Protein AF-A0A077ZEB8-F1 (afdb_monomer)

Structure (mmCIF, N/CA/C/O backbone):
data_AF-A0A077ZEB8-F1
#
_entry.id   AF-A0A077ZEB8-F1
#
loop_
_atom_site.group_PDB
_atom_site.id
_atom_site.type_symbol
_atom_site.label_atom_id
_atom_site.label_alt_id
_atom_site.label_comp_id
_atom_site.label_asym_id
_atom_site.label_entity_id
_atom_site.label_seq_id
_atom_site.pdbx_PDB_ins_code
_atom_site.Cartn_x
_atom_site.Cartn_y
_atom_site.Cartn_z
_atom_site.occupancy
_atom_site.B_iso_or_equiv
_atom_site.auth_seq_id
_atom_site.auth_comp_id
_atom_site.auth_asym_id
_atom_site.auth_atom_id
_atom_site.pdbx_PDB_model_num
ATOM 1 N N . MET A 1 1 ? -19.808 31.227 11.508 1.00 45.22 1 MET A N 1
ATOM 2 C CA . MET A 1 1 ? -18.910 30.079 11.286 1.00 45.22 1 MET A CA 1
ATOM 3 C C . MET A 1 1 ? -17.963 30.039 12.476 1.00 45.22 1 MET A C 1
ATOM 5 O O . MET A 1 1 ? -17.134 30.932 12.596 1.00 45.22 1 MET A O 1
ATOM 9 N N . GLN A 1 2 ? -18.191 29.145 13.443 1.00 38.94 2 GLN A N 1
ATOM 10 C CA . GLN A 1 2 ? -17.231 28.948 14.531 1.00 38.94 2 GLN A CA 1
ATOM 11 C C . GLN A 1 2 ? -15.998 28.304 13.904 1.00 38.94 2 GLN A C 1
ATOM 13 O O . GLN A 1 2 ? -16.091 27.190 13.400 1.00 38.94 2 GLN A O 1
ATOM 18 N N . ILE A 1 3 ? -14.870 29.014 13.891 1.00 44.19 3 ILE A N 1
ATOM 19 C CA . ILE A 1 3 ? -13.575 28.367 13.694 1.00 44.19 3 ILE A CA 1
ATOM 20 C C . ILE A 1 3 ? -13.384 27.510 14.949 1.00 44.19 3 ILE A C 1
ATOM 22 O O . ILE A 1 3 ? -13.075 28.029 16.021 1.00 44.19 3 ILE A O 1
ATOM 26 N N . THR A 1 4 ? -13.710 26.224 14.843 1.00 55.41 4 THR A N 1
ATOM 27 C CA . THR A 1 4 ? -13.421 25.213 15.862 1.00 55.41 4 THR A CA 1
ATOM 28 C C . THR A 1 4 ? -11.910 25.134 16.071 1.00 55.41 4 THR A C 1
ATOM 30 O O . THR A 1 4 ? -11.146 25.332 15.124 1.00 55.41 4 THR A O 1
ATOM 33 N N . ASN A 1 5 ? -11.488 24.905 17.319 1.00 61.53 5 ASN A N 1
ATOM 34 C CA . ASN A 1 5 ? -10.084 24.836 17.730 1.00 61.53 5 ASN A CA 1
ATOM 35 C C . ASN A 1 5 ? -9.243 23.988 16.760 1.00 61.53 5 ASN A C 1
ATOM 37 O O . ASN A 1 5 ? -9.699 22.973 16.246 1.00 61.53 5 ASN A O 1
ATOM 41 N N . MET A 1 6 ? -8.002 24.406 16.511 1.00 70.19 6 MET A N 1
ATOM 42 C CA . MET A 1 6 ? -7.055 23.610 15.734 1.00 70.19 6 MET A CA 1
ATOM 43 C C . MET A 1 6 ? -6.647 22.386 16.564 1.00 70.19 6 MET A C 1
ATOM 45 O O . MET A 1 6 ? -6.096 22.542 17.656 1.00 70.19 6 MET A O 1
ATOM 49 N N . HIS A 1 7 ? -6.945 21.188 16.064 1.00 83.75 7 HIS A N 1
ATOM 50 C CA . HIS A 1 7 ? -6.637 19.920 16.727 1.00 83.75 7 HIS A CA 1
ATOM 51 C C . HIS A 1 7 ? -5.428 19.226 16.076 1.00 83.75 7 HIS A C 1
ATOM 53 O O . HIS A 1 7 ? -4.901 19.700 15.068 1.00 83.75 7 HIS A O 1
ATOM 59 N N . CYS A 1 8 ? -4.984 18.084 16.618 1.00 89.81 8 CYS A N 1
ATOM 60 C CA . CYS A 1 8 ? -3.897 17.290 16.028 1.00 89.81 8 CYS A CA 1
ATOM 61 C C . CYS A 1 8 ? -4.186 16.866 14.580 1.00 89.81 8 CYS A C 1
ATOM 63 O O . CYS A 1 8 ? -3.259 16.761 13.779 1.00 89.81 8 CYS A O 1
ATOM 65 N N . SER A 1 9 ? -5.460 16.673 14.236 1.00 93.12 9 SER A N 1
ATOM 66 C CA . SER A 1 9 ? -5.904 16.358 12.876 1.00 93.12 9 SER A CA 1
ATOM 67 C C . SER A 1 9 ? -6.320 17.587 12.046 1.00 93.12 9 SER A C 1
ATOM 69 O O . SER A 1 9 ? -6.871 17.433 10.959 1.00 93.12 9 SER A O 1
ATOM 71 N N . GLY A 1 10 ? -6.023 18.808 12.503 1.00 94.12 10 GLY A N 1
ATOM 72 C CA . GLY A 1 10 ? -6.351 20.051 11.799 1.00 94.12 10 GLY A CA 1
ATOM 73 C C . GLY A 1 10 ? -7.761 20.561 12.105 1.00 94.12 10 GLY A C 1
ATOM 74 O O . GLY A 1 10 ? -8.233 20.459 13.240 1.00 94.12 10 GLY A O 1
ATOM 75 N N . GLN A 1 11 ? -8.421 21.156 11.111 1.00 94.50 11 GLN A N 1
ATOM 76 C CA . GLN A 1 11 ? -9.827 21.552 11.211 1.00 94.50 11 GLN A CA 1
ATOM 77 C C . GLN A 1 11 ? -10.728 20.330 11.030 1.00 94.50 11 GLN A C 1
ATOM 79 O O . GLN A 1 11 ? -10.390 19.398 10.302 1.00 94.50 11 GLN A O 1
ATOM 84 N N . THR A 1 12 ? -11.885 20.348 11.688 1.00 95.31 12 THR A N 1
ATOM 85 C CA . THR A 1 12 ? -12.885 19.277 11.621 1.00 95.31 12 THR A CA 1
ATOM 86 C C . THR A 1 12 ? -14.142 19.786 10.928 1.00 95.31 12 THR A C 1
ATOM 88 O O . THR A 1 12 ? -14.621 20.879 11.224 1.00 95.31 12 THR A O 1
ATOM 91 N N . VAL A 1 13 ? -14.676 18.982 10.017 1.00 95.75 13 VAL A N 1
ATOM 92 C CA . VAL A 1 13 ? -15.890 19.247 9.250 1.00 95.75 13 VAL A CA 1
ATOM 93 C C . VAL A 1 13 ? -16.868 18.105 9.476 1.00 95.75 13 VAL A C 1
ATOM 95 O O . VAL A 1 13 ? -16.509 16.944 9.304 1.00 95.75 13 VAL A O 1
ATOM 98 N N . SER A 1 14 ? -18.112 18.432 9.812 1.00 97.38 14 SER A N 1
ATOM 99 C CA . SER A 1 14 ? -19.197 17.456 9.925 1.00 97.38 14 SER A CA 1
ATOM 100 C C . SER A 1 14 ? -20.147 17.587 8.740 1.00 97.38 14 SER A C 1
ATOM 102 O O . SER A 1 14 ? -20.630 18.682 8.452 1.00 97.38 14 SER A O 1
ATOM 104 N N . LEU A 1 15 ? -20.434 16.466 8.084 1.00 98.50 15 LEU A N 1
ATOM 105 C CA . LEU A 1 15 ? -21.427 16.333 7.022 1.00 98.50 15 LEU A CA 1
ATOM 106 C C . LEU A 1 15 ? -22.599 15.482 7.521 1.00 98.50 15 LEU A C 1
ATOM 108 O O . LEU A 1 15 ? -22.397 14.536 8.286 1.00 98.50 15 LEU A O 1
ATOM 112 N N . ALA A 1 16 ? -23.816 15.793 7.077 1.00 98.44 16 ALA A N 1
ATOM 113 C CA . ALA A 1 16 ? -25.014 15.031 7.429 1.00 98.44 16 ALA A CA 1
ATOM 114 C C . ALA A 1 16 ? -25.977 14.925 6.243 1.00 98.44 16 ALA A C 1
ATOM 116 O O . ALA A 1 16 ? -26.315 15.936 5.628 1.00 98.44 16 ALA A O 1
ATOM 117 N N . ALA A 1 17 ? -26.449 13.714 5.944 1.00 98.44 17 ALA A N 1
ATOM 118 C CA . ALA A 1 17 ? -27.442 13.464 4.902 1.00 98.44 17 ALA A CA 1
ATOM 119 C C . ALA A 1 17 ? -28.313 12.254 5.278 1.00 98.44 17 ALA A C 1
ATOM 121 O O . ALA A 1 17 ? -27.837 11.121 5.286 1.00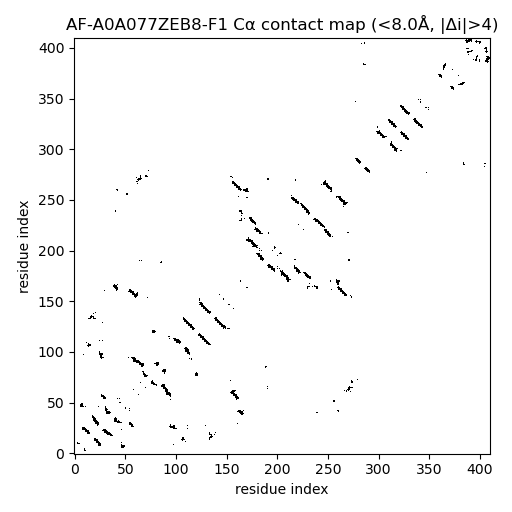 98.44 17 ALA A O 1
ATOM 122 N N . GLY A 1 18 ? -29.598 12.481 5.570 1.00 97.81 18 GLY A N 1
ATOM 123 C CA . GLY A 1 18 ? -30.481 11.418 6.063 1.00 97.81 18 GLY A CA 1
ATOM 124 C C . GLY A 1 18 ? -29.968 10.837 7.384 1.00 97.81 18 GLY A C 1
ATOM 125 O O . GLY A 1 18 ? -29.677 11.592 8.306 1.00 97.81 18 GLY A O 1
ATOM 126 N N . ASP A 1 19 ? -29.825 9.513 7.441 1.00 97.88 19 ASP A N 1
ATOM 127 C CA . ASP A 1 19 ? -29.298 8.790 8.608 1.00 97.88 19 ASP A CA 1
ATOM 128 C C . ASP A 1 19 ? -27.760 8.696 8.632 1.00 97.88 19 ASP A C 1
ATOM 130 O O . ASP A 1 19 ? -27.193 8.116 9.565 1.00 97.88 19 ASP A O 1
ATOM 134 N N . TYR A 1 20 ? -27.079 9.232 7.611 1.00 98.69 20 TYR A N 1
ATOM 135 C CA . TYR A 1 20 ? -25.622 9.241 7.537 1.00 98.69 20 TYR A CA 1
ATOM 136 C C . TYR A 1 20 ? -25.019 10.493 8.177 1.00 98.69 20 TYR A C 1
ATOM 138 O O . TYR A 1 20 ? -25.449 11.619 7.908 1.00 98.69 20 TYR A O 1
ATOM 146 N N . HIS A 1 21 ? -23.931 10.290 8.921 1.00 98.62 21 HIS A N 1
ATOM 147 C CA . HIS A 1 21 ? -23.038 11.348 9.391 1.00 98.62 21 HIS A CA 1
ATOM 148 C C . HIS A 1 21 ? -21.588 11.005 9.065 1.00 98.62 21 HIS A C 1
ATOM 150 O O . HIS A 1 21 ? -21.157 9.876 9.301 1.00 98.62 21 HIS A O 1
ATOM 156 N N . ALA A 1 22 ? -20.830 11.983 8.570 1.00 98.56 22 ALA A N 1
ATOM 157 C CA . ALA A 1 22 ? -19.398 11.841 8.332 1.00 98.56 22 ALA A CA 1
ATOM 158 C C . ALA A 1 22 ? -18.620 12.991 8.977 1.00 98.56 22 ALA A C 1
ATOM 160 O O . ALA A 1 22 ? -19.032 14.149 8.893 1.00 98.56 22 ALA A O 1
ATOM 161 N N . THR A 1 23 ? -17.475 12.674 9.572 1.00 97.62 23 THR A N 1
ATOM 162 C CA . THR A 1 23 ? -16.532 13.653 10.116 1.00 97.62 23 THR A CA 1
ATOM 163 C C . THR A 1 23 ? -15.253 13.603 9.292 1.00 97.62 23 THR A C 1
ATOM 165 O O . THR A 1 23 ? -14.602 12.562 9.218 1.00 97.62 23 THR A O 1
ATOM 168 N N . ILE A 1 24 ? -14.891 14.726 8.674 1.00 97.69 24 ILE A N 1
ATOM 169 C CA . ILE A 1 24 ? -13.689 14.895 7.851 1.00 97.69 24 ILE A CA 1
ATOM 170 C C . ILE A 1 24 ? -12.714 15.820 8.577 1.00 97.69 24 ILE A C 1
ATOM 172 O O . ILE A 1 24 ? -13.119 16.830 9.152 1.00 97.69 24 ILE A O 1
ATOM 176 N N . VAL A 1 25 ? -11.426 15.493 8.541 1.00 97.00 25 VAL A N 1
ATOM 177 C CA . VAL A 1 25 ? -10.352 16.291 9.142 1.00 97.00 25 VAL A CA 1
ATOM 178 C C . VAL A 1 25 ? -9.362 16.759 8.079 1.00 97.00 25 VAL A C 1
ATOM 180 O O . VAL A 1 25 ? -9.055 16.027 7.138 1.00 97.00 25 VAL A O 1
ATOM 183 N N . THR A 1 26 ? -8.850 17.982 8.194 1.00 97.25 26 THR A N 1
ATOM 184 C CA . THR A 1 26 ? -8.014 18.568 7.133 1.00 97.25 26 THR A CA 1
ATOM 185 C C . THR A 1 26 ? -6.627 17.941 7.029 1.00 97.25 26 THR A C 1
ATOM 187 O O . THR A 1 26 ? -6.077 17.861 5.928 1.00 97.25 26 THR A O 1
ATOM 190 N N . VAL A 1 27 ? -6.057 17.424 8.122 1.00 97.25 27 VAL A N 1
ATOM 191 C CA . VAL A 1 27 ? -4.767 16.722 8.060 1.00 97.25 27 VAL A CA 1
ATOM 192 C C . VAL A 1 27 ? -4.924 15.391 7.328 1.00 97.25 27 VAL A C 1
ATOM 194 O O . VAL A 1 27 ? -5.592 14.468 7.801 1.00 97.25 27 VAL A O 1
ATOM 197 N N . GLY A 1 28 ? -4.261 15.292 6.177 1.00 97.56 28 GLY A N 1
ATOM 198 C CA . GLY A 1 28 ? -4.315 14.163 5.254 1.00 97.56 28 GLY A CA 1
ATOM 199 C C . GLY A 1 28 ? -5.652 13.985 4.547 1.00 97.56 28 GLY A C 1
ATOM 200 O O . GLY A 1 28 ? -5.915 12.872 4.094 1.00 97.56 28 GLY A O 1
ATOM 201 N N . ALA A 1 29 ? -6.483 15.040 4.510 1.00 98.00 29 ALA A N 1
ATOM 202 C CA . ALA A 1 29 ? -7.862 15.002 4.020 1.00 98.00 29 ALA A CA 1
ATOM 203 C C . ALA A 1 29 ? -8.608 13.770 4.555 1.00 98.00 29 ALA A C 1
ATOM 205 O O . ALA A 1 29 ? -9.150 12.980 3.790 1.00 98.00 29 ALA A O 1
ATOM 206 N N . GLY A 1 30 ? -8.523 13.552 5.868 1.00 97.50 30 GLY A N 1
ATOM 207 C CA . GLY A 1 30 ? -8.831 12.273 6.488 1.00 97.50 30 GLY A CA 1
ATOM 208 C C . GLY A 1 30 ? -10.318 12.062 6.763 1.00 97.50 30 GLY A C 1
ATOM 209 O O . GLY A 1 30 ? -10.982 12.957 7.282 1.00 97.50 30 GLY A O 1
ATOM 210 N N . LEU A 1 31 ? -10.815 10.852 6.513 1.00 97.88 31 LEU A N 1
ATOM 211 C CA . LEU A 1 31 ? -12.108 10.392 7.022 1.00 97.88 31 LEU A CA 1
ATOM 212 C C . LEU A 1 31 ? -11.957 9.977 8.493 1.00 97.88 31 LEU A C 1
ATOM 214 O O . LEU A 1 31 ? -11.379 8.932 8.793 1.00 97.88 31 LEU A O 1
ATOM 218 N N . ALA A 1 32 ? -12.440 10.808 9.415 1.00 97.00 32 ALA A N 1
ATOM 219 C CA . ALA A 1 32 ? -12.309 10.570 10.850 1.00 97.00 32 ALA A CA 1
ATOM 220 C C . ALA A 1 32 ? -13.434 9.730 11.444 1.00 97.00 32 ALA A C 1
ATOM 222 O O . ALA A 1 32 ? -13.193 8.987 12.390 1.00 97.00 32 ALA A O 1
ATOM 223 N N . GLU A 1 33 ? -14.638 9.826 10.889 1.00 97.88 33 GLU A N 1
ATOM 224 C CA . GLU A 1 33 ? -15.789 9.036 11.310 1.00 97.88 33 GLU A CA 1
ATOM 225 C C . GLU A 1 33 ? -16.797 8.936 10.165 1.00 97.88 33 GLU A C 1
ATOM 227 O O . GLU A 1 33 ? -16.974 9.881 9.397 1.00 97.88 33 GLU A O 1
ATOM 232 N N . LEU A 1 34 ? -17.478 7.799 10.075 1.00 98.56 34 LEU A N 1
ATOM 233 C CA . LEU A 1 34 ? -18.640 7.593 9.221 1.00 98.56 34 LEU A CA 1
ATOM 234 C C . LEU A 1 34 ? -19.622 6.702 9.976 1.00 98.56 34 LEU A C 1
ATOM 236 O O . LEU A 1 34 ? -19.252 5.608 10.414 1.00 98.56 34 LEU A O 1
ATOM 240 N N . THR A 1 35 ? -20.861 7.160 10.124 1.00 98.62 35 THR A N 1
ATOM 241 C CA . THR A 1 35 ? -21.933 6.410 10.783 1.00 98.62 35 THR A CA 1
ATOM 242 C C . THR A 1 35 ? -23.196 6.373 9.934 1.00 98.62 35 THR A C 1
ATOM 244 O O . THR A 1 35 ? -23.441 7.272 9.128 1.00 98.62 35 THR A O 1
ATOM 247 N N . PHE A 1 36 ? -24.002 5.335 10.142 1.00 98.00 36 PHE A N 1
ATOM 248 C CA . PHE A 1 36 ? -25.364 5.211 9.627 1.00 98.00 36 PHE A CA 1
ATOM 249 C C . PHE A 1 36 ? -26.273 4.745 10.761 1.00 98.00 36 PHE A C 1
ATOM 251 O O . PHE A 1 36 ? -25.971 3.742 11.410 1.00 98.00 36 PHE A O 1
ATOM 258 N N . GLN A 1 37 ? -27.339 5.496 11.054 1.00 97.06 37 GLN A N 1
ATOM 259 C CA . GLN A 1 37 ? -28.228 5.233 12.200 1.00 97.06 37 GLN A CA 1
ATOM 260 C C . GLN A 1 37 ? -27.458 5.070 13.531 1.00 97.06 37 GLN A C 1
ATOM 262 O O . GLN A 1 37 ? -27.802 4.256 14.385 1.00 97.06 37 GLN A O 1
ATOM 267 N N . GLY A 1 38 ? -26.368 5.833 13.690 1.00 96.50 38 GLY A N 1
ATOM 268 C CA . GLY A 1 38 ? -25.495 5.806 14.870 1.00 96.50 38 GLY A CA 1
ATOM 269 C C . GLY A 1 38 ? -24.520 4.624 14.953 1.00 96.50 38 GLY A C 1
ATOM 270 O O . GLY A 1 38 ? -23.737 4.562 15.896 1.00 96.50 38 GLY A O 1
ATOM 271 N N . CYS A 1 39 ? -24.533 3.701 13.989 1.00 97.88 39 CYS A N 1
ATOM 272 C CA . CYS A 1 39 ? -23.576 2.596 13.912 1.00 97.88 39 CYS A CA 1
ATOM 273 C C . CYS A 1 39 ? -22.330 3.015 13.121 1.00 97.88 39 CYS A C 1
ATOM 275 O O . CYS A 1 39 ? -22.456 3.561 12.024 1.00 97.88 39 CYS A O 1
ATOM 277 N N . HIS A 1 40 ? -21.131 2.737 13.644 1.00 98.31 40 HIS A N 1
ATOM 278 C CA . HIS A 1 40 ? -19.877 3.038 12.946 1.00 98.31 40 HIS A CA 1
ATOM 279 C C . HIS A 1 40 ? -19.687 2.130 11.728 1.00 98.31 40 HIS A C 1
ATOM 281 O O . HIS A 1 40 ? -19.780 0.908 11.846 1.00 98.31 40 HIS A O 1
ATOM 287 N N . LEU A 1 41 ? -19.387 2.742 10.579 1.00 98.38 41 LEU A N 1
ATOM 288 C CA . LEU A 1 41 ? -19.044 2.060 9.324 1.00 98.38 41 LEU A CA 1
ATOM 289 C C . LEU A 1 41 ? -17.534 2.070 9.055 1.00 98.38 41 LEU A C 1
ATOM 291 O O . LEU A 1 41 ? -17.025 1.231 8.314 1.00 98.38 41 LEU A O 1
ATOM 295 N N . VAL A 1 42 ? -16.813 2.998 9.690 1.00 98.44 42 VAL A N 1
ATOM 296 C CA . VAL A 1 42 ? -15.348 3.009 9.781 1.00 98.44 42 VAL A CA 1
ATOM 297 C C . VAL A 1 42 ? -14.912 3.120 11.239 1.00 98.44 42 VAL A C 1
ATOM 299 O O . VAL A 1 42 ? -15.663 3.645 12.062 1.00 98.44 42 VAL A O 1
ATOM 302 N N . ILE A 1 43 ? -13.705 2.656 11.573 1.00 98.06 43 ILE A N 1
ATOM 303 C CA . ILE A 1 43 ? -13.127 2.898 12.904 1.00 98.06 43 ILE A CA 1
ATOM 304 C C . ILE A 1 43 ? -12.993 4.419 13.107 1.00 98.06 43 ILE A C 1
ATOM 306 O O . ILE A 1 43 ? -12.314 5.061 12.303 1.00 98.06 43 ILE A O 1
ATOM 310 N N . PRO A 1 44 ? -13.602 5.017 14.148 1.00 97.38 44 PRO A N 1
ATOM 311 C CA . PRO A 1 44 ? -13.485 6.444 14.391 1.00 97.38 44 PRO A CA 1
ATOM 312 C C . PRO A 1 44 ? -12.122 6.800 14.998 1.00 97.38 44 PRO A C 1
ATOM 314 O O . PRO A 1 44 ? -11.519 6.005 15.723 1.00 97.38 44 PRO A O 1
ATOM 317 N N . HIS A 1 45 ? -11.665 8.032 14.785 1.00 94.62 45 HIS A N 1
ATOM 318 C CA . HIS A 1 45 ? -10.621 8.636 15.615 1.00 94.62 45 HIS A CA 1
ATOM 319 C C . HIS A 1 45 ? -11.021 10.036 16.068 1.00 94.62 45 HIS A C 1
ATOM 321 O O . HIS A 1 45 ? -11.725 10.763 15.370 1.00 94.62 45 HIS A O 1
ATOM 327 N N . LYS A 1 46 ? -10.547 10.426 17.252 1.00 92.75 46 LYS A N 1
ATOM 328 C CA . LYS A 1 46 ? -10.780 11.769 17.781 1.00 92.75 46 LYS A CA 1
ATOM 329 C C . LYS A 1 46 ? -9.877 12.778 17.065 1.00 92.75 46 LYS A C 1
ATOM 331 O O . LYS A 1 46 ? -8.671 12.528 16.999 1.00 92.75 46 LYS A O 1
ATOM 336 N N . PRO A 1 47 ? -10.392 13.925 16.588 1.00 90.94 47 PRO A N 1
ATOM 337 C CA . PRO A 1 47 ? -9.567 14.956 15.954 1.00 90.94 47 PRO A CA 1
ATOM 338 C C . PRO A 1 47 ? -8.415 15.469 16.835 1.00 90.94 47 PRO A C 1
ATOM 340 O O . PRO A 1 47 ? -7.373 15.876 16.313 1.00 90.94 47 PRO A O 1
ATOM 343 N N . GLU A 1 48 ? -8.587 15.436 18.161 1.00 91.12 48 GLU A N 1
ATOM 344 C CA . GLU A 1 48 ? -7.600 15.818 19.180 1.00 91.12 48 GLU A CA 1
ATOM 345 C C . GLU A 1 48 ? -6.403 14.868 19.274 1.00 91.12 48 GLU A C 1
ATOM 347 O O . GLU A 1 48 ? -5.375 15.250 19.827 1.00 91.12 48 GLU A O 1
ATOM 352 N N . GLU A 1 49 ? -6.525 13.641 18.774 1.00 91.75 49 GLU A N 1
ATOM 353 C CA . GLU A 1 49 ? -5.507 12.601 18.882 1.00 91.75 49 GLU A CA 1
ATOM 354 C C . GLU A 1 49 ? -4.875 12.347 17.503 1.00 91.75 49 GLU A C 1
ATOM 356 O O . GLU A 1 49 ? -5.507 12.513 16.458 1.00 91.75 49 GLU A O 1
ATOM 361 N N . MET A 1 50 ? -3.598 11.952 17.477 1.00 90.69 50 MET A N 1
ATOM 362 C CA . MET A 1 50 ? -2.973 11.496 16.234 1.00 90.69 50 MET A CA 1
ATOM 363 C C . MET A 1 50 ? -3.477 10.077 15.926 1.00 90.69 50 MET A C 1
ATOM 365 O O . MET A 1 50 ? -3.221 9.176 16.730 1.00 90.69 50 MET A O 1
ATOM 369 N N . PRO A 1 51 ? -4.151 9.836 14.785 1.00 92.12 51 PRO A N 1
ATOM 370 C CA . PRO A 1 51 ? -4.612 8.498 14.448 1.00 92.12 51 PRO A CA 1
ATOM 371 C C . PRO A 1 51 ? -3.431 7.551 14.214 1.00 92.12 51 PRO A C 1
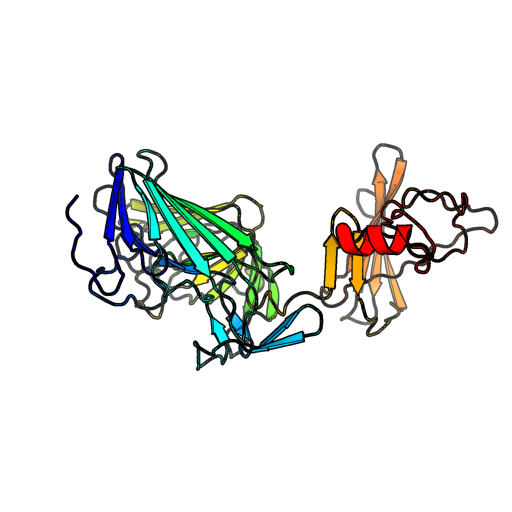ATOM 373 O O . PRO A 1 51 ? -2.429 7.911 13.592 1.00 92.12 51 PRO A O 1
ATOM 376 N N . LEU A 1 52 ? -3.569 6.310 14.678 1.00 92.69 52 LEU A N 1
ATOM 377 C CA . LEU A 1 52 ? -2.635 5.236 14.352 1.00 92.69 52 LEU A CA 1
ATOM 378 C C . LEU A 1 52 ? -2.900 4.696 12.939 1.00 92.69 52 LEU A C 1
ATOM 380 O O . LEU A 1 52 ? -3.982 4.864 12.383 1.00 92.69 52 LEU A O 1
ATOM 384 N N . ALA A 1 53 ? -1.898 4.020 12.373 1.00 93.75 53 ALA A N 1
ATOM 385 C CA . ALA A 1 53 ? -2.032 3.198 11.167 1.00 93.75 53 ALA A CA 1
ATOM 386 C C . ALA A 1 53 ? -2.674 3.898 9.945 1.00 93.75 53 ALA A C 1
ATOM 388 O O . ALA A 1 53 ? -3.373 3.250 9.176 1.00 93.75 53 ALA A O 1
ATOM 389 N N . HIS A 1 54 ? -2.425 5.205 9.772 1.00 95.62 54 HIS A N 1
ATOM 390 C CA . HIS A 1 54 ? -2.950 6.030 8.670 1.00 95.62 54 HIS A CA 1
ATOM 391 C C . HIS A 1 54 ? -4.483 6.040 8.555 1.00 95.62 54 HIS A C 1
ATOM 393 O O . HIS A 1 54 ? -5.012 6.246 7.465 1.00 95.62 54 HIS A O 1
ATOM 399 N N . LEU A 1 55 ? -5.199 5.868 9.674 1.00 95.25 55 LEU A N 1
ATOM 400 C CA . LEU A 1 55 ? -6.660 5.792 9.694 1.00 95.25 55 LEU A CA 1
ATOM 401 C C . LEU A 1 55 ? -7.304 6.940 8.898 1.00 95.25 55 LEU A C 1
ATOM 403 O O . LEU A 1 55 ? -7.165 8.118 9.244 1.00 95.25 55 LEU A O 1
ATOM 407 N N . GLY A 1 56 ? -7.994 6.563 7.819 1.00 96.62 56 GLY A N 1
ATOM 408 C CA . GLY A 1 56 ? -8.789 7.446 6.973 1.00 96.62 56 GLY A CA 1
ATOM 409 C C . GLY A 1 56 ? -7.995 8.380 6.061 1.00 96.62 56 GLY A C 1
ATOM 410 O O . GLY A 1 56 ? -8.609 9.245 5.448 1.00 96.62 56 GLY A O 1
ATOM 411 N N . LYS A 1 57 ? -6.662 8.269 5.979 1.00 97.94 57 LYS A N 1
ATOM 412 C CA . LYS A 1 57 ? -5.821 9.224 5.235 1.00 97.94 57 LYS A CA 1
ATOM 413 C C . LYS A 1 57 ? -5.855 8.990 3.723 1.00 97.94 57 LYS A C 1
ATOM 415 O O . LYS A 1 57 ? -5.951 7.854 3.260 1.00 97.94 57 LYS A O 1
ATOM 420 N N . VAL A 1 58 ? -5.701 10.077 2.969 1.00 98.44 58 VAL A N 1
ATOM 421 C CA . VAL A 1 58 ? -5.455 10.055 1.520 1.00 98.44 58 VAL A CA 1
ATOM 422 C C . VAL A 1 58 ? -3.956 9.909 1.240 1.00 98.44 58 VAL A C 1
ATOM 424 O O . VAL A 1 58 ? -3.121 10.574 1.860 1.00 98.44 58 VAL A O 1
ATOM 427 N N . LEU A 1 59 ? -3.611 9.030 0.299 1.00 98.50 59 LEU A N 1
ATOM 428 C CA . LEU A 1 59 ? -2.255 8.551 0.036 1.00 98.50 59 LEU A CA 1
ATOM 429 C C . LEU A 1 59 ? -1.787 9.060 -1.336 1.00 98.50 59 LEU A C 1
ATOM 431 O O . LEU A 1 59 ? -2.105 8.477 -2.367 1.00 98.50 59 LEU A O 1
ATOM 435 N N . ILE A 1 60 ? -1.056 10.176 -1.350 1.00 98.31 60 ILE A N 1
ATOM 436 C CA . ILE A 1 60 ? -0.553 10.847 -2.565 1.00 98.31 60 ILE A CA 1
ATOM 437 C C . ILE A 1 60 ? 0.910 11.239 -2.332 1.00 98.31 60 ILE A C 1
ATOM 439 O O . ILE A 1 60 ? 1.194 11.798 -1.265 1.00 98.31 60 ILE A O 1
ATOM 443 N N . PRO A 1 61 ? 1.846 11.038 -3.283 1.00 97.56 61 PRO A N 1
ATOM 444 C CA . PRO A 1 61 ? 1.646 10.608 -4.674 1.00 97.56 61 PRO A CA 1
ATOM 445 C C . PRO A 1 61 ? 1.943 9.130 -4.943 1.00 97.56 61 PRO A C 1
ATOM 447 O O . PRO A 1 61 ? 2.221 8.758 -6.078 1.00 97.56 61 PRO A O 1
ATOM 450 N N . TRP A 1 62 ? 1.915 8.289 -3.916 1.00 96.56 62 TRP A N 1
ATOM 451 C CA . TRP A 1 62 ? 1.839 6.843 -4.077 1.00 96.56 62 TRP A CA 1
ATOM 452 C C . TRP A 1 62 ? 1.113 6.253 -2.865 1.00 96.56 62 TRP A C 1
ATOM 454 O O . TRP A 1 62 ? 1.341 6.700 -1.731 1.00 96.56 62 TRP A O 1
ATOM 464 N N . PRO A 1 63 ? 0.247 5.251 -3.060 1.00 96.38 63 PRO A N 1
ATOM 465 C CA . PRO A 1 63 ? -0.191 4.400 -1.978 1.00 96.38 63 PRO A CA 1
ATOM 466 C C . PRO A 1 63 ? 0.873 3.333 -1.697 1.00 96.38 63 PRO A C 1
ATOM 468 O O . PRO A 1 63 ? 1.748 3.054 -2.521 1.00 96.38 63 PRO A O 1
ATOM 471 N N . ASN A 1 64 ? 0.777 2.713 -0.523 1.00 95.44 64 ASN A N 1
ATOM 472 C CA . ASN A 1 64 ? 1.646 1.611 -0.121 1.00 95.44 64 ASN A CA 1
ATOM 473 C C . ASN A 1 64 ? 3.154 1.964 -0.213 1.00 95.44 64 ASN A C 1
ATOM 475 O O . ASN A 1 64 ? 3.537 3.122 -0.034 1.00 95.44 64 ASN A O 1
ATOM 479 N N . ARG A 1 65 ? 4.027 0.968 -0.373 1.00 93.38 65 ARG A N 1
ATOM 480 C CA . ARG A 1 65 ? 5.485 1.082 -0.228 1.00 93.38 65 ARG A CA 1
ATOM 481 C C . ARG A 1 65 ? 6.184 1.480 -1.525 1.00 93.38 65 ARG A C 1
ATOM 483 O O . ARG A 1 65 ? 5.838 0.989 -2.590 1.00 93.38 65 ARG A O 1
ATOM 490 N N . ILE A 1 66 ? 7.254 2.261 -1.409 1.00 91.81 66 ILE A N 1
ATOM 491 C CA . ILE A 1 66 ? 8.374 2.302 -2.356 1.00 91.81 66 ILE A CA 1
ATOM 492 C C . ILE A 1 66 ? 9.568 1.656 -1.656 1.00 91.81 66 ILE A C 1
ATOM 494 O O . ILE A 1 66 ? 10.031 2.143 -0.615 1.00 91.81 66 ILE A O 1
ATOM 498 N N . ALA A 1 67 ? 10.039 0.541 -2.211 1.00 87.69 67 ALA A N 1
ATOM 499 C CA . ALA A 1 67 ? 11.095 -0.270 -1.620 1.00 87.69 67 ALA A CA 1
ATOM 500 C C . ALA A 1 67 ? 12.392 0.542 -1.477 1.00 87.69 67 ALA A C 1
ATOM 502 O O . ALA A 1 67 ? 12.808 1.246 -2.398 1.00 87.69 67 ALA A O 1
ATOM 503 N N . ASN A 1 68 ? 13.031 0.472 -0.304 1.00 88.69 68 ASN A N 1
ATOM 504 C CA . ASN A 1 68 ? 14.229 1.255 0.041 1.00 88.69 68 ASN A CA 1
ATOM 505 C C . ASN A 1 68 ? 14.052 2.783 -0.076 1.00 88.69 68 ASN A C 1
ATOM 507 O O . ASN A 1 68 ? 15.038 3.522 -0.076 1.00 88.69 68 ASN A O 1
ATOM 511 N N . GLY A 1 69 ? 12.811 3.270 -0.220 1.00 91.12 69 GLY A N 1
ATOM 512 C CA . GLY A 1 69 ? 12.506 4.661 -0.555 1.00 91.12 69 GLY A CA 1
ATOM 513 C C . GLY A 1 69 ? 13.187 5.148 -1.834 1.00 91.12 69 GLY A C 1
ATOM 514 O O . GLY A 1 69 ? 13.292 6.351 -2.030 1.00 91.12 69 GLY A O 1
ATOM 515 N N . CYS A 1 70 ? 13.687 4.252 -2.678 1.00 90.06 70 CYS A N 1
ATOM 516 C CA . CYS A 1 70 ? 14.464 4.601 -3.855 1.00 90.06 70 CYS A CA 1
ATOM 517 C C . CYS A 1 70 ? 13.651 4.277 -5.101 1.00 90.06 70 CYS A C 1
ATOM 519 O O . CYS A 1 70 ? 12.990 3.240 -5.156 1.00 90.06 70 CYS A O 1
ATOM 521 N N . TYR A 1 71 ? 13.690 5.160 -6.092 1.00 87.94 71 TYR A N 1
ATOM 522 C CA . TYR A 1 71 ? 13.117 4.896 -7.404 1.00 87.94 71 TYR A CA 1
ATOM 523 C C . TYR A 1 71 ? 13.934 5.561 -8.503 1.00 87.94 71 TYR A C 1
ATOM 525 O O . TYR A 1 71 ? 14.671 6.521 -8.260 1.00 87.94 71 TYR A O 1
ATOM 533 N N . ARG A 1 72 ? 13.812 5.042 -9.727 1.00 85.00 72 ARG A N 1
ATOM 534 C CA . ARG A 1 72 ? 14.391 5.668 -10.918 1.00 85.00 72 ARG A CA 1
ATOM 535 C C . ARG A 1 72 ? 13.282 6.173 -11.816 1.00 85.00 72 ARG A C 1
ATOM 537 O O . ARG A 1 72 ? 12.347 5.442 -12.108 1.00 85.00 72 ARG A O 1
ATOM 544 N N . TYR A 1 73 ? 13.419 7.401 -12.288 1.00 83.06 73 TYR A N 1
ATOM 545 C CA . TYR A 1 73 ? 12.478 7.989 -13.226 1.00 83.06 73 TYR A CA 1
ATOM 546 C C . TYR A 1 73 ? 13.227 8.888 -14.207 1.00 83.06 73 TYR A C 1
ATOM 548 O O . TYR A 1 73 ? 14.087 9.673 -13.802 1.00 83.06 73 TYR A O 1
ATOM 556 N N . GLN A 1 74 ? 12.964 8.719 -15.506 1.00 79.88 74 GLN A N 1
ATOM 557 C CA . GLN A 1 74 ? 13.662 9.431 -16.588 1.00 79.88 74 GLN A CA 1
ATOM 558 C C . GLN A 1 74 ? 15.202 9.364 -16.474 1.00 79.88 74 GLN A C 1
ATOM 560 O O . GLN A 1 74 ? 15.926 10.329 -16.723 1.00 79.88 74 GLN A O 1
ATOM 565 N N . GLY A 1 75 ? 15.721 8.197 -16.077 1.00 79.19 75 GLY A N 1
ATOM 566 C CA . GLY A 1 75 ? 17.157 7.941 -15.923 1.00 79.19 75 GLY A CA 1
ATOM 567 C C . GLY A 1 75 ? 17.817 8.569 -14.688 1.00 79.19 75 GLY A C 1
ATOM 568 O O . GLY A 1 75 ? 19.001 8.314 -14.457 1.00 79.19 75 GLY A O 1
ATOM 569 N N . GLN A 1 76 ? 17.085 9.337 -13.878 1.00 84.62 76 GLN A N 1
ATOM 570 C CA . GLN A 1 76 ? 17.559 9.862 -12.598 1.00 84.62 76 GLN A CA 1
ATOM 571 C C . GLN A 1 76 ? 17.107 8.961 -11.450 1.00 84.62 76 GLN A C 1
ATOM 573 O O . GLN A 1 76 ? 16.031 8.376 -11.496 1.00 84.62 76 GLN A O 1
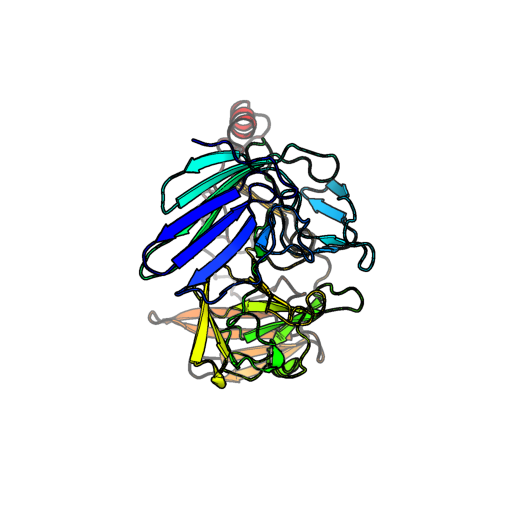ATOM 578 N N . GLU A 1 77 ? 17.955 8.823 -10.435 1.00 88.62 77 GLU A N 1
ATOM 579 C CA . GLU A 1 77 ? 17.636 8.109 -9.200 1.00 88.62 77 GLU A CA 1
ATOM 580 C C . GLU A 1 77 ? 17.222 9.122 -8.133 1.00 88.62 77 GLU A C 1
ATOM 582 O O . GLU A 1 77 ? 17.869 10.159 -7.975 1.00 88.62 77 GLU A O 1
ATOM 587 N N . TYR A 1 78 ? 16.156 8.814 -7.403 1.00 93.44 78 TYR A N 1
ATOM 588 C CA . TYR A 1 78 ? 15.610 9.664 -6.357 1.00 93.44 78 TYR A CA 1
ATOM 589 C C . TYR A 1 78 ? 15.460 8.879 -5.057 1.00 93.44 78 TYR A C 1
ATOM 591 O O . TYR A 1 78 ? 15.096 7.703 -5.064 1.00 93.44 78 TYR A O 1
ATOM 599 N N . GLN A 1 79 ? 15.703 9.558 -3.934 1.00 95.31 79 GLN A N 1
ATOM 600 C CA . GLN A 1 79 ? 15.614 8.983 -2.594 1.00 95.31 79 GLN A CA 1
ATOM 601 C C . GLN A 1 79 ? 14.561 9.716 -1.758 1.00 95.31 79 GLN A C 1
ATOM 603 O O . GLN A 1 79 ? 14.718 10.883 -1.399 1.00 95.31 79 GLN A O 1
ATOM 608 N N . LEU A 1 80 ? 13.503 8.999 -1.407 1.00 96.69 80 LEU A N 1
ATOM 609 C CA . LEU A 1 80 ? 12.431 9.416 -0.515 1.00 96.69 80 LEU A CA 1
ATOM 610 C C . LEU A 1 80 ? 12.816 9.187 0.955 1.00 96.69 80 LEU A C 1
ATOM 612 O O . LEU A 1 80 ? 13.616 8.290 1.254 1.00 96.69 80 LEU A O 1
ATOM 616 N N . PRO A 1 81 ? 12.226 9.952 1.892 1.00 95.25 81 PRO A N 1
ATOM 617 C CA . PRO A 1 81 ? 12.355 9.677 3.317 1.00 95.25 81 PRO A CA 1
ATOM 618 C C . PRO A 1 81 ? 11.809 8.289 3.676 1.00 95.25 81 PRO A C 1
ATOM 620 O O . PRO A 1 81 ? 10.679 7.952 3.327 1.00 95.25 81 PRO A O 1
ATOM 623 N N . ILE A 1 82 ? 12.588 7.513 4.428 1.00 94.81 82 ILE A N 1
ATOM 624 C CA . ILE A 1 82 ? 12.118 6.257 5.021 1.00 94.81 82 ILE A CA 1
ATOM 625 C C . ILE A 1 82 ? 11.264 6.585 6.240 1.00 94.81 82 ILE A C 1
ATOM 627 O O . ILE A 1 82 ? 11.776 7.100 7.233 1.00 94.81 82 ILE A O 1
ATOM 631 N N . ASN A 1 83 ? 9.973 6.277 6.162 1.00 94.62 83 ASN A N 1
ATOM 632 C CA . ASN A 1 83 ? 9.011 6.432 7.254 1.00 94.62 83 ASN A CA 1
ATOM 633 C C . ASN A 1 83 ? 8.478 5.082 7.772 1.00 94.62 83 ASN A C 1
ATOM 635 O O . ASN A 1 83 ? 7.870 5.047 8.840 1.00 94.62 83 ASN A O 1
ATOM 639 N N . GLU A 1 84 ? 8.760 3.965 7.090 1.00 93.12 84 GLU A N 1
ATOM 640 C CA . GLU A 1 84 ? 8.563 2.612 7.618 1.00 93.12 84 GLU A CA 1
ATOM 641 C C . GLU A 1 84 ? 9.920 1.917 7.807 1.00 93.12 84 GLU A C 1
ATOM 643 O O . GLU A 1 84 ? 10.440 1.223 6.936 1.00 93.12 84 GLU A O 1
ATOM 648 N N . HIS A 1 85 ? 10.531 2.121 8.975 1.00 91.44 85 HIS A N 1
ATOM 649 C CA . HIS A 1 85 ? 11.899 1.662 9.240 1.00 91.44 85 HIS A CA 1
ATOM 650 C C . HIS A 1 85 ? 12.071 0.134 9.218 1.00 91.44 85 HIS A C 1
ATOM 652 O O . HIS A 1 85 ? 13.149 -0.339 8.867 1.00 91.44 85 HIS A O 1
ATO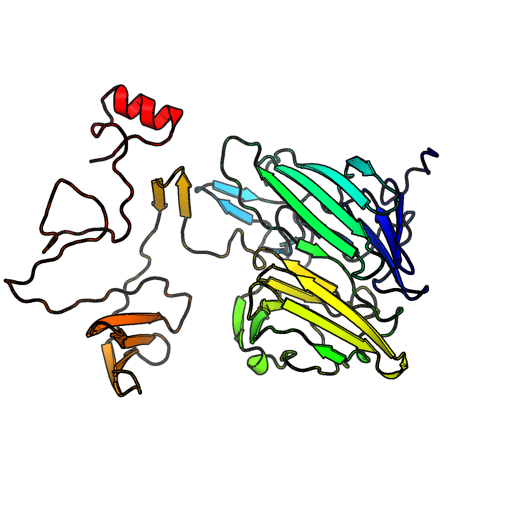M 658 N N . SER A 1 86 ? 11.039 -0.639 9.574 1.00 88.69 86 SER A N 1
ATOM 659 C CA . SER A 1 86 ? 11.108 -2.107 9.633 1.00 88.69 86 SER A CA 1
ATOM 660 C C . SER A 1 86 ? 11.260 -2.760 8.257 1.00 88.69 86 SER A C 1
ATOM 662 O O . SER A 1 86 ? 12.016 -3.716 8.124 1.00 88.69 86 SER A O 1
ATOM 664 N N . SER A 1 87 ? 10.578 -2.229 7.240 1.00 86.69 87 SER A N 1
ATOM 665 C CA . SER A 1 87 ? 10.660 -2.671 5.837 1.00 86.69 87 SER A CA 1
ATOM 666 C C . SER A 1 87 ? 11.667 -1.855 5.018 1.00 86.69 87 SER A C 1
ATOM 668 O O . SER A 1 87 ? 11.925 -2.167 3.858 1.00 86.69 87 SER A O 1
ATOM 670 N N . LYS A 1 88 ? 12.226 -0.787 5.609 1.00 89.06 88 LYS A N 1
ATOM 671 C CA . LYS A 1 88 ? 13.038 0.236 4.932 1.00 89.06 88 LYS A CA 1
ATOM 672 C C . LYS A 1 88 ? 12.299 0.900 3.764 1.00 89.06 88 LYS A C 1
ATOM 674 O O . LYS A 1 88 ? 12.936 1.319 2.803 1.00 89.06 88 LYS A O 1
ATOM 679 N N . ALA A 1 89 ? 10.976 1.009 3.822 1.00 91.75 89 ALA A N 1
ATOM 680 C CA . ALA A 1 89 ? 10.181 1.598 2.751 1.00 91.75 89 ALA A CA 1
ATOM 681 C C . ALA A 1 89 ? 9.821 3.069 3.013 1.00 91.75 89 ALA A C 1
ATOM 683 O O . ALA A 1 89 ? 9.713 3.522 4.158 1.00 91.75 89 ALA A O 1
ATOM 684 N N . ALA A 1 90 ? 9.581 3.801 1.924 1.00 95.69 90 ALA A N 1
ATOM 685 C CA . ALA A 1 90 ? 8.780 5.018 1.956 1.00 95.69 90 ALA A CA 1
ATOM 686 C C . ALA A 1 90 ? 7.318 4.628 1.699 1.00 95.69 90 ALA A C 1
ATOM 688 O O . ALA A 1 90 ? 6.975 4.198 0.599 1.00 95.69 90 ALA A O 1
ATOM 689 N N . ILE A 1 91 ? 6.463 4.731 2.711 1.00 96.06 91 ILE A N 1
ATOM 690 C CA . ILE A 1 91 ? 5.076 4.269 2.674 1.00 96.06 91 ILE A CA 1
ATOM 691 C C . ILE A 1 91 ? 4.092 5.448 2.628 1.00 96.06 91 ILE A C 1
ATOM 693 O O . ILE A 1 91 ? 4.287 6.442 3.328 1.00 96.06 91 ILE A O 1
ATOM 697 N N . HIS A 1 92 ? 3.024 5.316 1.837 1.00 96.88 92 HIS A N 1
ATOM 698 C CA . HIS A 1 92 ? 1.831 6.178 1.872 1.00 96.88 92 HIS A CA 1
ATOM 699 C C . HIS A 1 92 ? 2.036 7.660 1.499 1.00 96.88 92 HIS A C 1
ATOM 701 O O . HIS A 1 92 ? 1.331 8.548 1.989 1.00 96.88 92 HIS A O 1
ATOM 707 N N . GLY A 1 93 ? 2.962 7.937 0.582 1.00 97.06 93 GLY A N 1
ATOM 708 C CA . GLY A 1 93 ? 3.081 9.255 -0.034 1.00 97.06 93 GLY A CA 1
ATOM 709 C C . GLY A 1 93 ? 3.582 10.364 0.898 1.00 97.06 93 GLY A C 1
ATOM 710 O O . GLY A 1 93 ? 4.240 10.139 1.911 1.00 97.06 93 GLY A O 1
ATOM 711 N N . LEU A 1 94 ? 3.292 11.607 0.512 1.00 97.56 94 LEU A N 1
ATOM 712 C CA . LEU A 1 94 ? 3.788 12.838 1.136 1.00 97.56 94 LEU A CA 1
ATOM 713 C C . LEU A 1 94 ? 2.671 13.752 1.667 1.00 97.56 94 LEU A C 1
ATOM 715 O O . LEU A 1 94 ? 2.971 14.710 2.385 1.00 97.56 94 LEU A O 1
ATOM 719 N N . LEU A 1 95 ? 1.403 13.480 1.324 1.00 97.81 95 LEU A N 1
ATOM 720 C CA . LEU A 1 95 ? 0.251 14.305 1.718 1.00 97.81 95 LEU A CA 1
ATOM 721 C C . LEU A 1 95 ? -0.579 13.751 2.889 1.00 97.81 95 LEU A C 1
ATOM 723 O O . LEU A 1 95 ? -1.384 14.503 3.438 1.00 97.81 95 LEU A O 1
ATOM 727 N N . ALA A 1 96 ? -0.349 12.509 3.333 1.00 97.00 96 ALA A N 1
ATOM 728 C CA . ALA A 1 96 ? -1.126 11.858 4.401 1.00 97.00 96 ALA A CA 1
ATOM 729 C C . ALA A 1 96 ? -1.062 12.580 5.766 1.00 97.00 96 ALA A C 1
ATOM 731 O O . ALA A 1 96 ? -1.951 12.429 6.602 1.00 97.00 96 ALA A O 1
ATOM 732 N N . TRP A 1 97 ? -0.022 13.391 5.983 1.00 95.50 97 TRP A N 1
ATOM 733 C CA . TRP A 1 97 ? 0.215 14.151 7.218 1.00 95.50 97 TRP A CA 1
ATOM 734 C C . TRP A 1 97 ? 0.328 15.663 6.974 1.00 95.50 97 TRP A C 1
ATOM 736 O O . TRP A 1 97 ? 0.888 16.394 7.791 1.00 95.50 97 TRP A O 1
ATOM 746 N N . ARG A 1 98 ? -0.161 16.149 5.826 1.00 96.56 98 ARG A N 1
ATOM 747 C CA . ARG A 1 98 ? -0.213 17.582 5.498 1.00 96.56 98 ARG A CA 1
ATOM 748 C C . ARG A 1 98 ? -1.576 18.151 5.831 1.00 96.56 98 ARG A C 1
ATOM 750 O O . ARG A 1 98 ? -2.563 17.443 5.712 1.00 96.56 98 ARG A O 1
ATOM 757 N N . ASP A 1 99 ? -1.626 19.417 6.221 1.00 96.38 99 ASP A N 1
ATOM 758 C CA . ASP A 1 99 ? -2.888 20.122 6.434 1.00 96.38 99 ASP A CA 1
ATOM 759 C C . ASP A 1 99 ? -3.448 20.621 5.096 1.00 96.38 99 ASP A C 1
ATOM 761 O O . ASP A 1 99 ? -2.846 21.471 4.433 1.00 96.38 99 ASP A O 1
ATOM 765 N N . TRP A 1 100 ? -4.575 20.051 4.676 1.00 98.00 100 TRP A N 1
ATOM 766 C CA . TRP A 1 100 ? -5.269 20.435 3.451 1.00 98.00 100 TRP A CA 1
ATOM 767 C C . TRP A 1 100 ? -6.162 21.650 3.697 1.00 98.00 100 TRP A C 1
ATOM 769 O O . TRP A 1 100 ? -6.671 21.862 4.791 1.00 98.00 100 TRP A O 1
ATOM 779 N N . GLN A 1 101 ? -6.389 22.453 2.666 1.00 98.06 101 GLN A N 1
ATOM 780 C CA . GLN A 1 101 ? -7.212 23.653 2.769 1.00 98.06 101 GLN A CA 1
ATOM 781 C C . GLN A 1 101 ? -8.627 23.375 2.274 1.00 98.06 101 GLN A C 1
ATOM 783 O O . GLN A 1 101 ? -8.813 22.857 1.172 1.00 98.06 101 GLN A O 1
ATOM 788 N N . ILE A 1 102 ? -9.628 23.747 3.069 1.00 98.12 102 ILE A N 1
ATOM 789 C CA . ILE A 1 102 ? -11.030 23.691 2.650 1.00 98.12 102 ILE A CA 1
ATOM 790 C C . ILE A 1 102 ? -11.257 24.786 1.606 1.00 98.12 102 ILE A C 1
ATOM 792 O O . ILE A 1 102 ? -11.084 25.970 1.889 1.00 98.12 102 ILE A O 1
ATOM 796 N N . SER A 1 103 ? -11.644 24.379 0.402 1.00 97.81 103 SER A N 1
ATOM 797 C CA . SER A 1 103 ? -11.964 25.280 -0.714 1.00 97.81 103 SER A CA 1
ATOM 798 C C . SER A 1 103 ? -13.470 25.465 -0.898 1.00 97.81 103 SER A C 1
ATOM 800 O O . SER A 1 103 ? -13.912 26.559 -1.238 1.00 97.81 103 SER A O 1
ATOM 802 N N . GLU A 1 104 ? -14.263 24.434 -0.594 1.00 98.06 104 GLU A N 1
ATOM 803 C CA . GLU A 1 104 ? -15.725 24.471 -0.642 1.00 98.06 104 GLU A CA 1
ATOM 804 C C . GLU A 1 104 ? -16.304 23.629 0.496 1.00 98.06 104 GLU A C 1
ATOM 806 O O . GLU A 1 104 ? -15.732 22.608 0.882 1.00 98.06 104 GLU A O 1
ATOM 811 N N . LEU A 1 105 ? -17.437 24.067 1.048 1.00 98.31 105 LEU A N 1
ATOM 812 C CA . LEU A 1 105 ? -18.127 23.383 2.136 1.00 98.31 105 LEU A CA 1
ATOM 813 C C . LEU A 1 105 ? -19.636 23.624 2.054 1.00 98.31 105 LEU A C 1
ATOM 815 O O . LEU A 1 105 ? -20.096 24.763 1.975 1.00 98.31 105 LEU A O 1
ATOM 819 N N . THR A 1 106 ? -20.403 22.544 2.146 1.00 97.94 106 THR A N 1
ATOM 820 C CA . THR A 1 106 ? -21.863 22.538 2.285 1.00 97.94 106 THR A CA 1
ATOM 821 C C . THR A 1 106 ? -22.265 21.640 3.460 1.00 97.94 106 THR A C 1
ATOM 823 O O . THR A 1 106 ? -21.412 21.072 4.137 1.00 97.94 106 THR A O 1
ATOM 826 N N . ALA A 1 107 ? -23.567 21.478 3.715 1.00 97.12 107 ALA A N 1
ATOM 827 C CA . ALA A 1 107 ? -24.044 20.545 4.743 1.00 97.12 107 ALA A CA 1
ATOM 828 C C . ALA A 1 107 ? -23.749 19.065 4.412 1.00 97.12 107 ALA A C 1
ATOM 830 O O . ALA A 1 107 ? -23.722 18.227 5.311 1.00 97.12 107 ALA A O 1
ATOM 831 N N . THR A 1 108 ? -23.538 18.744 3.132 1.00 98.44 108 THR A N 1
ATOM 832 C CA . THR A 1 108 ? -23.428 17.369 2.622 1.00 98.44 108 THR A CA 1
ATOM 833 C C . THR A 1 108 ? -22.138 17.115 1.848 1.00 98.44 108 THR A C 1
ATOM 835 O O . THR A 1 108 ? -21.957 16.019 1.338 1.00 98.44 108 THR A O 1
ATOM 838 N N . SER A 1 109 ? -21.247 18.095 1.697 1.00 98.69 109 SER A N 1
ATOM 839 C CA . SER A 1 109 ? -20.020 17.937 0.911 1.00 98.69 109 SER A CA 1
ATOM 840 C C . SER A 1 109 ? -18.915 18.886 1.368 1.00 98.69 109 SER A C 1
ATOM 842 O O . SER A 1 109 ? -19.209 19.999 1.811 1.00 98.69 109 SER A O 1
ATOM 844 N N . VAL A 1 110 ? -17.658 18.460 1.239 1.00 98.69 110 VAL A N 1
ATOM 845 C CA . VAL A 1 110 ? -16.462 19.284 1.456 1.00 98.69 110 VAL A CA 1
ATOM 846 C C . VAL A 1 110 ? -15.402 18.994 0.392 1.00 98.69 110 VAL A C 1
ATOM 848 O O . VAL A 1 110 ? -15.101 17.835 0.105 1.00 98.69 110 VAL A O 1
ATOM 851 N N . THR A 1 111 ? -14.803 20.058 -0.143 1.00 98.75 111 THR A N 1
ATOM 852 C CA . THR A 1 111 ? -13.696 20.009 -1.108 1.00 98.75 111 THR A CA 1
ATOM 853 C C . THR A 1 111 ? -12.420 20.490 -0.427 1.00 98.75 111 THR A C 1
ATOM 855 O O . THR A 1 111 ? -12.298 21.669 -0.073 1.00 98.75 111 THR A O 1
ATOM 858 N N . LEU A 1 112 ? -11.441 19.600 -0.275 1.00 98.75 112 LEU A N 1
ATOM 859 C CA . LEU A 1 112 ? -10.123 19.900 0.278 1.00 98.75 112 LEU A CA 1
ATOM 860 C C . LEU A 1 112 ? -9.080 19.984 -0.835 1.00 98.75 112 LEU A C 1
ATOM 862 O O . LEU A 1 112 ? -9.089 19.175 -1.754 1.00 98.75 112 LEU A O 1
ATOM 866 N N . THR A 1 113 ? -8.147 20.927 -0.734 1.00 98.75 113 THR A N 1
ATOM 867 C CA . THR A 1 113 ? -7.060 21.115 -1.705 1.00 98.75 113 THR A CA 1
ATOM 868 C C . THR A 1 113 ? -5.700 21.156 -1.021 1.00 98.75 113 THR A C 1
ATOM 870 O O . THR A 1 113 ? -5.560 21.663 0.092 1.00 98.75 113 THR A O 1
ATOM 873 N N . ALA A 1 114 ? -4.680 20.620 -1.683 1.00 98.62 114 ALA A N 1
ATOM 874 C CA . ALA A 1 114 ? -3.302 20.683 -1.221 1.00 98.62 114 ALA A CA 1
ATOM 875 C C . ALA A 1 114 ? -2.336 20.869 -2.387 1.00 98.62 114 ALA A C 1
ATOM 877 O O . ALA A 1 114 ? -2.466 20.254 -3.446 1.00 98.62 114 ALA A O 1
ATOM 878 N N . PHE A 1 115 ? -1.320 21.693 -2.153 1.00 98.12 115 PHE A N 1
ATOM 879 C CA . PHE A 1 115 ? -0.155 21.788 -3.016 1.00 98.12 115 PHE A CA 1
ATOM 880 C C . PHE A 1 115 ? 0.961 20.908 -2.447 1.00 98.12 115 PHE A C 1
ATOM 882 O O . PHE A 1 115 ? 1.379 21.095 -1.303 1.00 98.12 115 PHE A O 1
ATOM 889 N N . LEU A 1 116 ? 1.452 19.962 -3.248 1.00 97.75 116 LEU A N 1
ATOM 890 C CA . LEU A 1 116 ? 2.681 19.226 -2.977 1.00 97.75 116 LEU A CA 1
ATOM 891 C C . LEU A 1 116 ? 3.849 19.959 -3.658 1.00 97.75 116 LEU A C 1
ATOM 893 O O . LEU A 1 116 ? 3.981 19.856 -4.882 1.00 97.75 116 LEU A O 1
ATOM 897 N N . PRO A 1 117 ? 4.688 20.699 -2.907 1.00 96.50 117 PRO A N 1
ATOM 898 C CA . PRO A 1 117 ? 5.885 21.319 -3.460 1.00 96.50 117 PRO A CA 1
ATOM 899 C C . PRO A 1 117 ? 6.951 20.267 -3.801 1.00 96.50 117 PRO A C 1
ATOM 901 O O . PRO A 1 117 ? 6.951 19.178 -3.214 1.00 96.50 117 PRO A O 1
ATOM 904 N N . PRO A 1 118 ? 7.910 20.605 -4.679 1.00 96.06 118 PRO A N 1
ATOM 905 C CA . PRO A 1 118 ? 8.997 19.698 -4.999 1.00 96.06 118 PRO A CA 1
ATOM 906 C C . PRO A 1 118 ? 9.921 19.526 -3.786 1.00 96.06 118 PRO A C 1
ATOM 908 O O . PRO A 1 118 ? 10.130 20.444 -2.989 1.00 96.06 118 PRO A O 1
ATOM 911 N N . SER A 1 119 ? 10.511 18.342 -3.661 1.00 95.25 119 SER A N 1
ATOM 912 C CA . SER A 1 119 ? 11.517 18.005 -2.649 1.00 95.25 119 SER A CA 1
ATOM 913 C C . SER A 1 119 ? 12.670 17.224 -3.283 1.00 95.25 119 SER A C 1
ATOM 915 O O . SER A 1 119 ? 12.536 16.734 -4.401 1.00 95.25 119 SER A O 1
ATOM 917 N N . TYR A 1 120 ? 13.793 17.057 -2.576 1.00 94.12 120 TYR A N 1
ATOM 918 C CA . TYR A 1 120 ? 14.948 16.312 -3.104 1.00 94.12 120 TYR A CA 1
ATOM 919 C C . TYR A 1 120 ? 14.606 14.877 -3.546 1.00 94.12 120 TYR A C 1
ATOM 921 O O . TYR A 1 120 ? 15.173 14.394 -4.520 1.00 94.12 120 TYR A O 1
ATOM 929 N N . GLY A 1 121 ? 13.678 14.209 -2.849 1.00 95.25 121 GLY A N 1
ATOM 930 C CA . GLY A 1 121 ? 13.247 12.845 -3.175 1.00 95.25 121 GLY A CA 1
ATOM 931 C C . GLY A 1 121 ? 12.085 12.760 -4.160 1.00 95.25 121 GLY A C 1
ATOM 932 O O . GLY A 1 121 ? 11.816 11.696 -4.701 1.00 95.25 121 GLY A O 1
ATOM 933 N N . TYR A 1 122 ? 11.375 13.861 -4.387 1.00 96.94 122 TYR A N 1
ATOM 934 C CA . TYR A 1 122 ? 10.238 13.931 -5.301 1.00 96.94 122 TYR A CA 1
ATOM 935 C C . TYR A 1 122 ? 10.193 15.345 -5.894 1.00 96.94 122 TYR A C 1
ATOM 937 O O . TYR A 1 122 ? 9.500 16.214 -5.354 1.00 96.94 122 TYR A O 1
ATOM 945 N N . PRO A 1 123 ? 10.988 15.631 -6.942 1.00 96.25 123 PRO A N 1
ATOM 946 C CA . PRO A 1 123 ? 11.154 16.979 -7.492 1.00 96.25 123 PRO A CA 1
ATOM 947 C C . PRO A 1 123 ? 10.016 17.377 -8.450 1.00 96.25 123 PRO A C 1
ATOM 949 O O . PRO A 1 123 ? 10.237 18.097 -9.420 1.00 96.25 123 PRO A O 1
ATOM 952 N N . PHE A 1 124 ? 8.794 16.919 -8.176 1.00 96.25 124 PHE A N 1
ATOM 953 C CA . PHE A 1 124 ? 7.600 17.206 -8.969 1.00 96.25 124 PHE A CA 1
ATOM 954 C C . PHE A 1 124 ? 6.593 18.012 -8.153 1.00 96.25 124 PHE A C 1
ATOM 956 O O . PHE A 1 124 ? 6.640 18.032 -6.924 1.00 96.25 124 PHE A O 1
ATOM 963 N N . MET A 1 125 ? 5.677 18.682 -8.849 1.00 96.56 125 MET A N 1
ATOM 964 C CA . MET A 1 125 ? 4.715 19.599 -8.245 1.00 96.56 125 MET A CA 1
ATOM 965 C C . MET A 1 125 ? 3.298 19.142 -8.544 1.00 96.56 125 MET A C 1
ATOM 967 O O . MET A 1 125 ? 2.916 19.076 -9.711 1.00 96.56 125 MET A O 1
ATOM 971 N N . LEU A 1 126 ? 2.510 18.868 -7.504 1.00 97.94 126 LEU A N 1
ATOM 972 C CA . LEU A 1 126 ? 1.121 18.441 -7.671 1.00 97.94 126 LEU A CA 1
ATOM 973 C C . LEU A 1 126 ? 0.161 19.428 -7.010 1.00 97.94 126 LEU A C 1
ATOM 975 O O . LEU A 1 126 ? 0.322 19.760 -5.836 1.00 97.94 126 LEU A O 1
ATOM 979 N N . ALA A 1 127 ? -0.873 19.838 -7.737 1.00 98.31 127 ALA A N 1
ATOM 980 C CA . ALA A 1 127 ? -2.086 20.395 -7.153 1.00 98.31 127 ALA A CA 1
ATOM 981 C C . ALA A 1 127 ? -3.085 19.249 -6.980 1.00 98.31 127 ALA A C 1
ATOM 983 O O . ALA A 1 127 ? -3.451 18.610 -7.961 1.00 98.31 127 ALA A O 1
ATOM 984 N N . SER A 1 128 ? -3.477 18.945 -5.745 1.00 98.50 128 SER A N 1
ATOM 985 C CA . SER A 1 128 ? -4.384 17.836 -5.435 1.00 98.50 128 SER A CA 1
ATOM 986 C C . SER A 1 128 ? -5.673 18.333 -4.801 1.00 98.50 128 SER A C 1
ATOM 988 O O . SER A 1 128 ? -5.665 19.313 -4.055 1.00 98.50 128 SER A O 1
ATOM 990 N N . GLN A 1 129 ? -6.764 17.631 -5.077 1.00 98.62 129 GLN A N 1
ATOM 991 C CA . GLN A 1 129 ? -8.100 17.881 -4.567 1.00 98.62 129 GLN A CA 1
ATOM 992 C C . GLN A 1 129 ? -8.724 16.565 -4.091 1.00 98.62 129 GLN A C 1
ATOM 994 O O . GLN A 1 129 ? -8.542 15.525 -4.722 1.00 98.62 129 GLN A O 1
ATOM 999 N N . VAL A 1 130 ? -9.452 16.627 -2.979 1.00 98.75 130 VAL A N 1
ATOM 1000 C CA . VAL A 1 130 ? -10.283 15.535 -2.466 1.00 98.75 130 VAL A CA 1
ATOM 1001 C C . VAL A 1 130 ? -11.678 16.087 -2.208 1.00 98.75 130 VAL A C 1
ATOM 1003 O O . VAL A 1 130 ? -11.821 17.065 -1.471 1.00 98.75 130 VAL A O 1
ATOM 1006 N N . VAL A 1 131 ? -12.696 15.465 -2.795 1.00 98.75 131 VAL A N 1
ATOM 1007 C CA . VAL A 1 131 ? -14.103 15.818 -2.588 1.00 98.75 131 VAL A CA 1
ATOM 1008 C C . VAL A 1 131 ? -14.785 14.689 -1.835 1.00 98.75 131 VAL A C 1
ATOM 1010 O O . VAL A 1 131 ? -14.887 13.572 -2.335 1.00 98.75 131 VAL A O 1
ATOM 1013 N N . TYR A 1 132 ? -15.282 14.993 -0.641 1.00 98.81 132 TYR A N 1
ATOM 1014 C CA . TYR A 1 132 ? -16.173 14.111 0.104 1.00 98.81 132 TYR A CA 1
ATOM 1015 C C . TYR A 1 132 ? -17.607 14.572 -0.115 1.00 98.81 132 TYR A C 1
ATOM 1017 O O . TYR A 1 132 ? -17.920 15.725 0.172 1.00 98.81 132 TYR A O 1
ATOM 1025 N N . SER A 1 133 ? -18.485 13.683 -0.577 1.00 98.75 133 SER A N 1
ATOM 1026 C CA . SER A 1 133 ? -19.911 13.980 -0.759 1.00 98.75 133 SER A CA 1
ATOM 1027 C C . SER A 1 133 ? -20.766 12.911 -0.093 1.00 98.75 133 SER A C 1
ATOM 1029 O O . SER A 1 133 ? -20.598 11.722 -0.339 1.00 98.75 133 SER A O 1
ATOM 1031 N N . LEU A 1 134 ? -21.677 13.335 0.776 1.00 98.75 134 LEU A N 1
ATOM 1032 C CA . LEU A 1 134 ? -22.545 12.474 1.563 1.00 98.75 134 LEU A CA 1
ATOM 1033 C C . LEU A 1 134 ? -23.973 12.526 1.016 1.00 98.75 134 LEU A C 1
ATOM 1035 O O . LEU A 1 134 ? -24.579 13.592 0.907 1.00 98.75 134 LEU A O 1
ATOM 1039 N N . ASN A 1 135 ? -24.521 11.362 0.688 1.00 98.50 135 ASN A N 1
ATOM 1040 C CA . ASN A 1 135 ? -25.857 11.194 0.135 1.00 98.50 135 ASN A CA 1
ATOM 1041 C C . ASN A 1 135 ? -26.731 10.363 1.083 1.00 98.50 135 ASN A C 1
ATOM 1043 O O . ASN A 1 135 ? -26.289 9.350 1.618 1.00 98.50 135 ASN A O 1
ATOM 1047 N N . ALA A 1 136 ? -27.998 10.754 1.238 1.00 98.19 136 ALA A N 1
ATOM 1048 C CA . ALA A 1 136 ? -28.935 10.087 2.143 1.00 98.19 136 ALA A CA 1
ATOM 1049 C C . ALA A 1 136 ? -29.261 8.626 1.768 1.00 98.19 136 ALA A C 1
ATOM 1051 O O . ALA A 1 136 ? -29.703 7.873 2.629 1.00 98.19 136 ALA A O 1
ATOM 1052 N N . HIS A 1 137 ? -29.064 8.231 0.506 1.00 97.19 137 HIS A N 1
ATOM 1053 C CA . HIS A 1 137 ? -29.405 6.904 -0.016 1.00 97.19 137 HIS A CA 1
ATOM 1054 C C . HIS A 1 137 ? -28.174 6.053 -0.336 1.00 97.19 137 HIS A C 1
ATOM 1056 O O . HIS A 1 137 ? -28.227 4.839 -0.178 1.00 97.19 137 HIS A O 1
ATOM 1062 N N . THR A 1 138 ? -27.087 6.670 -0.813 1.00 96.12 138 THR A N 1
ATOM 1063 C CA . THR A 1 138 ? -25.893 5.948 -1.296 1.00 96.12 138 THR A CA 1
ATOM 1064 C C . THR A 1 138 ? -24.681 6.059 -0.368 1.00 96.12 138 THR A C 1
ATOM 1066 O O . THR A 1 138 ? -23.646 5.475 -0.665 1.00 96.12 138 THR A O 1
ATOM 1069 N N . GLY A 1 139 ? -24.774 6.801 0.740 1.00 98.00 139 GLY A N 1
ATOM 1070 C CA . GLY A 1 139 ? -23.670 6.969 1.687 1.00 98.00 139 GLY A CA 1
ATOM 1071 C C . GLY A 1 139 ? -22.612 7.974 1.222 1.00 98.00 139 GLY A C 1
ATOM 1072 O O . GLY A 1 139 ? -22.938 9.005 0.631 1.00 98.00 139 GLY A O 1
ATOM 1073 N N . LEU A 1 140 ? -21.346 7.715 1.557 1.00 98.62 140 LEU A N 1
ATOM 1074 C CA . LEU A 1 140 ? -20.215 8.609 1.288 1.00 98.62 140 LEU A CA 1
ATOM 1075 C C . LEU A 1 140 ? -19.533 8.249 -0.039 1.00 98.62 140 LEU A C 1
ATOM 1077 O O . LEU A 1 140 ? -19.082 7.120 -0.207 1.00 98.62 140 LEU A O 1
ATOM 1081 N N . SER A 1 141 ? -19.380 9.221 -0.935 1.00 98.44 141 SER A N 1
ATOM 1082 C CA . SER A 1 141 ? -18.503 9.130 -2.105 1.00 98.44 141 SER A CA 1
ATOM 1083 C C . SER A 1 141 ? -17.246 9.972 -1.904 1.00 98.44 141 SER A C 1
ATOM 1085 O O . SER A 1 141 ? -17.308 11.059 -1.319 1.00 98.44 141 SER A O 1
ATOM 1087 N N . VAL A 1 142 ? -16.122 9.492 -2.434 1.00 98.38 142 VAL A N 1
ATOM 1088 C CA . VAL A 1 142 ? -14.835 10.192 -2.399 1.00 98.38 142 VAL A CA 1
ATOM 1089 C C . VAL A 1 142 ? -14.286 10.291 -3.814 1.00 98.38 142 VAL A C 1
ATOM 1091 O O . VAL A 1 142 ? -14.123 9.273 -4.478 1.00 98.38 142 VAL A O 1
ATOM 1094 N N . GLU A 1 143 ? -13.985 11.506 -4.256 1.00 98.31 143 GLU A N 1
ATOM 1095 C CA . GLU A 1 143 ? -13.278 11.767 -5.509 1.00 98.31 143 GLU A CA 1
ATOM 1096 C C . GLU A 1 143 ? -11.904 12.350 -5.186 1.00 98.31 143 GLU A C 1
ATOM 1098 O O . GLU A 1 143 ? -11.790 13.253 -4.353 1.00 98.31 143 GLU A O 1
ATOM 1103 N N . ILE A 1 144 ? -10.855 11.829 -5.824 1.00 97.88 144 ILE A N 1
ATOM 1104 C CA . ILE A 1 144 ? -9.485 12.301 -5.636 1.00 97.88 144 ILE A CA 1
ATOM 1105 C C . ILE A 1 144 ? -8.908 12.654 -7.000 1.00 97.88 144 ILE A C 1
ATOM 1107 O O . ILE A 1 144 ? -8.838 11.810 -7.889 1.00 97.88 144 ILE A O 1
ATOM 1111 N N . ALA A 1 145 ? -8.453 13.894 -7.145 1.00 96.88 145 ALA A N 1
ATOM 1112 C CA . ALA A 1 145 ? -7.836 14.389 -8.363 1.00 96.88 145 ALA A CA 1
ATOM 1113 C C . ALA A 1 145 ? -6.477 15.017 -8.049 1.00 96.88 145 ALA A C 1
ATOM 1115 O O . ALA A 1 145 ? -6.333 15.777 -7.092 1.00 96.88 145 ALA A O 1
ATOM 1116 N N . SER A 1 146 ? -5.476 14.748 -8.884 1.00 96.88 146 SER A N 1
ATOM 1117 C CA . SER A 1 146 ? -4.191 15.445 -8.835 1.00 96.88 146 SER A CA 1
ATOM 1118 C C . SER A 1 146 ? -3.776 15.883 -10.228 1.00 96.88 146 SER A C 1
ATOM 1120 O O . SER A 1 146 ? -3.769 15.098 -11.171 1.00 96.88 146 SER A O 1
ATOM 1122 N N . GLN A 1 147 ? -3.364 17.138 -10.342 1.00 97.06 147 GLN A N 1
ATOM 1123 C CA . GLN A 1 147 ? -2.758 17.691 -11.538 1.00 97.06 147 GLN A CA 1
ATOM 1124 C C . GLN A 1 147 ? -1.265 17.891 -11.296 1.00 97.06 147 GLN A C 1
ATOM 1126 O O . GLN A 1 147 ? -0.866 18.578 -10.352 1.00 97.06 147 GLN A O 1
ATOM 1131 N N . ASN A 1 148 ? -0.434 17.340 -12.178 1.00 96.06 148 ASN A N 1
ATOM 1132 C CA . ASN A 1 148 ? 0.959 17.755 -12.262 1.00 96.06 148 ASN A CA 1
ATOM 1133 C C . ASN A 1 148 ? 1.026 19.164 -12.864 1.00 96.06 148 ASN A C 1
ATOM 1135 O O . ASN A 1 148 ? 0.687 19.364 -14.028 1.00 96.06 148 ASN A O 1
ATOM 1139 N N . ILE A 1 149 ? 1.445 20.132 -12.052 1.00 95.88 149 ILE A N 1
ATOM 1140 C CA . ILE A 1 149 ? 1.579 21.546 -12.434 1.00 95.88 149 ILE A CA 1
ATOM 1141 C C . ILE A 1 149 ? 3.041 21.937 -12.699 1.00 95.88 149 ILE A C 1
ATOM 1143 O O . ILE A 1 149 ? 3.366 23.117 -12.829 1.00 95.88 149 ILE A O 1
ATOM 1147 N N . GLY A 1 150 ? 3.940 20.950 -12.738 1.00 90.44 150 GLY A N 1
ATOM 1148 C CA . GLY A 1 150 ? 5.321 21.115 -13.171 1.00 90.44 150 GLY A CA 1
ATOM 1149 C C . GLY A 1 150 ? 5.478 21.099 -14.691 1.00 90.44 150 GLY A C 1
ATOM 1150 O O . GLY A 1 150 ? 4.536 20.873 -15.444 1.00 90.44 150 GLY A O 1
ATOM 1151 N N . THR A 1 151 ? 6.711 21.320 -15.149 1.00 88.31 151 THR A N 1
ATOM 1152 C CA . THR A 1 151 ? 7.071 21.275 -16.578 1.00 88.31 151 THR A CA 1
ATOM 1153 C C . THR A 1 151 ? 7.579 19.906 -17.037 1.00 88.31 151 THR A C 1
ATOM 1155 O O . THR A 1 151 ? 7.955 19.757 -18.194 1.00 88.31 151 THR A O 1
ATOM 1158 N N . VAL A 1 152 ? 7.638 18.920 -16.138 1.00 85.31 152 VAL A N 1
ATOM 1159 C CA . VAL A 1 152 ? 8.111 17.553 -16.400 1.00 85.31 152 VAL A CA 1
ATOM 1160 C C . VAL A 1 152 ? 7.060 16.581 -15.878 1.00 85.31 152 VAL A C 1
ATOM 1162 O O . VAL A 1 152 ? 6.513 16.816 -14.800 1.00 85.31 152 VAL A O 1
ATOM 1165 N N . ALA A 1 153 ? 6.772 15.509 -16.623 1.00 88.31 153 ALA A N 1
ATOM 1166 C CA . ALA A 1 153 ? 5.882 14.433 -16.184 1.00 88.31 153 ALA A CA 1
ATOM 1167 C C . ALA A 1 153 ? 6.336 13.854 -14.830 1.00 88.31 153 ALA A C 1
ATOM 1169 O O . ALA A 1 153 ? 7.533 13.791 -14.570 1.00 88.31 153 ALA A O 1
ATOM 1170 N N . ALA A 1 154 ? 5.399 13.429 -13.982 1.00 91.00 154 ALA A N 1
ATOM 1171 C CA . ALA A 1 154 ? 5.681 12.958 -12.627 1.00 91.00 154 ALA A CA 1
ATOM 1172 C C . ALA A 1 154 ? 5.186 11.515 -12.448 1.00 91.00 154 ALA A C 1
ATOM 1174 O O . ALA A 1 154 ? 4.053 11.237 -12.853 1.00 91.00 154 ALA A O 1
ATOM 1175 N N . PRO A 1 155 ? 5.967 10.614 -11.822 1.00 92.12 155 PRO A N 1
ATOM 1176 C CA . PRO A 1 155 ? 5.449 9.317 -11.409 1.00 92.12 155 PRO A CA 1
ATOM 1177 C C . PRO A 1 155 ? 4.375 9.531 -10.336 1.00 92.12 155 PRO A C 1
ATOM 1179 O O . PRO A 1 155 ? 4.577 10.302 -9.400 1.00 92.12 155 PRO A O 1
ATOM 1182 N N . TYR A 1 156 ? 3.223 8.879 -10.481 1.00 94.62 156 TYR A N 1
ATOM 1183 C CA . TYR A 1 156 ? 2.060 9.130 -9.635 1.00 94.62 156 TYR A CA 1
ATOM 1184 C C . TYR A 1 156 ? 1.240 7.861 -9.410 1.00 94.62 156 TYR A C 1
ATOM 1186 O O . TYR A 1 156 ? 1.019 7.069 -10.323 1.00 94.62 156 TYR A O 1
ATOM 1194 N N . GLY A 1 157 ? 0.747 7.724 -8.188 1.00 95.06 157 GLY A N 1
ATOM 1195 C CA . GLY A 1 157 ? -0.322 6.830 -7.793 1.00 95.06 157 GLY A CA 1
ATOM 1196 C C . GLY A 1 157 ? -1.133 7.455 -6.661 1.00 95.06 157 GLY A C 1
ATOM 1197 O O . GLY A 1 157 ? -0.684 8.380 -5.980 1.00 95.06 157 GLY A O 1
ATOM 1198 N N . VAL A 1 158 ? -2.331 6.935 -6.435 1.00 97.50 158 VAL A N 1
ATOM 1199 C CA . VAL A 1 158 ? -3.222 7.407 -5.378 1.00 97.50 158 VAL A CA 1
ATOM 1200 C C . VAL A 1 158 ? -3.928 6.250 -4.693 1.00 97.50 158 VAL A C 1
ATOM 1202 O O . VAL A 1 158 ? -4.192 5.221 -5.311 1.00 97.50 158 VAL A O 1
ATOM 1205 N N . GLY A 1 159 ? -4.231 6.423 -3.412 1.00 97.62 159 GLY A N 1
ATOM 1206 C CA . GLY A 1 159 ? -5.154 5.566 -2.680 1.00 97.62 159 GLY A CA 1
ATOM 1207 C C . GLY A 1 159 ? -5.751 6.279 -1.473 1.00 97.62 159 GLY A C 1
ATOM 1208 O O . GLY A 1 159 ? -5.413 7.428 -1.173 1.00 97.62 159 GLY A O 1
ATOM 1209 N N . ILE A 1 160 ? -6.633 5.588 -0.764 1.00 97.94 160 ILE A N 1
ATOM 1210 C CA . ILE A 1 160 ? -7.251 6.055 0.480 1.00 97.94 160 ILE A CA 1
ATOM 1211 C C . ILE A 1 160 ? -7.288 4.909 1.486 1.00 97.94 160 ILE A C 1
ATOM 1213 O O . ILE A 1 160 ? -7.431 3.757 1.092 1.00 97.94 160 ILE A O 1
ATOM 1217 N N . HIS A 1 161 ? -7.161 5.223 2.776 1.00 98.00 161 HIS A N 1
ATOM 1218 C CA . HIS A 1 161 ? -6.932 4.225 3.822 1.00 98.00 161 HIS A CA 1
ATOM 1219 C C . HIS A 1 161 ? -8.095 4.089 4.835 1.00 98.00 161 HIS A C 1
ATOM 1221 O O . HIS A 1 161 ? -7.887 4.272 6.044 1.00 98.00 161 HIS A O 1
ATOM 1227 N N . PRO A 1 162 ? -9.342 3.795 4.411 1.00 97.75 162 PRO A N 1
ATOM 1228 C CA . PRO A 1 162 ? -10.442 3.589 5.346 1.00 97.75 162 PRO A CA 1
ATOM 1229 C C . PRO A 1 162 ? -10.290 2.240 6.062 1.00 97.75 162 PRO A C 1
ATOM 1231 O O . PRO A 1 162 ? -9.915 1.244 5.451 1.00 97.75 162 PRO A O 1
ATOM 1234 N N . TYR A 1 163 ? -10.627 2.195 7.352 1.00 98.38 163 TYR A N 1
ATOM 1235 C CA . TYR A 1 163 ? -10.785 0.944 8.102 1.00 98.38 163 TYR A CA 1
ATOM 1236 C C . TYR A 1 163 ? -12.269 0.669 8.288 1.00 98.38 163 TYR A C 1
ATOM 1238 O O . TYR A 1 163 ? -12.882 1.255 9.177 1.00 98.38 163 TYR A O 1
ATOM 1246 N N . LEU A 1 164 ? -12.838 -0.199 7.455 1.00 98.50 164 LEU A N 1
ATOM 1247 C CA . LEU A 1 164 ? -14.255 -0.550 7.488 1.00 98.50 164 LEU A CA 1
ATOM 1248 C C . LEU A 1 164 ? -14.572 -1.409 8.714 1.00 98.50 164 LEU A C 1
ATOM 1250 O O . LEU A 1 164 ? -13.785 -2.270 9.112 1.00 98.50 164 LEU A O 1
ATOM 1254 N N . THR A 1 165 ? -15.735 -1.202 9.318 1.00 98.50 165 THR A N 1
ATOM 1255 C CA . THR A 1 165 ? -16.162 -1.950 10.504 1.00 98.50 165 THR A CA 1
ATOM 1256 C C . THR A 1 165 ? -17.676 -2.116 10.524 1.00 98.50 165 THR A C 1
ATOM 1258 O O . THR A 1 165 ? -18.405 -1.222 10.113 1.00 98.50 165 THR A O 1
ATOM 1261 N N . CYS A 1 166 ? -18.163 -3.245 11.032 1.00 98.25 166 CYS A N 1
ATOM 1262 C CA . CYS A 1 166 ? -19.560 -3.392 11.419 1.00 98.25 166 CYS A CA 1
ATOM 1263 C C . CYS A 1 166 ? -19.667 -3.006 12.896 1.00 98.25 166 CYS A C 1
ATOM 1265 O O . CYS A 1 166 ? -19.573 -3.856 13.782 1.00 98.25 166 CYS A O 1
ATOM 1267 N N . ASN A 1 167 ? -19.784 -1.704 13.159 1.00 97.81 167 ASN A N 1
ATOM 1268 C CA . ASN A 1 167 ? -19.959 -1.141 14.496 1.00 97.81 167 ASN A CA 1
ATOM 1269 C C . ASN A 1 167 ? -18.924 -1.628 15.536 1.00 97.81 167 ASN A C 1
ATOM 1271 O O . ASN A 1 167 ? -19.279 -2.031 16.645 1.00 97.81 167 ASN A O 1
ATOM 1275 N N . LEU A 1 168 ? -17.637 -1.593 15.164 1.00 97.12 168 LEU A N 1
ATOM 1276 C CA . LEU A 1 168 ? -16.480 -1.883 16.028 1.00 97.12 168 LEU A CA 1
ATOM 1277 C C . LEU A 1 168 ? -16.416 -3.322 16.557 1.00 97.12 168 LEU A C 1
ATOM 1279 O O . LEU A 1 168 ? -15.809 -3.587 17.597 1.00 97.12 168 LEU A O 1
ATOM 1283 N N . THR A 1 169 ? -17.024 -4.263 15.835 1.00 96.94 169 THR A N 1
ATOM 1284 C CA . THR A 1 169 ? -16.860 -5.696 16.103 1.00 96.94 169 THR A CA 1
ATOM 1285 C C . THR A 1 169 ? -15.541 -6.229 15.537 1.00 96.94 169 THR A C 1
ATOM 1287 O O . THR A 1 169 ? -14.877 -5.586 14.722 1.00 96.94 169 THR A O 1
ATOM 1290 N N . SER A 1 170 ? -15.120 -7.402 16.020 1.00 97.44 170 SER A N 1
ATOM 1291 C CA . SER A 1 170 ? -13.885 -8.035 15.546 1.00 97.44 170 SER A CA 1
ATOM 1292 C C . SER A 1 170 ? -14.027 -8.464 14.087 1.00 97.44 170 SER A C 1
ATOM 1294 O O . SER A 1 170 ? -15.005 -9.119 13.721 1.00 97.44 170 SER A O 1
ATOM 1296 N N . VAL A 1 171 ? -12.999 -8.178 13.287 1.00 98.06 171 VAL A N 1
ATOM 1297 C CA . VAL A 1 171 ? -12.837 -8.649 11.903 1.00 98.06 171 VAL A CA 1
ATOM 1298 C C . VAL A 1 171 ? -12.960 -10.169 11.802 1.00 98.06 171 VAL A C 1
ATOM 1300 O O . VAL A 1 171 ? -13.412 -10.679 10.780 1.00 98.06 171 VAL A O 1
ATOM 1303 N N . ASP A 1 172 ? -12.633 -10.900 12.870 1.00 98.06 172 ASP A N 1
ATOM 1304 C CA . ASP A 1 172 ? -12.735 -12.359 12.909 1.00 98.06 172 ASP A CA 1
ATOM 1305 C C . ASP A 1 172 ? -14.161 -12.858 12.625 1.00 98.06 172 ASP A C 1
ATOM 1307 O O . ASP A 1 172 ? -14.332 -13.944 12.070 1.00 98.06 172 ASP A O 1
ATOM 1311 N N . GLU A 1 173 ? -15.181 -12.064 12.968 1.00 97.69 173 GLU A N 1
ATOM 1312 C CA . GLU A 1 173 ? -16.599 -12.399 12.799 1.00 97.69 173 GLU A CA 1
ATOM 1313 C C . GLU A 1 173 ? -17.184 -11.966 11.446 1.00 97.69 173 GLU A C 1
ATOM 1315 O O . GLU A 1 173 ? -18.328 -12.307 11.138 1.00 97.69 173 GLU A O 1
ATOM 1320 N N . TYR A 1 174 ? -16.413 -11.270 10.607 1.00 98.25 174 TYR A N 1
ATOM 1321 C CA . TYR A 1 174 ? -16.895 -10.803 9.311 1.00 98.25 174 TYR A CA 1
ATOM 1322 C C . TYR A 1 174 ? -16.943 -11.917 8.276 1.00 98.25 174 TYR A C 1
ATOM 1324 O O . TYR A 1 174 ? -15.964 -12.635 8.064 1.00 98.25 174 TYR A O 1
ATOM 1332 N N . LEU A 1 175 ? -18.074 -11.998 7.574 1.00 98.44 175 LEU A N 1
ATOM 1333 C CA . LEU A 1 175 ? -18.124 -12.553 6.228 1.00 98.44 175 LEU A CA 1
ATOM 1334 C C . LEU A 1 175 ? -17.624 -11.474 5.270 1.00 98.44 175 LEU A C 1
ATOM 1336 O O . LEU A 1 175 ? -18.212 -10.396 5.208 1.00 98.44 175 LEU A O 1
ATOM 1340 N N . PHE A 1 176 ? -16.536 -11.757 4.563 1.00 98.56 176 PHE A N 1
ATOM 1341 C CA . PHE A 1 176 ? -15.899 -10.843 3.624 1.00 98.56 176 PHE A CA 1
ATOM 1342 C C . PHE A 1 176 ? -16.014 -11.374 2.201 1.00 98.56 176 PHE A C 1
ATOM 1344 O O . PHE A 1 176 ? -15.771 -12.559 1.955 1.00 98.56 176 PHE A O 1
ATOM 1351 N N . GLN A 1 177 ? -16.387 -10.489 1.280 1.00 98.31 177 GLN A N 1
ATOM 1352 C CA . GLN A 1 177 ? -16.430 -10.752 -0.149 1.00 98.31 177 GLN A CA 1
ATOM 1353 C C . GLN A 1 177 ? -15.721 -9.630 -0.911 1.00 98.31 177 GLN A C 1
ATOM 1355 O O . GLN A 1 177 ? -15.997 -8.452 -0.684 1.00 98.31 177 GLN A O 1
ATOM 1360 N N . LEU A 1 178 ? -14.841 -10.013 -1.832 1.00 97.88 178 LEU A N 1
ATOM 1361 C CA . LEU A 1 178 ? -14.089 -9.142 -2.727 1.00 97.88 178 LEU A CA 1
ATOM 1362 C C . LEU A 1 178 ? -13.962 -9.823 -4.104 1.00 97.88 178 LEU A C 1
ATOM 1364 O O . LEU A 1 178 ? -13.386 -10.911 -4.180 1.00 97.88 178 LEU A O 1
ATOM 1368 N N . PRO A 1 179 ? -14.437 -9.211 -5.206 1.00 96.38 179 PRO A N 1
ATOM 1369 C CA . PRO A 1 179 ? -14.338 -9.770 -6.558 1.00 96.38 179 PRO A CA 1
ATOM 1370 C C . PRO A 1 179 ? -12.929 -9.590 -7.159 1.00 96.38 179 PRO A C 1
ATOM 1372 O O . PRO A 1 179 ? -12.737 -8.967 -8.205 1.00 96.38 179 PRO A O 1
ATOM 1375 N N . ALA A 1 180 ? -11.927 -10.150 -6.484 1.00 95.25 180 ALA A N 1
ATOM 1376 C CA . ALA A 1 180 ? -10.543 -10.212 -6.932 1.00 95.25 180 ALA A CA 1
ATOM 1377 C C . ALA A 1 180 ? -10.098 -11.670 -7.069 1.00 95.25 180 ALA A C 1
ATOM 1379 O O . ALA A 1 180 ? -10.272 -12.467 -6.148 1.00 95.25 180 ALA A O 1
ATOM 1380 N N . ASN A 1 181 ? -9.522 -12.015 -8.220 1.00 92.81 181 ASN A N 1
ATOM 1381 C CA . ASN A 1 181 ? -9.040 -13.365 -8.527 1.00 92.81 181 ASN A CA 1
ATOM 1382 C C . ASN A 1 181 ? -7.511 -13.480 -8.467 1.00 92.81 181 ASN A C 1
ATOM 1384 O O . ASN A 1 181 ? -6.977 -14.585 -8.545 1.00 92.81 181 ASN A O 1
ATOM 1388 N N . GLN A 1 182 ? -6.810 -12.359 -8.295 1.00 93.06 182 GLN A N 1
ATOM 1389 C CA . GLN A 1 182 ? -5.359 -12.308 -8.217 1.00 93.06 182 GLN A CA 1
ATOM 1390 C C . GLN A 1 182 ? -4.886 -11.557 -6.970 1.00 93.06 182 GLN A C 1
ATOM 1392 O O . GLN A 1 182 ? -5.511 -10.587 -6.538 1.00 93.06 182 GLN A O 1
ATOM 1397 N N . VAL A 1 183 ? -3.766 -11.998 -6.403 1.00 95.56 183 VAL A N 1
ATOM 1398 C CA . VAL A 1 183 ? -3.170 -11.450 -5.180 1.00 95.56 183 VAL A CA 1
ATOM 1399 C C . VAL A 1 183 ? -1.648 -11.506 -5.257 1.00 95.56 183 VAL A C 1
ATOM 1401 O O . VAL A 1 183 ? -1.075 -12.468 -5.767 1.00 95.56 183 VAL A O 1
ATOM 1404 N N . TYR A 1 184 ? -0.975 -10.465 -4.776 1.00 91.69 184 TYR A N 1
ATOM 1405 C CA . TYR A 1 184 ? 0.477 -10.484 -4.652 1.00 91.69 184 TYR A CA 1
ATOM 1406 C C . TYR A 1 184 ? 0.909 -11.320 -3.449 1.00 91.69 184 TYR A C 1
ATOM 1408 O O . TYR A 1 184 ? 0.467 -11.071 -2.328 1.00 91.69 184 TYR A O 1
ATOM 1416 N N . ALA A 1 185 ? 1.841 -12.247 -3.667 1.00 89.50 185 ALA A N 1
ATOM 1417 C CA . ALA A 1 185 ? 2.637 -12.798 -2.577 1.00 89.50 185 ALA A CA 1
ATOM 1418 C C . ALA A 1 185 ? 3.579 -11.717 -2.030 1.00 89.50 185 ALA A C 1
ATOM 1420 O O . ALA A 1 185 ? 4.097 -10.893 -2.791 1.00 89.50 185 ALA A O 1
ATOM 1421 N N . VAL A 1 186 ? 3.833 -11.737 -0.724 1.00 84.38 186 VAL A N 1
ATOM 1422 C CA . VAL A 1 186 ? 4.714 -10.775 -0.051 1.00 84.38 186 VAL A CA 1
ATOM 1423 C C . VAL A 1 186 ? 6.014 -11.434 0.409 1.00 84.38 186 VAL A C 1
ATOM 1425 O O . VAL A 1 186 ? 6.016 -12.595 0.816 1.00 84.38 186 VAL A O 1
ATOM 1428 N N . ASP A 1 187 ? 7.124 -10.700 0.331 1.00 80.00 187 ASP A N 1
ATOM 1429 C CA . ASP A 1 187 ? 8.408 -11.126 0.897 1.00 80.00 187 ASP A CA 1
ATOM 1430 C C . ASP A 1 187 ? 8.481 -10.893 2.423 1.00 80.00 187 ASP A C 1
ATOM 1432 O O . ASP A 1 187 ? 7.543 -10.407 3.061 1.00 80.00 187 ASP A O 1
ATOM 1436 N N . GLU A 1 188 ? 9.628 -11.211 3.030 1.00 78.31 188 GLU A N 1
ATOM 1437 C CA . GLU A 1 188 ? 9.894 -10.991 4.462 1.00 78.31 188 GLU A CA 1
ATOM 1438 C C . GLU A 1 188 ? 9.875 -9.509 4.895 1.00 78.31 188 GLU A C 1
ATOM 1440 O O . GLU A 1 188 ? 9.846 -9.203 6.089 1.00 78.31 188 GLU A O 1
ATOM 1445 N N . HIS A 1 189 ? 9.867 -8.583 3.936 1.00 74.31 189 HIS A N 1
ATOM 1446 C CA . HIS A 1 189 ? 9.786 -7.138 4.132 1.00 74.31 189 HIS A CA 1
ATOM 1447 C C . HIS A 1 189 ? 8.411 -6.560 3.759 1.00 74.31 189 HIS A C 1
ATOM 1449 O O . HIS A 1 189 ? 8.251 -5.337 3.760 1.00 74.31 189 HIS A O 1
ATOM 1455 N N . ALA A 1 190 ? 7.420 -7.418 3.492 1.00 78.06 190 ALA A N 1
ATOM 1456 C CA . ALA A 1 190 ? 6.079 -7.048 3.049 1.00 78.06 190 ALA A CA 1
ATOM 1457 C C . ALA A 1 190 ? 6.043 -6.281 1.708 1.00 78.06 190 ALA A C 1
ATOM 1459 O O . ALA A 1 190 ? 5.126 -5.488 1.465 1.00 78.06 190 ALA A O 1
ATOM 1460 N N . ASN A 1 191 ? 7.029 -6.501 0.831 1.00 74.81 191 ASN A N 1
ATOM 1461 C CA . ASN A 1 191 ? 6.974 -6.036 -0.553 1.00 74.81 191 ASN A CA 1
ATOM 1462 C C . ASN A 1 191 ? 6.253 -7.073 -1.422 1.00 74.81 191 ASN A C 1
ATOM 1464 O O . ASN A 1 191 ? 6.513 -8.271 -1.270 1.00 74.81 191 ASN A O 1
ATOM 1468 N N . PRO A 1 192 ? 5.388 -6.650 -2.359 1.00 75.00 192 PRO A N 1
ATOM 1469 C CA . PRO A 1 192 ? 4.799 -7.571 -3.320 1.00 75.00 192 PRO A CA 1
ATOM 1470 C C . PRO A 1 192 ? 5.877 -8.148 -4.243 1.00 75.00 192 PRO A C 1
ATOM 1472 O O . PRO A 1 192 ? 6.788 -7.443 -4.679 1.00 75.00 192 PRO A O 1
ATOM 1475 N N . THR A 1 193 ? 5.746 -9.432 -4.558 1.00 77.00 193 THR A N 1
ATOM 1476 C CA . THR A 1 193 ? 6.692 -10.175 -5.396 1.00 77.00 193 THR A CA 1
ATOM 1477 C C . THR A 1 193 ? 6.034 -10.605 -6.704 1.00 77.00 193 THR A C 1
ATOM 1479 O O . THR A 1 193 ? 6.149 -9.919 -7.716 1.00 77.00 193 THR A O 1
ATOM 1482 N N . THR A 1 194 ? 5.300 -11.714 -6.676 1.00 80.81 194 THR A N 1
ATOM 1483 C CA . THR A 1 194 ? 4.638 -12.317 -7.835 1.00 80.81 194 THR A CA 1
ATOM 1484 C C . THR A 1 194 ? 3.131 -12.299 -7.632 1.00 80.81 194 THR A C 1
ATOM 1486 O O . THR A 1 194 ? 2.644 -12.423 -6.507 1.00 80.81 194 THR A O 1
ATOM 1489 N N . LEU A 1 195 ? 2.396 -12.105 -8.724 1.00 86.81 195 LEU A N 1
ATOM 1490 C CA . LEU A 1 195 ? 0.941 -12.153 -8.733 1.00 86.81 195 LEU A CA 1
ATOM 1491 C C . LEU A 1 195 ? 0.487 -13.610 -8.903 1.00 86.81 195 LEU A C 1
ATOM 1493 O O . LEU A 1 195 ? 0.847 -14.246 -9.890 1.00 86.81 195 LEU A O 1
ATOM 1497 N N . HIS A 1 196 ? -0.300 -14.111 -7.958 1.00 90.50 196 HIS A N 1
ATOM 1498 C CA . HIS A 1 196 ? -0.854 -15.467 -7.938 1.00 90.50 196 HIS A CA 1
ATOM 1499 C C . HIS A 1 196 ? -2.373 -15.434 -8.067 1.00 90.50 196 HIS A C 1
ATOM 1501 O O . HIS A 1 196 ? -3.000 -14.414 -7.773 1.00 90.50 196 HIS A O 1
ATOM 1507 N N . HIS A 1 197 ? -2.979 -16.553 -8.456 1.00 94.31 197 HIS A N 1
ATOM 1508 C CA . HIS A 1 197 ? -4.404 -16.760 -8.248 1.00 94.31 197 HIS A CA 1
ATOM 1509 C C . HIS A 1 197 ? -4.713 -16.811 -6.744 1.00 94.31 197 HIS A C 1
ATOM 1511 O O . HIS A 1 197 ? -3.945 -17.355 -5.952 1.00 94.31 197 HIS A O 1
ATOM 1517 N N . VAL A 1 198 ? -5.854 -16.265 -6.324 1.00 95.38 198 VAL A N 1
ATOM 1518 C CA . VAL A 1 198 ? -6.222 -16.156 -4.895 1.00 95.38 198 VAL A CA 1
ATOM 1519 C C . VAL A 1 198 ? -6.322 -17.492 -4.155 1.00 95.38 198 VAL A C 1
ATOM 1521 O O . VAL A 1 198 ? -6.079 -17.541 -2.947 1.00 95.38 198 VAL A O 1
ATOM 1524 N N . ASP A 1 199 ? -6.636 -18.575 -4.867 1.00 95.06 199 ASP A N 1
ATOM 1525 C CA . ASP A 1 199 ? -6.657 -19.929 -4.299 1.00 95.06 199 ASP A CA 1
ATOM 1526 C C . ASP A 1 199 ? -5.266 -20.414 -3.881 1.00 95.06 199 ASP A C 1
ATOM 1528 O O . ASP A 1 199 ? -5.147 -21.164 -2.915 1.00 95.06 199 ASP A O 1
ATOM 1532 N N . GLU A 1 200 ? -4.207 -19.963 -4.562 1.00 94.25 200 GLU A N 1
ATOM 1533 C CA . GLU A 1 200 ? -2.832 -20.392 -4.277 1.00 94.25 200 GLU A CA 1
ATOM 1534 C C . GLU A 1 200 ? -2.348 -19.915 -2.898 1.00 94.25 200 GLU A C 1
ATOM 1536 O O . GLU A 1 200 ? -1.461 -20.537 -2.317 1.00 94.25 200 GLU A O 1
ATOM 1541 N N . LEU A 1 201 ? -2.943 -18.842 -2.357 1.00 92.50 201 LEU A N 1
ATOM 1542 C CA . LEU A 1 201 ? -2.600 -18.272 -1.048 1.00 92.50 201 LEU A CA 1
ATOM 1543 C C . LEU A 1 201 ? -3.692 -18.468 0.025 1.00 92.50 201 LEU A C 1
ATOM 1545 O O . LEU A 1 201 ? -3.579 -17.890 1.101 1.00 92.50 201 LEU A O 1
ATOM 1549 N N . ASP A 1 202 ? -4.751 -19.248 -0.243 1.00 94.12 202 ASP A N 1
ATOM 1550 C CA . ASP A 1 202 ? -5.954 -19.371 0.619 1.00 94.12 202 ASP A CA 1
ATOM 1551 C C . ASP A 1 202 ? -6.632 -18.014 0.941 1.00 94.12 202 ASP A C 1
ATOM 1553 O O . ASP A 1 202 ? -7.308 -17.819 1.958 1.00 94.12 202 ASP A O 1
ATOM 1557 N N . LEU A 1 203 ? -6.490 -17.057 0.021 1.00 96.50 203 LEU A N 1
ATOM 1558 C CA . LEU A 1 203 ? -7.048 -15.705 0.109 1.00 96.50 203 LEU A CA 1
ATOM 1559 C C . LEU A 1 203 ? -8.207 -15.502 -0.877 1.00 96.50 203 LEU A C 1
ATOM 1561 O O . LEU A 1 203 ? -8.489 -14.381 -1.297 1.00 96.50 203 LEU A O 1
ATOM 1565 N N . ASN A 1 204 ? -8.897 -16.581 -1.257 1.00 97.12 204 ASN A N 1
ATOM 1566 C CA . ASN A 1 204 ? -10.069 -16.488 -2.118 1.00 97.12 204 ASN A CA 1
ATOM 1567 C C . ASN A 1 204 ? -11.290 -15.971 -1.340 1.00 97.12 204 ASN A C 1
ATOM 1569 O O . ASN A 1 204 ? -11.919 -16.705 -0.574 1.00 97.12 204 ASN A O 1
ATOM 1573 N N . PHE A 1 205 ? -11.618 -14.701 -1.583 1.00 97.62 205 PHE A N 1
ATOM 1574 C CA . PHE A 1 205 ? -12.811 -14.012 -1.084 1.00 97.62 205 PHE A CA 1
ATOM 1575 C C . PHE A 1 205 ? -13.789 -13.648 -2.214 1.00 97.62 205 PHE A C 1
ATOM 1577 O O . PHE A 1 205 ? -14.659 -12.805 -2.025 1.00 97.62 205 PHE A O 1
ATOM 1584 N N . THR A 1 206 ? -13.688 -14.277 -3.393 1.00 96.38 206 THR A N 1
ATOM 1585 C CA . THR A 1 206 ? -14.640 -14.035 -4.502 1.00 96.38 206 THR A CA 1
ATOM 1586 C C . THR A 1 206 ? -16.080 -14.394 -4.119 1.00 96.38 206 THR A C 1
ATOM 1588 O O . THR A 1 206 ? -17.037 -13.793 -4.610 1.00 96.38 206 THR A O 1
ATOM 1591 N N . GLN A 1 207 ? -16.226 -15.341 -3.191 1.00 96.25 207 GLN A N 1
ATOM 1592 C CA . GLN A 1 207 ? -17.454 -15.658 -2.470 1.00 96.25 207 GLN A CA 1
ATOM 1593 C C . GLN A 1 207 ? -17.307 -15.248 -1.004 1.00 96.25 207 GLN A C 1
ATOM 1595 O O . GLN A 1 207 ? -16.208 -15.309 -0.450 1.00 96.25 207 GLN A O 1
ATOM 1600 N N . ALA A 1 208 ? -18.420 -14.878 -0.365 1.00 97.50 208 ALA A N 1
ATOM 1601 C CA . ALA A 1 208 ? -18.428 -14.491 1.041 1.00 97.50 208 ALA A CA 1
ATOM 1602 C C . ALA A 1 208 ? -17.836 -15.602 1.933 1.00 97.50 208 ALA A C 1
ATOM 1604 O O . ALA A 1 208 ? -18.397 -16.694 2.047 1.00 97.50 208 ALA A O 1
ATOM 1605 N N . LYS A 1 209 ? -16.705 -15.309 2.584 1.00 97.19 209 LYS A N 1
ATOM 1606 C CA . LYS A 1 209 ? -15.962 -16.231 3.460 1.00 97.19 209 LYS A CA 1
ATOM 1607 C C . LYS A 1 209 ? -15.682 -15.545 4.794 1.00 97.19 209 LYS A C 1
ATOM 1609 O O . LYS A 1 209 ? -15.366 -14.358 4.838 1.00 97.19 209 LYS A O 1
ATOM 1614 N N . LYS A 1 210 ? -15.798 -16.289 5.899 1.00 97.88 210 LYS A N 1
ATOM 1615 C CA . LYS A 1 210 ? -15.452 -15.772 7.230 1.00 97.88 210 LYS A CA 1
ATOM 1616 C C . LYS A 1 210 ? -13.945 -15.504 7.301 1.00 97.88 210 LYS A C 1
ATOM 1618 O O . LYS A 1 210 ? -13.171 -16.402 6.975 1.00 97.88 210 LYS A O 1
ATOM 1623 N N . ILE A 1 211 ? -13.532 -14.313 7.744 1.00 97.94 211 ILE A N 1
ATOM 1624 C CA . ILE A 1 211 ? -12.100 -13.991 7.888 1.00 97.94 211 ILE A CA 1
ATOM 1625 C C . ILE A 1 211 ? -11.473 -14.812 9.025 1.00 97.94 211 ILE A C 1
ATOM 1627 O O . ILE A 1 211 ? -10.375 -15.340 8.860 1.00 97.94 211 ILE A O 1
ATOM 1631 N N . ALA A 1 212 ? -12.172 -14.976 10.157 1.00 97.44 212 ALA A N 1
ATOM 1632 C CA . ALA A 1 212 ? -11.683 -15.722 11.320 1.00 97.44 212 ALA A CA 1
ATOM 1633 C C . ALA A 1 212 ? -10.261 -15.275 11.721 1.00 97.44 212 ALA A C 1
ATOM 1635 O O . ALA A 1 212 ? -9.972 -14.086 11.728 1.00 97.44 212 ALA A O 1
ATOM 1636 N N . ALA A 1 213 ? -9.357 -16.204 12.036 1.00 96.56 213 ALA A N 1
ATOM 1637 C CA . ALA A 1 213 ? -7.989 -15.887 12.449 1.00 96.56 213 ALA A CA 1
ATOM 1638 C C . ALA A 1 213 ? -7.039 -15.526 11.284 1.00 96.56 213 ALA A C 1
ATOM 1640 O O . ALA A 1 213 ? -5.845 -15.320 11.518 1.00 96.56 213 ALA A O 1
ATOM 1641 N N . THR A 1 214 ? -7.526 -15.474 10.038 1.00 96.94 214 THR A N 1
ATOM 1642 C CA . THR A 1 214 ? -6.688 -15.197 8.867 1.00 96.94 214 THR A CA 1
ATOM 1643 C C . THR A 1 214 ? -6.113 -13.786 8.950 1.00 96.94 214 THR A C 1
ATOM 1645 O O . THR A 1 214 ? -6.833 -12.801 9.152 1.00 96.94 214 THR A O 1
ATOM 1648 N N . LYS A 1 215 ? -4.789 -13.694 8.806 1.00 96.12 215 LYS A N 1
ATOM 1649 C CA . LYS A 1 215 ? -4.063 -12.428 8.693 1.00 96.12 215 LYS A CA 1
ATOM 1650 C C . LYS A 1 215 ? -3.945 -12.060 7.227 1.00 96.12 215 LYS A C 1
ATOM 1652 O O . LYS A 1 215 ? -3.491 -12.868 6.422 1.00 96.12 215 LYS A O 1
ATOM 1657 N N . ILE A 1 216 ? -4.344 -10.845 6.901 1.00 96.50 216 ILE A N 1
ATOM 1658 C CA . ILE A 1 216 ? -4.335 -10.316 5.548 1.00 96.50 216 ILE A CA 1
ATOM 1659 C C . ILE A 1 216 ? -3.557 -9.006 5.608 1.00 96.50 216 ILE A C 1
ATOM 1661 O O . ILE A 1 216 ? -3.885 -8.139 6.408 1.00 96.50 216 ILE A O 1
ATOM 1665 N N . ASP A 1 217 ? -2.513 -8.888 4.799 1.00 95.56 217 ASP A N 1
ATOM 1666 C CA . ASP A 1 217 ? -1.848 -7.625 4.468 1.00 95.56 217 ASP A CA 1
ATOM 1667 C C . ASP A 1 2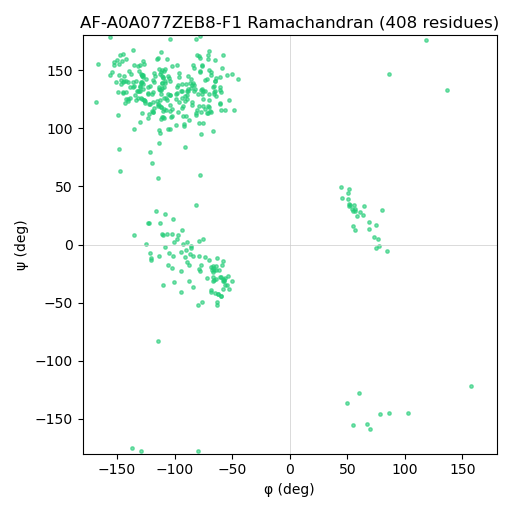17 ? -1.344 -7.749 3.025 1.00 95.56 217 ASP A C 1
ATOM 1669 O O . ASP A 1 217 ? -0.147 -7.833 2.755 1.00 95.56 217 ASP A O 1
ATOM 1673 N N . HIS A 1 218 ? -2.290 -7.907 2.098 1.00 96.31 218 HIS A N 1
ATOM 1674 C CA . HIS A 1 218 ? -2.002 -8.272 0.713 1.00 96.31 218 HIS A CA 1
ATOM 1675 C C . HIS A 1 218 ? -2.693 -7.327 -0.262 1.00 96.31 218 HIS A C 1
ATOM 1677 O O . HIS A 1 218 ? -3.806 -6.854 -0.021 1.00 96.31 218 HIS A O 1
ATOM 1683 N N . THR A 1 219 ? -2.031 -7.096 -1.392 1.00 96.31 219 THR A N 1
ATOM 1684 C CA . THR A 1 219 ? -2.617 -6.392 -2.529 1.00 96.31 219 THR A CA 1
ATOM 1685 C C . THR A 1 219 ? -3.313 -7.390 -3.437 1.00 96.31 219 THR A C 1
ATOM 1687 O O . THR A 1 219 ? -2.689 -8.326 -3.937 1.00 96.31 219 THR A O 1
ATOM 1690 N N . PHE A 1 220 ? -4.582 -7.141 -3.705 1.00 97.00 220 PHE A N 1
ATOM 1691 C CA . PHE A 1 220 ? -5.396 -7.868 -4.658 1.00 97.00 220 PHE A CA 1
ATOM 1692 C C . PHE A 1 220 ? -5.551 -7.058 -5.946 1.00 97.00 220 PHE A C 1
ATOM 1694 O O . PHE A 1 220 ? -5.498 -5.825 -5.938 1.00 97.00 220 PHE A O 1
ATOM 1701 N N . LYS A 1 221 ? -5.767 -7.767 -7.052 1.00 93.50 221 LYS A N 1
ATOM 1702 C CA . LYS A 1 221 ? -6.148 -7.191 -8.340 1.00 93.50 221 LYS A CA 1
ATOM 1703 C C . LYS A 1 221 ? -7.571 -7.625 -8.666 1.00 93.50 221 LYS A C 1
ATOM 1705 O O . LYS A 1 221 ? -7.875 -8.821 -8.657 1.00 93.50 221 LYS A O 1
ATOM 1710 N N . THR A 1 222 ? -8.444 -6.656 -8.901 1.00 91.00 222 THR A N 1
ATOM 1711 C CA . THR A 1 222 ? -9.865 -6.913 -9.140 1.00 91.00 222 THR A CA 1
ATOM 1712 C C . THR A 1 222 ? -10.107 -7.453 -10.545 1.00 91.00 222 THR A C 1
ATOM 1714 O O . THR A 1 222 ? -9.304 -7.260 -11.458 1.00 91.00 222 THR A O 1
ATOM 1717 N N . ALA A 1 223 ? -11.207 -8.191 -10.711 1.00 82.44 223 ALA A N 1
ATOM 1718 C CA . ALA A 1 223 ? -11.557 -8.797 -11.996 1.00 82.44 223 ALA A CA 1
ATOM 1719 C C . ALA A 1 223 ? -12.175 -7.797 -12.991 1.00 82.44 223 ALA A C 1
ATOM 1721 O O . ALA A 1 223 ? -12.132 -8.036 -14.194 1.00 82.44 223 ALA A O 1
ATOM 1722 N N . ASN A 1 224 ? -12.747 -6.700 -12.486 1.00 82.44 224 ASN A N 1
ATOM 1723 C CA . ASN A 1 224 ? -13.478 -5.697 -13.256 1.00 82.44 224 ASN A CA 1
ATOM 1724 C C . ASN A 1 224 ? -12.999 -4.292 -12.879 1.00 82.44 224 ASN A C 1
ATOM 1726 O O . ASN A 1 224 ? -12.599 -4.070 -11.733 1.00 82.44 224 ASN A O 1
ATOM 1730 N N . ASP A 1 225 ? -13.134 -3.348 -13.814 1.00 77.56 225 ASP A N 1
ATOM 1731 C CA . ASP A 1 225 ? -12.809 -1.935 -13.584 1.00 77.56 225 ASP A CA 1
ATOM 1732 C C . ASP A 1 225 ? -13.650 -1.346 -12.444 1.00 77.56 225 ASP A C 1
ATOM 1734 O O . ASP A 1 225 ? -13.102 -0.712 -11.553 1.00 77.56 225 ASP A O 1
ATOM 1738 N N . LEU A 1 226 ? -14.960 -1.628 -12.419 1.00 91.88 226 LEU A N 1
ATOM 1739 C CA . LEU A 1 226 ? -15.858 -1.276 -11.317 1.00 91.88 226 LEU A CA 1
ATOM 1740 C C . LEU A 1 226 ? -16.173 -2.512 -10.473 1.00 91.88 226 LEU A C 1
ATOM 1742 O O . LEU A 1 226 ? -16.626 -3.537 -10.993 1.00 91.88 226 LEU A O 1
ATOM 1746 N N . TRP A 1 227 ? -15.988 -2.401 -9.164 1.00 95.38 227 TRP A N 1
ATOM 1747 C CA . TRP A 1 227 ? -16.232 -3.491 -8.226 1.00 95.38 227 TRP A CA 1
ATOM 1748 C C . TRP A 1 227 ? -16.830 -3.000 -6.910 1.00 95.38 227 TRP A C 1
ATOM 1750 O O . TRP A 1 227 ? -16.698 -1.836 -6.539 1.00 95.38 227 TRP A O 1
ATOM 1760 N N . GLU A 1 228 ? -17.464 -3.926 -6.194 1.00 97.62 228 GLU A N 1
ATOM 1761 C CA . GLU A 1 228 ? -17.994 -3.737 -4.846 1.00 97.62 228 GLU A CA 1
ATOM 1762 C C . GLU A 1 228 ? -17.464 -4.853 -3.942 1.00 97.62 228 GLU A C 1
ATOM 1764 O O . GLU A 1 228 ? -17.479 -6.028 -4.316 1.00 97.62 228 GLU A O 1
ATOM 1769 N N . MET A 1 229 ? -16.986 -4.486 -2.755 1.00 97.94 229 MET A N 1
ATOM 1770 C CA . MET A 1 229 ? -16.682 -5.424 -1.674 1.00 97.94 229 MET A CA 1
ATOM 1771 C C . MET A 1 229 ? -17.720 -5.283 -0.562 1.00 97.94 229 MET A C 1
ATOM 1773 O O . MET A 1 229 ? -18.224 -4.184 -0.324 1.00 97.94 229 MET A O 1
ATOM 1777 N N . THR A 1 230 ? -17.984 -6.364 0.175 1.00 98.50 230 THR A N 1
ATOM 1778 C CA . THR A 1 230 ? -18.866 -6.338 1.356 1.00 98.50 230 THR A CA 1
ATOM 1779 C C . THR A 1 230 ? -18.223 -6.999 2.574 1.00 98.50 230 THR A C 1
ATOM 1781 O O . THR A 1 230 ? -17.659 -8.089 2.460 1.00 98.50 230 THR A O 1
ATOM 1784 N N . ILE A 1 231 ? -18.343 -6.368 3.746 1.00 98.56 231 ILE A N 1
ATOM 1785 C CA . ILE A 1 231 ? -18.217 -7.040 5.045 1.00 98.56 231 ILE A CA 1
ATOM 1786 C C . ILE A 1 231 ? -19.592 -7.121 5.700 1.00 98.56 231 ILE A C 1
ATOM 1788 O O . ILE A 1 231 ? -20.348 -6.152 5.682 1.00 98.56 231 ILE A O 1
ATOM 1792 N N . THR A 1 232 ? -19.899 -8.256 6.316 1.00 98.44 232 THR A N 1
ATOM 1793 C CA . THR A 1 232 ? -21.142 -8.467 7.064 1.00 98.44 232 THR A CA 1
ATOM 1794 C C . THR A 1 232 ? -20.826 -9.086 8.414 1.00 98.44 232 THR A C 1
ATOM 1796 O O . THR A 1 232 ? -20.120 -10.092 8.473 1.00 98.44 232 THR A O 1
ATOM 1799 N N . HIS A 1 233 ? -21.397 -8.540 9.489 1.00 98.00 233 HIS A N 1
ATOM 1800 C CA . HIS A 1 233 ? -21.404 -9.179 10.805 1.00 98.00 233 HIS A CA 1
ATOM 1801 C C . HIS A 1 233 ? -22.757 -9.881 11.030 1.00 98.00 233 HIS A C 1
ATOM 1803 O O . HIS A 1 233 ? -23.750 -9.210 11.351 1.00 98.00 233 HIS A O 1
ATOM 1809 N N . PRO A 1 234 ? -22.844 -11.221 10.894 1.00 95.69 234 PRO A N 1
ATOM 1810 C CA . PRO A 1 234 ? -24.125 -11.928 10.822 1.00 95.69 234 PRO A CA 1
ATOM 1811 C C . PRO A 1 234 ? -25.035 -11.706 12.035 1.00 95.69 234 PRO A C 1
ATOM 1813 O O . PRO A 1 234 ? -26.242 -11.551 11.881 1.00 95.69 234 PRO A O 1
ATOM 1816 N N . GLN A 1 235 ? -24.473 -11.638 13.246 1.00 94.50 235 GLN A N 1
ATOM 1817 C CA . GLN A 1 235 ? -25.253 -11.494 14.481 1.00 94.50 235 GLN A CA 1
ATOM 1818 C C . GLN A 1 235 ? -25.730 -10.057 14.731 1.00 94.50 235 GLN A C 1
ATOM 1820 O O . GLN A 1 235 ? -26.686 -9.864 15.474 1.00 94.50 235 GLN A O 1
ATOM 1825 N N . GLN A 1 236 ? -25.082 -9.056 14.125 1.00 91.44 236 GLN A N 1
ATOM 1826 C CA . GLN A 1 236 ? -25.522 -7.656 14.217 1.00 91.44 236 GLN A CA 1
ATOM 1827 C C . GLN A 1 236 ? -26.482 -7.288 13.083 1.00 91.44 236 GLN A C 1
ATOM 1829 O O . GLN A 1 236 ? -27.080 -6.219 13.131 1.00 91.44 236 GLN A O 1
ATOM 1834 N N . ALA A 1 237 ? -26.617 -8.155 12.070 1.00 93.69 237 ALA A N 1
ATOM 1835 C CA . ALA A 1 237 ? -27.347 -7.872 10.839 1.00 93.69 237 ALA A CA 1
ATOM 1836 C C . ALA A 1 237 ? -26.916 -6.545 10.173 1.00 93.69 237 ALA A C 1
ATOM 1838 O O . ALA A 1 237 ? -27.725 -5.870 9.542 1.00 93.69 237 ALA A O 1
ATOM 1839 N N . LEU A 1 238 ? -25.633 -6.185 10.306 1.00 96.19 238 LEU A N 1
ATOM 1840 C CA . LEU A 1 238 ? -25.029 -4.994 9.713 1.00 96.19 238 LEU A CA 1
ATOM 1841 C C . LEU A 1 238 ? -24.054 -5.411 8.610 1.00 96.19 238 LEU A C 1
ATOM 1843 O O . LEU A 1 238 ? -23.260 -6.336 8.800 1.00 96.19 238 LEU A O 1
ATOM 1847 N N . SER A 1 239 ? -24.125 -4.722 7.472 1.00 97.75 239 SER A N 1
ATOM 1848 C CA . SER A 1 239 ? -23.172 -4.862 6.372 1.00 97.75 239 SER A CA 1
ATOM 1849 C C . SER A 1 239 ? -22.637 -3.498 5.959 1.00 97.75 239 SER A C 1
ATOM 1851 O O . SER A 1 239 ? -23.368 -2.510 5.997 1.00 97.75 239 SER A O 1
ATOM 1853 N N . VAL A 1 240 ? -21.374 -3.464 5.546 1.00 98.31 240 VAL A N 1
ATOM 1854 C CA . VAL A 1 240 ? -20.722 -2.287 4.967 1.00 98.31 240 VAL A CA 1
ATOM 1855 C C . VAL A 1 240 ? -20.199 -2.668 3.597 1.00 98.31 240 VAL A C 1
ATOM 1857 O O . VAL A 1 240 ? -19.509 -3.685 3.468 1.00 98.31 240 VAL A O 1
ATOM 1860 N N . SER A 1 241 ? -20.517 -1.856 2.592 1.00 98.12 241 SER A N 1
ATOM 1861 C CA . SER A 1 241 ? -19.956 -2.001 1.255 1.00 98.12 241 SER A CA 1
ATOM 1862 C C . SER A 1 241 ? -19.058 -0.833 0.872 1.00 98.12 241 SER A C 1
ATOM 1864 O O . SER A 1 241 ? -19.208 0.289 1.360 1.00 98.12 241 SER A O 1
ATOM 1866 N N . LEU A 1 242 ? -18.086 -1.128 0.013 1.00 98.19 242 LEU A N 1
ATOM 1867 C CA . LEU A 1 242 ? -17.219 -0.147 -0.625 1.00 98.19 242 LEU A CA 1
ATOM 1868 C C . LEU A 1 242 ? -17.178 -0.462 -2.116 1.00 98.19 242 LEU A C 1
ATOM 1870 O O . LEU A 1 242 ? -16.858 -1.587 -2.501 1.00 98.19 242 LEU A O 1
ATOM 1874 N N . CYS A 1 243 ? -17.488 0.543 -2.932 1.00 97.75 243 CYS A N 1
ATOM 1875 C CA . CYS A 1 243 ? -17.376 0.485 -4.385 1.00 97.75 243 CYS A CA 1
ATOM 1876 C C . CYS A 1 243 ? -16.160 1.289 -4.851 1.00 97.75 243 CYS A C 1
ATOM 1878 O O . CYS A 1 243 ? -15.877 2.350 -4.290 1.00 97.75 243 CYS A O 1
ATOM 1880 N N . SER A 1 244 ? -15.464 0.823 -5.885 1.00 96.75 244 SER A N 1
ATOM 1881 C CA . SER A 1 244 ? -14.372 1.578 -6.500 1.00 96.75 244 SER A CA 1
ATOM 1882 C C . SER A 1 244 ? -14.180 1.217 -7.969 1.00 96.75 244 SER A C 1
ATOM 1884 O O . SER A 1 244 ? -14.519 0.118 -8.403 1.00 96.75 244 SER A O 1
ATOM 1886 N N . ASP A 1 245 ? -13.629 2.175 -8.707 1.00 92.81 245 ASP A N 1
ATOM 1887 C CA . ASP A 1 245 ? -13.180 2.085 -10.093 1.00 92.81 245 ASP A CA 1
ATOM 1888 C C . ASP A 1 245 ? -11.659 1.821 -10.222 1.00 92.81 245 ASP A C 1
ATOM 1890 O O . ASP A 1 245 ? -11.089 1.915 -11.308 1.00 92.81 245 ASP A O 1
ATOM 1894 N N . GLN A 1 246 ? -10.968 1.544 -9.108 1.00 93.25 246 GLN A N 1
ATOM 1895 C CA . GLN A 1 246 ? -9.518 1.340 -9.082 1.00 93.25 246 GLN A CA 1
ATOM 1896 C C . GLN A 1 246 ? -9.153 -0.144 -9.181 1.00 93.25 246 GLN A C 1
ATOM 1898 O O . GLN A 1 246 ? -9.660 -0.966 -8.425 1.00 93.25 246 GLN A O 1
ATOM 1903 N N . LEU A 1 247 ? -8.213 -0.494 -10.059 1.00 90.50 247 LEU A N 1
ATOM 1904 C CA . LEU A 1 247 ? -7.852 -1.890 -10.350 1.00 90.50 247 LEU A CA 1
ATOM 1905 C C . LEU A 1 247 ? -7.189 -2.644 -9.178 1.00 90.50 247 LEU A C 1
ATOM 1907 O O . LEU A 1 247 ? -7.255 -3.875 -9.102 1.00 90.50 247 LEU A O 1
ATOM 1911 N N . TRP A 1 248 ? -6.500 -1.928 -8.289 1.00 93.88 248 TRP A N 1
ATOM 1912 C CA . TRP A 1 248 ? -5.752 -2.522 -7.182 1.00 93.88 248 TRP A CA 1
ATOM 1913 C C . TRP A 1 248 ? -6.429 -2.220 -5.853 1.00 93.88 248 TRP A C 1
ATOM 1915 O O . TRP A 1 248 ? -6.946 -1.126 -5.642 1.00 93.88 248 TRP A O 1
ATOM 1925 N N . VAL A 1 249 ? -6.386 -3.177 -4.928 1.00 97.50 249 VAL A N 1
ATOM 1926 C CA . VAL A 1 249 ? -6.922 -2.997 -3.578 1.00 97.50 249 VAL A CA 1
ATOM 1927 C C . VAL A 1 249 ? -6.016 -3.652 -2.542 1.00 97.50 249 VAL A C 1
ATOM 1929 O O . VAL A 1 249 ? -5.726 -4.843 -2.628 1.00 97.50 249 VAL A O 1
ATOM 1932 N N . GLN A 1 250 ? -5.541 -2.885 -1.559 1.00 97.75 250 GLN A N 1
ATOM 1933 C CA . GLN A 1 250 ? -4.877 -3.451 -0.381 1.00 97.75 250 GLN A CA 1
ATOM 1934 C C . GLN A 1 250 ? -5.952 -3.876 0.615 1.00 97.75 250 GLN A C 1
ATOM 1936 O O . GLN A 1 250 ? -6.852 -3.096 0.922 1.00 97.75 250 GLN A O 1
ATOM 1941 N N . VAL A 1 251 ? -5.847 -5.094 1.140 1.00 98.25 251 VAL A N 1
ATOM 1942 C CA . VAL A 1 251 ? -6.661 -5.533 2.275 1.00 98.25 251 VAL A CA 1
ATOM 1943 C C . VAL A 1 251 ? -5.744 -5.798 3.455 1.00 98.25 251 VAL A C 1
ATOM 1945 O O . VAL A 1 251 ? -4.827 -6.617 3.361 1.00 98.25 251 VAL A O 1
ATOM 1948 N N . TYR A 1 252 ? -6.016 -5.119 4.566 1.00 97.75 252 TYR A N 1
ATOM 1949 C CA . TYR A 1 252 ? -5.283 -5.265 5.813 1.00 97.75 252 TYR A CA 1
ATOM 1950 C C . TYR A 1 252 ? -6.231 -5.578 6.974 1.00 97.75 252 TYR A C 1
ATOM 1952 O O . TYR A 1 252 ? -7.130 -4.801 7.295 1.00 97.75 252 TYR A O 1
ATOM 1960 N N . SER A 1 253 ? -6.023 -6.710 7.649 1.00 97.62 253 SER A N 1
ATOM 1961 C CA . SER A 1 253 ? -6.896 -7.186 8.730 1.00 97.62 253 SER A CA 1
ATOM 1962 C C . SER A 1 253 ? -6.750 -6.439 10.057 1.00 97.62 253 SER A C 1
ATOM 1964 O O . SER A 1 253 ? -7.420 -6.784 11.029 1.00 97.62 253 SER A O 1
ATOM 1966 N N . GLY A 1 254 ? -5.937 -5.380 10.107 1.00 96.94 254 GLY A N 1
ATOM 1967 C CA . GLY A 1 254 ? -5.984 -4.409 11.194 1.00 96.94 254 GLY A CA 1
ATOM 1968 C C . GLY A 1 254 ? -5.263 -4.847 12.466 1.00 96.94 254 GLY A C 1
ATOM 1969 O O . GLY A 1 254 ? -5.655 -4.431 13.553 1.00 96.94 254 GLY A O 1
ATOM 1970 N N . GLU A 1 255 ? -4.206 -5.661 12.387 1.00 95.81 255 GLU A N 1
ATOM 1971 C CA . GLU A 1 255 ? -3.444 -6.143 13.555 1.00 95.81 255 GLU A CA 1
ATOM 1972 C C . GLU A 1 255 ? -2.975 -5.000 14.477 1.00 95.81 255 GLU A C 1
ATOM 1974 O O . GLU A 1 255 ? -3.030 -5.135 15.699 1.00 95.81 255 GLU A O 1
ATOM 1979 N N . LYS A 1 256 ? -2.568 -3.853 13.914 1.00 93.25 256 LYS A N 1
ATOM 1980 C CA . LYS A 1 256 ? -2.162 -2.645 14.662 1.00 93.25 256 LYS A CA 1
ATOM 1981 C C . LYS A 1 256 ? -3.317 -1.997 15.435 1.00 93.25 256 LYS A C 1
ATOM 1983 O O . LYS A 1 256 ? -3.069 -1.245 16.372 1.00 93.25 256 LYS A O 1
ATOM 1988 N N . LEU A 1 257 ? -4.556 -2.293 15.051 1.00 95.50 257 LEU A N 1
ATOM 1989 C CA . LEU A 1 257 ? -5.800 -1.790 15.638 1.00 95.50 257 LEU A CA 1
ATOM 1990 C C . LEU A 1 257 ? -6.625 -2.930 16.254 1.00 95.50 257 LEU A C 1
ATOM 1992 O O . LEU A 1 257 ? -7.852 -2.879 16.271 1.00 95.50 257 LEU A O 1
ATOM 1996 N N . GLN A 1 258 ? -5.951 -3.989 16.722 1.00 96.00 258 GLN A N 1
ATOM 1997 C CA . GLN A 1 258 ? -6.582 -5.135 17.389 1.00 96.00 258 GLN A CA 1
ATOM 1998 C C . GLN A 1 258 ? -7.713 -5.775 16.564 1.00 96.00 258 GLN A C 1
ATOM 2000 O O . GLN A 1 258 ? -8.664 -6.306 17.131 1.00 96.00 258 GLN A O 1
ATOM 2005 N N . ARG A 1 259 ? -7.612 -5.717 15.227 1.00 97.31 259 ARG A N 1
ATOM 2006 C CA . ARG A 1 259 ? -8.580 -6.293 14.284 1.00 97.31 259 ARG A CA 1
ATOM 2007 C C . ARG A 1 259 ? -10.015 -5.774 14.500 1.00 97.31 259 ARG A C 1
ATOM 2009 O O . ARG A 1 259 ? -10.973 -6.504 14.286 1.00 97.31 259 ARG A O 1
ATOM 2016 N N . GLN A 1 260 ? -10.181 -4.511 14.913 1.00 96.25 260 GLN A N 1
ATOM 2017 C CA . GLN A 1 260 ? -11.499 -3.857 15.078 1.00 96.25 260 GLN A CA 1
ATOM 2018 C C . GLN A 1 260 ? -12.130 -3.378 13.756 1.00 96.25 260 GLN A C 1
ATOM 2020 O O . GLN A 1 260 ? -13.292 -2.963 13.707 1.00 96.25 260 GLN A O 1
ATOM 2025 N N . GLY A 1 261 ? -11.364 -3.419 12.670 1.00 97.19 261 GLY A N 1
ATOM 2026 C CA . GLY A 1 261 ? -11.820 -3.062 11.336 1.00 97.19 261 GLY A CA 1
ATOM 2027 C C . GLY A 1 261 ? -10.835 -3.528 10.275 1.00 97.19 261 GLY A C 1
ATOM 2028 O O . GLY A 1 261 ? -9.651 -3.736 10.549 1.00 97.19 261 GLY A O 1
ATOM 2029 N N . LEU A 1 262 ? -11.365 -3.719 9.076 1.00 98.25 262 LEU A N 1
ATOM 2030 C CA . LEU A 1 262 ? -10.657 -4.190 7.900 1.00 98.25 262 LEU A CA 1
ATOM 2031 C C . LEU A 1 262 ? -10.272 -2.968 7.069 1.00 98.25 262 LEU A C 1
ATOM 2033 O O . LEU A 1 262 ? -11.149 -2.266 6.564 1.00 98.25 262 LEU A O 1
ATOM 2037 N N . ALA A 1 263 ? -8.978 -2.691 6.940 1.00 98.44 263 ALA A N 1
ATOM 2038 C CA . ALA A 1 263 ? -8.530 -1.706 5.970 1.00 98.44 263 ALA A CA 1
ATOM 2039 C C . ALA A 1 263 ? -8.727 -2.273 4.566 1.00 98.44 263 ALA A C 1
ATOM 2041 O O . ALA A 1 263 ? -8.254 -3.368 4.264 1.00 98.44 263 ALA A O 1
ATOM 2042 N N . VAL A 1 264 ? -9.466 -1.536 3.741 1.00 98.44 264 VAL A N 1
ATOM 2043 C CA . VAL A 1 264 ? -9.695 -1.862 2.334 1.00 98.44 264 VAL A CA 1
ATOM 2044 C C . VAL A 1 264 ? -9.388 -0.609 1.542 1.00 98.44 264 VAL A C 1
ATOM 2046 O O . VAL A 1 264 ? -10.134 0.365 1.596 1.00 98.44 264 VAL A O 1
ATOM 2049 N N . GLU A 1 265 ? -8.247 -0.622 0.867 1.00 98.31 265 GLU A N 1
ATOM 2050 C CA . GLU A 1 265 ? -7.631 0.564 0.283 1.00 98.31 265 GLU A CA 1
ATOM 2051 C C . GLU A 1 265 ? -7.648 0.431 -1.241 1.00 98.31 265 GLU A C 1
ATOM 2053 O O . GLU A 1 265 ? -6.788 -0.259 -1.795 1.00 98.31 265 GLU A O 1
ATOM 2058 N N . PRO A 1 266 ? -8.605 1.049 -1.953 1.00 97.62 266 PRO A N 1
ATOM 2059 C CA . PRO A 1 266 ? -8.506 1.179 -3.399 1.00 97.62 266 PRO A CA 1
ATOM 2060 C C . PRO A 1 266 ? -7.259 1.980 -3.783 1.00 97.62 266 PRO A C 1
ATOM 2062 O O . PRO A 1 266 ? -6.964 3.017 -3.179 1.00 97.62 266 PRO A O 1
ATOM 2065 N N . MET A 1 267 ? -6.529 1.499 -4.786 1.00 96.38 267 MET A N 1
ATOM 2066 C CA . MET A 1 267 ? -5.262 2.061 -5.243 1.00 96.38 267 MET A CA 1
ATOM 2067 C C . MET A 1 267 ? -5.208 2.113 -6.772 1.00 96.38 267 MET A C 1
ATOM 2069 O O . MET A 1 267 ? -5.496 1.131 -7.455 1.00 96.38 267 MET A O 1
ATOM 2073 N N . SER A 1 268 ? -4.742 3.233 -7.322 1.00 93.62 268 SER A N 1
ATOM 2074 C CA . SER A 1 268 ? -4.587 3.404 -8.774 1.00 93.62 268 SER A CA 1
ATOM 2075 C C . SER A 1 268 ? -3.409 2.623 -9.365 1.00 93.62 268 SER A C 1
ATOM 2077 O O . SER A 1 268 ? -3.242 2.555 -10.580 1.00 93.62 268 SER A O 1
ATOM 2079 N N . CYS A 1 269 ? -2.547 2.068 -8.515 1.00 90.38 269 CYS A N 1
ATOM 2080 C CA . CYS A 1 269 ? -1.346 1.340 -8.898 1.00 90.38 269 CYS A CA 1
ATOM 2081 C C . CYS A 1 269 ? -1.013 0.266 -7.845 1.00 90.38 269 CYS A C 1
ATOM 2083 O O . CYS A 1 269 ? -1.441 0.390 -6.693 1.00 90.38 269 CYS A O 1
ATOM 2085 N N . PRO A 1 270 ? -0.233 -0.774 -8.192 1.00 90.88 270 PRO A N 1
ATOM 2086 C CA . PRO A 1 270 ? 0.231 -1.741 -7.202 1.00 90.88 270 PRO A CA 1
ATOM 2087 C C . PRO A 1 270 ? 1.267 -1.096 -6.264 1.00 90.88 270 PRO A C 1
ATOM 2089 O O . PRO A 1 270 ? 1.814 -0.031 -6.575 1.00 90.88 270 PRO A O 1
ATOM 2092 N N . PRO A 1 271 ? 1.612 -1.728 -5.129 1.00 91.19 271 PRO A N 1
ATOM 2093 C CA . PRO A 1 271 ? 2.738 -1.266 -4.341 1.00 91.19 271 PRO A CA 1
ATOM 2094 C C . PRO A 1 271 ? 4.026 -1.281 -5.154 1.00 91.19 271 PRO A C 1
ATOM 2096 O O . PRO A 1 271 ? 4.211 -2.076 -6.079 1.00 91.19 271 PRO A O 1
ATOM 2099 N N . ASN A 1 272 ? 4.938 -0.394 -4.778 1.00 90.06 272 ASN A N 1
ATOM 2100 C CA . ASN A 1 272 ? 6.220 -0.204 -5.434 1.00 90.06 272 ASN A CA 1
ATOM 2101 C C . ASN A 1 272 ? 6.094 0.160 -6.928 1.00 90.06 272 ASN A C 1
ATOM 2103 O O . ASN A 1 272 ? 7.042 -0.057 -7.673 1.00 90.06 272 ASN A O 1
ATOM 2107 N N . ALA A 1 273 ? 4.963 0.748 -7.355 1.00 88.50 273 ALA A N 1
ATOM 2108 C CA . ALA A 1 273 ? 4.682 1.164 -8.739 1.00 88.50 273 ALA A CA 1
ATOM 2109 C C . ALA A 1 273 ? 5.782 2.010 -9.388 1.00 88.50 273 ALA A C 1
ATOM 2111 O O . ALA A 1 273 ? 6.012 1.914 -10.585 1.00 88.50 273 ALA A O 1
ATOM 2112 N N . PHE A 1 274 ? 6.508 2.815 -8.607 1.00 87.06 274 PHE A N 1
ATOM 2113 C CA . PHE A 1 274 ? 7.605 3.632 -9.141 1.00 87.06 274 PHE A CA 1
ATOM 2114 C C . PHE A 1 274 ? 8.818 2.786 -9.570 1.00 87.06 274 PHE A C 1
ATOM 2116 O O . PHE A 1 274 ? 9.709 3.288 -10.246 1.00 87.06 274 PHE A O 1
ATOM 2123 N N . ASN A 1 275 ? 8.851 1.513 -9.173 1.00 81.19 275 ASN A N 1
ATOM 2124 C CA . ASN A 1 275 ? 9.876 0.530 -9.510 1.00 81.19 275 ASN A CA 1
ATOM 2125 C C . ASN A 1 275 ? 9.315 -0.707 -10.230 1.00 81.19 275 ASN A C 1
ATOM 2127 O O . ASN A 1 275 ? 10.098 -1.564 -10.641 1.00 81.19 275 ASN A O 1
ATOM 2131 N N . SER A 1 276 ? 7.991 -0.848 -10.350 1.00 67.88 276 SER A N 1
ATOM 2132 C CA . SER A 1 276 ? 7.358 -1.980 -11.022 1.00 67.88 276 SER A CA 1
ATOM 2133 C C . SER A 1 276 ? 6.862 -1.558 -12.405 1.00 67.88 276 SER A C 1
ATOM 2135 O O . SER A 1 276 ? 6.004 -0.698 -12.565 1.00 67.88 276 SER A O 1
ATOM 2137 N N . GLY A 1 277 ? 7.469 -2.152 -13.430 1.00 59.75 277 GLY A N 1
ATOM 2138 C CA . GLY A 1 277 ? 7.257 -1.800 -14.832 1.00 59.75 277 GLY A CA 1
ATOM 2139 C C . GLY A 1 277 ? 8.586 -1.755 -15.582 1.00 59.75 277 GLY A C 1
ATOM 2140 O O . GLY A 1 277 ? 9.564 -1.190 -15.104 1.00 59.75 277 GLY A O 1
ATOM 2141 N N . ILE A 1 278 ? 8.642 -2.382 -16.758 1.00 45.34 278 ILE A N 1
ATOM 2142 C CA . ILE A 1 278 ? 9.822 -2.370 -17.634 1.00 45.34 278 ILE A CA 1
ATOM 2143 C C . ILE A 1 278 ? 9.406 -1.742 -18.964 1.00 45.34 278 ILE A C 1
ATOM 2145 O O . ILE A 1 278 ? 9.264 -2.447 -19.958 1.00 45.34 278 ILE A O 1
ATOM 2149 N N . ALA A 1 279 ? 9.149 -0.431 -18.957 1.00 43.69 279 ALA A N 1
ATOM 2150 C CA . ALA A 1 279 ? 9.229 0.434 -20.135 1.00 43.69 279 ALA A CA 1
ATOM 2151 C C . ALA A 1 279 ? 9.146 1.914 -19.710 1.00 43.69 279 ALA A C 1
ATOM 2153 O O . ALA A 1 279 ? 8.152 2.325 -19.117 1.00 43.69 279 ALA A O 1
ATOM 2154 N N . ASP A 1 280 ? 10.151 2.725 -20.060 1.00 47.81 280 ASP A N 1
ATOM 2155 C CA . ASP A 1 280 ? 9.976 4.180 -20.153 1.00 47.81 280 ASP A CA 1
ATOM 2156 C C . ASP A 1 280 ? 9.237 4.439 -21.473 1.00 47.81 280 ASP A C 1
ATOM 2158 O O . ASP A 1 280 ? 9.854 4.457 -22.544 1.00 47.81 280 ASP A O 1
ATOM 2162 N N . ILE A 1 281 ? 7.910 4.560 -21.404 1.00 51.69 281 ILE A N 1
ATOM 2163 C CA . ILE A 1 281 ? 7.085 5.064 -22.505 1.00 51.69 281 ILE A CA 1
ATOM 2164 C C . ILE A 1 281 ? 6.661 6.474 -22.116 1.00 51.69 281 ILE A C 1
ATOM 2166 O O . ILE A 1 281 ? 5.726 6.653 -21.340 1.00 51.69 281 ILE A O 1
ATOM 2170 N N . ASP A 1 282 ? 7.357 7.475 -22.646 1.00 55.59 282 ASP A N 1
ATOM 2171 C CA . ASP A 1 282 ? 6.915 8.863 -22.536 1.00 55.59 282 ASP A CA 1
ATOM 2172 C C . ASP A 1 282 ? 6.055 9.187 -23.758 1.00 55.59 282 ASP A C 1
ATOM 2174 O O . ASP A 1 282 ? 6.501 8.994 -24.890 1.00 55.59 282 ASP A O 1
ATOM 2178 N N . MET A 1 283 ? 4.817 9.629 -23.544 1.00 63.06 283 MET A N 1
ATOM 2179 C CA . MET A 1 283 ? 3.919 10.037 -24.620 1.00 63.06 283 MET A CA 1
ATOM 2180 C C . MET A 1 283 ? 3.645 11.531 -24.510 1.00 63.06 283 MET A C 1
ATOM 2182 O O . MET A 1 283 ? 3.052 11.997 -23.539 1.00 63.06 283 MET A O 1
ATOM 2186 N N . PHE A 1 284 ? 4.013 12.277 -25.549 1.00 58.12 284 PHE A N 1
A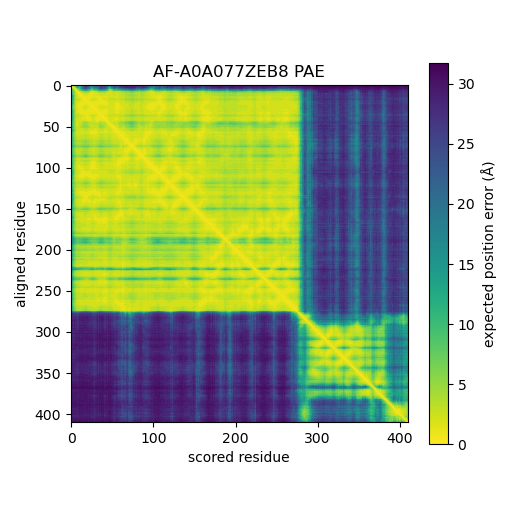TOM 2187 C CA . PHE A 1 284 ? 3.641 13.677 -25.697 1.00 58.12 284 PHE A CA 1
ATOM 2188 C C . PHE A 1 284 ? 2.895 13.876 -27.014 1.00 58.12 284 PHE A C 1
ATOM 2190 O O . PHE A 1 284 ? 3.487 13.808 -28.087 1.00 58.12 284 PHE A O 1
ATOM 2197 N N . ARG A 1 285 ? 1.579 14.119 -26.934 1.00 57.59 285 ARG A N 1
ATOM 2198 C CA . ARG A 1 285 ? 0.701 14.385 -28.093 1.00 57.59 285 ARG A CA 1
ATOM 2199 C C . ARG A 1 285 ? 0.820 13.348 -29.219 1.00 57.59 285 ARG A C 1
ATOM 2201 O O . ARG A 1 285 ? 0.895 13.696 -30.390 1.00 57.59 285 ARG A O 1
ATOM 2208 N N . GLY A 1 286 ? 0.847 12.070 -28.849 1.00 52.19 286 GLY A N 1
ATOM 2209 C CA . GLY A 1 286 ? 0.968 10.959 -29.795 1.00 52.19 286 GLY A CA 1
ATOM 2210 C C . GLY A 1 286 ? 2.402 10.623 -30.214 1.00 52.19 286 GLY A C 1
ATOM 2211 O O . GLY A 1 286 ? 2.600 9.606 -30.873 1.00 52.19 286 GLY A O 1
ATOM 2212 N N . ASN A 1 287 ? 3.408 11.403 -29.800 1.00 53.22 287 ASN A N 1
ATOM 2213 C CA . ASN A 1 287 ? 4.811 11.018 -29.936 1.00 53.22 287 ASN A CA 1
ATOM 2214 C C . ASN A 1 287 ? 5.220 10.152 -28.751 1.00 53.22 287 ASN A C 1
ATOM 2216 O O . ASN A 1 287 ? 5.157 10.604 -27.610 1.00 53.22 287 ASN A O 1
ATOM 2220 N N . PHE A 1 288 ? 5.657 8.926 -29.032 1.00 60.06 288 PHE A N 1
ATOM 2221 C CA . PHE A 1 288 ? 6.132 7.987 -28.023 1.00 60.06 288 PHE A CA 1
ATOM 2222 C C . PHE A 1 288 ? 7.662 7.952 -28.030 1.00 60.06 288 PHE A C 1
ATOM 2224 O O . PHE A 1 288 ? 8.280 7.527 -29.004 1.00 60.06 288 PHE A O 1
ATOM 2231 N N . SER A 1 289 ? 8.284 8.364 -26.931 1.00 58.66 289 SER A N 1
ATOM 2232 C CA . SER A 1 289 ? 9.692 8.095 -26.660 1.00 58.66 289 SER A CA 1
ATOM 2233 C C . SER A 1 289 ? 9.770 6.798 -25.870 1.00 58.66 289 SER A C 1
ATOM 2235 O O . SER A 1 289 ? 9.484 6.763 -24.674 1.00 58.66 289 SER A O 1
ATOM 2237 N N . ILE A 1 290 ? 10.119 5.718 -26.567 1.00 62.25 290 ILE A N 1
ATOM 2238 C CA . ILE A 1 290 ? 10.278 4.391 -25.975 1.00 62.25 290 ILE A CA 1
ATOM 2239 C C . ILE A 1 290 ? 11.773 4.137 -25.810 1.00 62.25 290 ILE A C 1
ATOM 2241 O O . ILE A 1 290 ? 12.490 3.941 -26.795 1.00 62.25 290 ILE A O 1
ATOM 2245 N N . LYS A 1 291 ? 12.257 4.114 -24.566 1.00 55.00 291 LYS A N 1
ATOM 2246 C CA . LYS A 1 291 ? 13.602 3.615 -24.254 1.00 55.00 291 LYS A CA 1
ATOM 2247 C C . LYS A 1 291 ? 13.485 2.222 -23.658 1.00 55.00 291 LYS A C 1
ATOM 2249 O O . LYS A 1 291 ? 13.047 2.054 -22.527 1.00 55.00 291 LYS A O 1
ATOM 2254 N N . ASP A 1 292 ? 13.922 1.227 -24.421 1.00 63.19 292 ASP A N 1
ATOM 2255 C CA . ASP A 1 292 ? 14.033 -0.154 -23.955 1.00 63.19 292 ASP A CA 1
ATOM 2256 C C . ASP A 1 292 ? 15.449 -0.687 -24.226 1.00 63.19 292 ASP A C 1
ATOM 2258 O O . ASP A 1 292 ? 16.097 -0.331 -25.215 1.00 63.19 292 ASP A O 1
ATOM 2262 N N . LYS A 1 293 ? 15.937 -1.544 -23.332 1.00 61.97 293 LYS A N 1
ATOM 2263 C CA . LYS A 1 293 ? 17.169 -2.305 -23.468 1.00 61.97 293 LYS A CA 1
ATOM 2264 C C . LYS A 1 293 ? 16.832 -3.795 -23.447 1.00 61.97 293 LYS A C 1
ATOM 2266 O O . LYS A 1 293 ? 16.483 -4.353 -22.411 1.00 61.97 293 LYS A O 1
ATOM 2271 N N . LEU A 1 294 ? 17.065 -4.461 -24.576 1.00 73.19 294 LEU A N 1
ATOM 2272 C CA . LEU A 1 294 ? 17.016 -5.919 -24.657 1.00 73.19 294 LEU A CA 1
ATOM 2273 C C . LEU A 1 294 ? 18.037 -6.540 -23.688 1.00 73.19 294 LEU A C 1
ATOM 2275 O O . LEU A 1 294 ? 19.241 -6.347 -23.871 1.00 73.19 294 LEU A O 1
ATOM 2279 N N . GLN A 1 295 ? 17.565 -7.283 -22.683 1.00 71.12 295 GLN A N 1
ATOM 2280 C CA . GLN A 1 295 ? 18.441 -8.008 -21.755 1.00 71.12 295 GLN A CA 1
ATOM 2281 C C . GLN A 1 295 ? 18.950 -9.319 -22.367 1.00 71.12 295 GLN A C 1
ATOM 2283 O O . GLN A 1 295 ? 20.156 -9.542 -22.426 1.00 71.12 295 GLN A O 1
ATOM 2288 N N . GLU A 1 296 ? 18.043 -10.153 -22.880 1.00 80.88 296 GLU A N 1
ATOM 2289 C CA . GLU A 1 296 ? 18.354 -11.450 -23.485 1.00 80.88 296 GLU A CA 1
ATOM 2290 C C . GLU A 1 296 ? 17.293 -11.828 -24.536 1.00 80.88 296 GLU A C 1
ATOM 2292 O O . GLU A 1 296 ? 16.166 -11.334 -24.511 1.00 80.88 296 GLU A O 1
ATOM 2297 N N . LYS A 1 297 ? 17.656 -12.706 -25.482 1.00 83.19 297 LYS A N 1
ATOM 2298 C CA . LYS A 1 297 ? 16.713 -13.422 -26.354 1.00 83.19 297 LYS A CA 1
ATOM 2299 C C . LYS A 1 297 ? 16.844 -14.914 -26.108 1.00 83.19 297 LYS A C 1
ATOM 2301 O O . LYS A 1 297 ? 17.884 -15.497 -26.405 1.00 83.19 297 LYS A O 1
ATOM 2306 N N . ILE A 1 298 ? 15.768 -15.524 -25.637 1.00 84.31 298 ILE A N 1
ATOM 2307 C CA . ILE A 1 298 ? 15.720 -16.949 -25.326 1.00 84.31 298 ILE A CA 1
ATOM 2308 C C . ILE A 1 298 ? 14.952 -17.645 -26.450 1.00 84.31 298 ILE A C 1
ATOM 2310 O O . ILE A 1 298 ? 13.805 -17.308 -26.727 1.00 84.31 298 ILE A O 1
ATOM 2314 N N . ALA A 1 299 ? 15.598 -18.587 -27.139 1.00 89.12 299 ALA A N 1
ATOM 2315 C CA . ALA A 1 299 ? 14.922 -19.412 -28.136 1.00 89.12 299 ALA A CA 1
ATOM 2316 C C . ALA A 1 299 ? 14.058 -20.465 -27.432 1.00 89.12 299 ALA A C 1
ATOM 2318 O O . ALA A 1 299 ? 14.581 -21.222 -26.617 1.00 89.12 299 ALA A O 1
ATOM 2319 N N . LEU A 1 300 ? 12.768 -20.519 -27.762 1.00 90.50 300 LEU A N 1
ATOM 2320 C CA . LEU A 1 300 ? 11.885 -21.620 -27.376 1.00 90.50 300 LEU A CA 1
ATOM 2321 C C . LEU A 1 300 ? 12.134 -22.772 -28.352 1.00 90.50 300 LEU A C 1
ATOM 2323 O O . LEU A 1 300 ? 11.990 -22.602 -29.563 1.00 90.50 300 LEU A O 1
ATOM 2327 N N . THR A 1 301 ? 12.637 -23.886 -27.833 1.00 91.75 301 THR A N 1
ATOM 2328 C CA . THR A 1 301 ? 13.159 -25.004 -28.632 1.00 91.75 301 THR A CA 1
ATOM 2329 C C . THR A 1 301 ? 12.128 -26.087 -28.886 1.00 91.75 301 THR A C 1
ATOM 2331 O O . THR A 1 301 ? 12.262 -26.832 -29.854 1.00 91.75 301 THR A O 1
ATOM 2334 N N . ASP A 1 302 ? 11.109 -26.153 -28.038 1.00 94.19 302 ASP A N 1
ATOM 2335 C CA . ASP A 1 302 ? 10.071 -27.165 -28.061 1.00 94.19 302 ASP A CA 1
ATOM 2336 C C . ASP A 1 302 ? 8.737 -26.517 -28.441 1.00 94.19 302 ASP A C 1
ATOM 2338 O O . ASP A 1 302 ? 8.480 -25.354 -28.123 1.00 94.19 302 ASP A O 1
ATOM 2342 N N . ALA A 1 303 ? 7.892 -27.258 -29.158 1.00 94.19 303 ALA A N 1
ATOM 2343 C CA . ALA A 1 303 ? 6.567 -26.798 -29.550 1.00 94.19 303 ALA A CA 1
ATOM 2344 C C . ALA A 1 303 ? 5.571 -27.960 -29.536 1.00 94.19 303 ALA A C 1
ATOM 2346 O O . ALA A 1 303 ? 5.816 -29.008 -30.136 1.00 94.19 303 ALA A O 1
ATOM 2347 N N . ILE A 1 304 ? 4.431 -27.754 -28.883 1.00 95.94 304 ILE A N 1
ATOM 2348 C CA . ILE A 1 304 ? 3.298 -28.677 -28.885 1.00 95.94 304 ILE A CA 1
ATOM 2349 C C . ILE A 1 304 ? 2.138 -27.979 -29.584 1.00 95.94 304 ILE A C 1
ATOM 2351 O O . ILE A 1 304 ? 1.695 -26.915 -29.158 1.00 95.94 304 ILE A O 1
ATOM 2355 N N . VAL A 1 305 ? 1.644 -28.587 -30.660 1.00 96.56 305 VAL A N 1
ATOM 2356 C CA . VAL A 1 305 ? 0.468 -28.106 -31.389 1.00 96.56 305 VAL A CA 1
ATOM 2357 C C . VAL A 1 305 ? -0.745 -28.905 -30.934 1.00 96.56 305 VAL A C 1
ATOM 2359 O O . VAL A 1 305 ? -0.720 -30.135 -30.929 1.00 96.56 305 VAL A O 1
ATOM 2362 N N . SER A 1 306 ? -1.811 -28.207 -30.568 1.00 96.88 306 SER A N 1
ATOM 2363 C CA . SER A 1 306 ? -3.088 -28.785 -30.155 1.00 96.88 306 SER A CA 1
ATOM 2364 C C . SER A 1 306 ? -4.245 -28.048 -30.823 1.00 96.88 306 SER A C 1
ATOM 2366 O O . SER A 1 306 ? -4.111 -26.896 -31.231 1.00 96.88 306 SER A O 1
ATOM 2368 N N . GLN A 1 307 ? -5.375 -28.727 -30.989 1.00 95.50 307 GLN A N 1
ATOM 2369 C CA . GLN A 1 307 ? -6.575 -28.130 -31.567 1.00 95.50 307 GLN A CA 1
ATOM 2370 C C . GLN A 1 307 ? -7.376 -27.408 -30.473 1.00 95.50 307 GLN A C 1
ATOM 2372 O O . GLN A 1 307 ? -7.534 -27.949 -29.378 1.00 95.50 307 GLN A O 1
ATOM 2377 N N . SER A 1 308 ? -7.895 -26.215 -30.769 1.00 88.75 308 SER A N 1
ATOM 2378 C CA . SER A 1 308 ? -8.852 -25.482 -29.926 1.00 88.75 308 SER A CA 1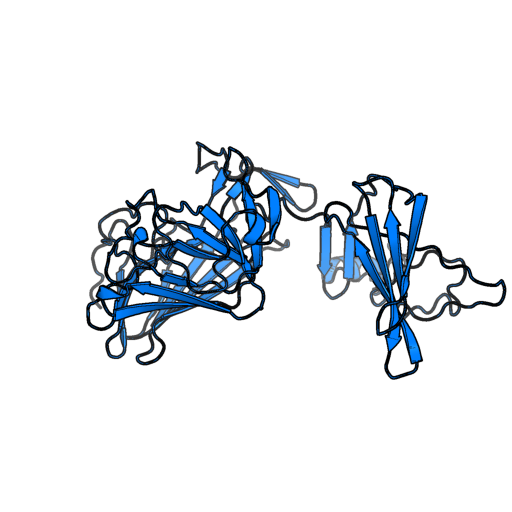
ATOM 2379 C C . SER A 1 308 ? -10.226 -25.426 -30.619 1.00 88.75 308 SER A C 1
ATOM 2381 O O . SER A 1 308 ? -10.312 -25.740 -31.809 1.00 88.75 308 SER A O 1
ATOM 2383 N N . PRO A 1 309 ? -11.321 -25.066 -29.917 1.00 88.75 309 PRO A N 1
ATOM 2384 C CA . PRO A 1 309 ? -12.649 -24.956 -30.531 1.00 88.75 309 PRO A CA 1
ATOM 2385 C C . PRO A 1 309 ? -12.683 -24.035 -31.760 1.00 88.75 309 PRO A C 1
ATOM 2387 O O . PRO A 1 309 ? -13.369 -24.343 -32.732 1.00 88.75 309 PRO A O 1
ATOM 2390 N N . ASP A 1 310 ? -11.874 -22.972 -31.731 1.00 87.25 310 ASP A N 1
ATOM 2391 C CA . ASP A 1 310 ? -11.885 -21.894 -32.724 1.00 87.25 310 ASP A CA 1
ATOM 2392 C C . ASP A 1 310 ? -10.617 -21.874 -33.605 1.00 87.25 310 ASP A C 1
ATOM 2394 O O . ASP A 1 310 ? -10.401 -20.938 -34.377 1.00 87.25 310 ASP A O 1
ATOM 2398 N N . GLY A 1 311 ? -9.765 -22.906 -33.514 1.00 93.12 311 GLY A N 1
ATOM 2399 C CA . GLY A 1 311 ? -8.547 -23.013 -34.314 1.00 93.12 311 GLY A CA 1
ATOM 2400 C C . GLY A 1 311 ? -7.469 -23.919 -33.714 1.00 93.12 311 GLY A C 1
ATOM 2401 O O . GLY A 1 311 ? -7.677 -25.120 -33.523 1.00 93.12 311 GLY A O 1
ATOM 2402 N N . TRP A 1 312 ? -6.280 -23.364 -33.481 1.00 95.94 312 TRP A N 1
ATOM 2403 C CA . TRP A 1 312 ? -5.092 -24.100 -33.049 1.00 95.94 312 TRP A CA 1
ATOM 2404 C C . TRP A 1 312 ? -4.345 -23.364 -31.944 1.00 95.94 312 TRP A C 1
ATOM 2406 O O . TRP A 1 312 ? -4.145 -22.158 -32.012 1.00 95.94 312 TRP A O 1
ATOM 2416 N N . LEU A 1 313 ? -3.853 -24.111 -30.963 1.00 95.00 313 LEU A N 1
ATOM 2417 C CA . LEU A 1 313 ? -2.949 -23.626 -29.930 1.00 95.00 313 LEU A CA 1
ATOM 2418 C C . LEU A 1 313 ? -1.563 -24.215 -30.163 1.00 95.00 313 LEU A C 1
ATOM 2420 O O . LEU A 1 313 ? -1.400 -25.435 -30.240 1.00 95.00 313 LEU A O 1
ATOM 2424 N N . ILE A 1 314 ? -0.558 -23.350 -30.243 1.00 94.31 314 ILE A N 1
ATOM 2425 C CA . ILE A 1 314 ? 0.849 -23.738 -30.279 1.00 94.31 314 ILE A CA 1
ATOM 2426 C C . ILE A 1 314 ? 1.492 -23.295 -28.972 1.00 94.31 314 ILE A C 1
ATOM 2428 O O . ILE A 1 314 ? 1.681 -22.105 -28.736 1.00 94.31 314 ILE A O 1
ATOM 2432 N N . HIS A 1 315 ? 1.833 -24.258 -28.125 1.00 94.31 315 HIS A N 1
ATOM 2433 C CA . HIS A 1 315 ? 2.566 -24.019 -26.892 1.00 94.31 315 HIS A CA 1
ATOM 2434 C C . HIS A 1 315 ? 4.061 -24.192 -27.153 1.00 94.31 315 HIS A C 1
ATOM 2436 O O . HIS A 1 315 ? 4.523 -25.302 -27.419 1.00 94.31 315 HIS A O 1
ATOM 2442 N N . PHE A 1 316 ? 4.803 -23.093 -27.111 1.00 94.06 316 PHE A N 1
ATOM 2443 C CA . PHE A 1 316 ? 6.252 -23.066 -27.241 1.00 94.06 316 PHE A CA 1
ATOM 2444 C C . PHE A 1 316 ? 6.896 -23.109 -25.860 1.00 94.06 316 PHE A C 1
ATOM 2446 O O . PHE A 1 316 ? 6.466 -22.384 -24.966 1.00 94.06 316 PHE A O 1
ATOM 2453 N N . SER A 1 317 ? 7.966 -23.880 -25.691 1.00 93.38 317 SER A N 1
ATOM 2454 C CA . SER A 1 317 ? 8.694 -23.932 -24.424 1.00 93.38 317 SER A CA 1
ATOM 2455 C C . SER A 1 317 ? 10.201 -24.117 -24.598 1.00 93.38 317 SER A C 1
ATOM 2457 O O . SER A 1 317 ? 10.715 -24.444 -25.671 1.00 93.38 317 SER A O 1
ATOM 2459 N N . ARG A 1 318 ? 10.938 -23.843 -23.522 1.00 89.69 318 ARG A N 1
ATOM 2460 C CA . ARG A 1 318 ? 12.326 -24.256 -23.317 1.00 89.69 318 ARG A CA 1
ATOM 2461 C C . ARG A 1 318 ? 12.437 -24.788 -21.894 1.00 89.69 318 ARG A C 1
ATOM 2463 O O . ARG A 1 318 ? 12.564 -24.015 -20.946 1.00 89.69 318 ARG A O 1
ATOM 2470 N N . GLY A 1 319 ? 12.402 -26.109 -21.751 1.00 87.75 319 GLY A N 1
ATOM 2471 C CA . GLY A 1 319 ? 12.275 -26.737 -20.435 1.00 87.75 319 GLY A CA 1
ATOM 2472 C C . GLY A 1 319 ? 10.907 -26.462 -19.799 1.00 87.75 319 GLY A C 1
ATOM 2473 O O . GLY A 1 319 ? 9.928 -26.244 -20.508 1.00 87.75 319 GLY A O 1
ATOM 2474 N N . SER A 1 320 ? 10.841 -26.496 -18.468 1.00 81.38 320 SER A N 1
ATOM 2475 C CA . SER A 1 320 ? 9.601 -26.295 -17.701 1.00 81.38 320 SER A CA 1
ATOM 2476 C C . SER A 1 320 ? 9.280 -24.835 -17.379 1.00 81.38 320 SER A C 1
ATOM 2478 O O . SER A 1 320 ? 8.146 -24.541 -17.022 1.00 81.38 320 SER A O 1
ATOM 2480 N N . ASP A 1 321 ? 10.263 -23.936 -17.478 1.00 78.94 321 ASP A N 1
ATOM 2481 C CA . ASP A 1 321 ? 10.191 -22.633 -16.796 1.00 78.94 321 ASP A CA 1
ATOM 2482 C C . ASP A 1 321 ? 9.908 -21.461 -17.745 1.00 78.94 321 ASP A C 1
ATOM 2484 O O . ASP A 1 321 ? 9.543 -20.367 -17.306 1.00 78.94 321 ASP A O 1
ATOM 2488 N N . ILE A 1 322 ? 10.120 -21.662 -19.049 1.00 87.75 322 ILE A N 1
ATOM 2489 C CA . ILE A 1 322 ? 9.976 -20.619 -20.064 1.00 87.75 322 ILE A CA 1
ATOM 2490 C C . ILE A 1 322 ? 9.064 -21.142 -21.157 1.00 87.75 322 ILE A C 1
ATOM 2492 O O . ILE A 1 322 ? 9.440 -22.050 -21.903 1.00 87.75 322 ILE A O 1
ATOM 2496 N N . SER A 1 323 ? 7.892 -20.533 -21.272 1.00 91.50 323 SER A N 1
ATOM 2497 C CA . SER A 1 323 ? 6.906 -20.894 -22.275 1.00 91.50 323 SER A CA 1
ATOM 2498 C C . SER A 1 323 ? 6.077 -19.701 -22.737 1.00 91.50 323 SER A C 1
ATOM 2500 O O . SER A 1 323 ? 5.962 -18.674 -22.058 1.00 91.50 323 SER A O 1
ATOM 2502 N N . ALA A 1 324 ? 5.548 -19.835 -23.947 1.00 92.12 324 ALA A N 1
ATOM 2503 C CA . ALA A 1 324 ? 4.625 -18.898 -24.556 1.00 92.12 324 ALA A CA 1
ATOM 2504 C C . ALA A 1 324 ? 3.608 -19.672 -25.393 1.00 92.12 324 ALA A C 1
ATOM 2506 O O . ALA A 1 324 ? 3.962 -20.618 -26.098 1.00 92.12 324 ALA A O 1
ATOM 2507 N N . THR A 1 325 ? 2.354 -19.242 -25.360 1.00 92.88 325 THR A N 1
ATOM 2508 C CA . THR A 1 325 ? 1.265 -19.877 -26.100 1.00 92.88 325 THR A CA 1
ATOM 2509 C C . THR A 1 325 ? 0.783 -18.946 -27.210 1.00 92.88 325 THR A C 1
ATOM 2511 O O . THR A 1 325 ? 0.526 -17.766 -26.977 1.00 92.88 325 THR A O 1
ATOM 2514 N N . LEU A 1 326 ? 0.691 -19.472 -28.431 1.00 92.88 326 LEU A N 1
ATOM 2515 C CA . LEU A 1 326 ? 0.108 -18.808 -29.595 1.00 92.88 326 LEU A CA 1
ATOM 2516 C C . LEU A 1 326 ? -1.242 -19.456 -29.912 1.00 92.88 326 LEU A C 1
ATOM 2518 O O . LEU A 1 326 ? -1.284 -20.627 -30.289 1.00 92.88 326 LEU A O 1
ATOM 2522 N N . ASN A 1 327 ? -2.323 -18.690 -29.799 1.00 93.44 327 ASN A N 1
ATOM 2523 C CA . ASN A 1 327 ? -3.636 -19.051 -30.318 1.00 93.44 327 ASN A CA 1
ATOM 2524 C C . ASN A 1 327 ? -3.764 -18.560 -31.762 1.00 93.44 327 ASN A C 1
ATOM 2526 O O . ASN A 1 327 ? -3.486 -17.400 -32.068 1.00 93.44 327 ASN A O 1
ATOM 2530 N N . ILE A 1 328 ? -4.158 -19.463 -32.647 1.00 94.38 328 ILE A N 1
ATOM 2531 C CA . ILE A 1 328 ? -4.361 -19.219 -34.068 1.00 94.38 328 ILE A CA 1
ATOM 2532 C C . ILE A 1 328 ? -5.821 -19.508 -34.363 1.00 94.38 328 ILE A C 1
ATOM 2534 O O . ILE A 1 328 ? -6.240 -20.662 -34.306 1.00 94.38 328 ILE A O 1
ATOM 2538 N N . SER A 1 329 ? -6.575 -18.485 -34.727 1.00 95.44 329 SER A N 1
ATOM 2539 C CA . SER A 1 329 ? -7.988 -18.600 -35.084 1.00 95.44 329 SER A CA 1
ATOM 2540 C C . SER A 1 329 ? -8.294 -17.762 -36.325 1.00 95.44 329 SER A C 1
ATOM 2542 O O . SER A 1 329 ? -7.393 -17.216 -36.972 1.00 95.44 329 SER A O 1
ATOM 2544 N N . ALA A 1 330 ? -9.564 -17.697 -36.708 1.00 94.06 330 ALA A N 1
ATOM 2545 C CA . ALA A 1 330 ? -10.047 -16.751 -37.700 1.00 94.06 330 ALA A CA 1
ATOM 2546 C C . ALA A 1 330 ? -11.187 -15.936 -37.093 1.00 94.06 330 ALA A C 1
ATOM 2548 O O . ALA A 1 330 ? -11.987 -16.472 -36.330 1.00 94.06 330 ALA A O 1
ATOM 2549 N N . ASP A 1 331 ? -11.261 -14.652 -37.426 1.00 90.81 331 ASP A N 1
ATOM 2550 C CA . ASP A 1 331 ? -12.409 -13.835 -37.043 1.00 90.81 331 ASP A CA 1
ATOM 2551 C C . ASP A 1 331 ? -13.634 -14.092 -37.939 1.00 90.81 331 ASP A C 1
ATOM 2553 O O . ASP A 1 331 ? -13.578 -14.854 -38.909 1.00 90.81 331 ASP A O 1
ATOM 2557 N N . ASP A 1 332 ? -14.739 -13.400 -37.654 1.00 90.44 332 ASP A N 1
ATOM 2558 C CA . ASP A 1 332 ? -16.002 -13.521 -38.399 1.00 90.44 332 ASP A CA 1
ATOM 2559 C C . ASP A 1 332 ? -15.881 -13.196 -39.903 1.00 90.44 332 ASP A C 1
ATOM 2561 O O . ASP A 1 332 ? -16.761 -13.547 -40.691 1.00 90.44 332 ASP A O 1
ATOM 2565 N N . GLN A 1 333 ? -14.807 -12.518 -40.327 1.00 93.44 333 GLN A N 1
ATOM 2566 C CA . GLN A 1 333 ? -14.522 -12.192 -41.729 1.00 93.44 333 GLN A CA 1
ATOM 2567 C C . GLN A 1 333 ? -13.540 -13.182 -42.380 1.00 93.44 333 GLN A C 1
ATOM 2569 O O . GLN A 1 333 ? -13.142 -12.984 -43.530 1.00 93.44 333 GLN A O 1
ATOM 2574 N N . GLY A 1 334 ? -13.144 -14.242 -41.668 1.00 90.12 334 GLY A N 1
ATOM 2575 C CA . GLY A 1 334 ? -12.180 -15.240 -42.127 1.00 90.12 334 GLY A CA 1
ATOM 2576 C C . GLY A 1 334 ? -10.730 -14.750 -42.114 1.00 90.12 334 GLY A C 1
ATOM 2577 O O . GLY A 1 334 ? -9.880 -15.348 -42.776 1.00 90.12 334 GLY A O 1
ATOM 2578 N N . ARG A 1 335 ? -10.429 -13.656 -41.403 1.00 89.56 335 ARG A N 1
ATOM 2579 C CA . ARG A 1 335 ? -9.066 -13.121 -41.290 1.00 89.56 335 ARG A CA 1
ATOM 2580 C C . ARG A 1 335 ? -8.323 -13.871 -40.193 1.00 89.56 335 ARG A C 1
ATOM 2582 O O . ARG A 1 335 ? -8.877 -14.104 -39.125 1.00 89.56 335 ARG A O 1
ATOM 2589 N N . LEU A 1 336 ? -7.065 -14.220 -40.455 1.00 89.19 336 LEU A N 1
ATOM 2590 C CA . LEU A 1 336 ? -6.194 -14.895 -39.492 1.00 89.19 336 LEU A CA 1
ATOM 2591 C C . LEU A 1 336 ? -6.000 -14.023 -38.242 1.00 89.19 336 LEU A C 1
ATOM 2593 O O . LEU A 1 336 ? -5.469 -12.916 -38.341 1.00 89.19 336 LEU A O 1
ATOM 2597 N N . LEU A 1 337 ? -6.381 -14.549 -37.081 1.00 90.62 337 LEU A N 1
ATOM 2598 C CA . LEU A 1 337 ? -6.124 -13.957 -35.774 1.00 90.62 337 LEU A CA 1
ATOM 2599 C C . LEU A 1 337 ? -4.988 -14.732 -35.097 1.00 90.62 337 LEU A C 1
ATOM 2601 O O . LEU A 1 337 ? -5.008 -15.961 -35.036 1.00 90.62 337 LEU A O 1
ATOM 2605 N N . LEU A 1 338 ? -3.980 -14.001 -34.619 1.00 89.94 338 LEU A N 1
ATOM 2606 C CA . LEU A 1 338 ? -2.841 -14.542 -33.879 1.00 89.94 338 LEU A CA 1
ATOM 2607 C C . LEU A 1 338 ? -2.784 -13.859 -32.512 1.00 89.94 338 LEU A C 1
ATOM 2609 O O . LEU A 1 338 ? -2.475 -12.670 -32.437 1.00 89.94 338 LEU A O 1
ATOM 2613 N N . GLU A 1 339 ? -3.041 -14.601 -31.440 1.00 89.50 339 GLU A N 1
ATOM 2614 C CA . GLU A 1 339 ? -2.954 -14.098 -30.066 1.00 89.50 339 GLU A CA 1
ATOM 2615 C C . GLU A 1 339 ? -1.781 -14.776 -29.363 1.00 89.50 339 GLU A C 1
ATOM 2617 O O . GLU A 1 339 ? -1.749 -15.999 -29.235 1.00 89.50 339 GLU A O 1
ATOM 2622 N N . LEU A 1 340 ? -0.789 -13.996 -28.934 1.00 88.25 340 LEU A N 1
ATOM 2623 C CA . LEU A 1 340 ? 0.376 -14.518 -28.226 1.00 88.25 340 LEU A CA 1
ATOM 2624 C C . LEU A 1 340 ? 0.345 -14.112 -26.758 1.00 88.25 340 LEU A C 1
ATOM 2626 O O . LEU A 1 340 ? 0.149 -12.941 -26.436 1.00 88.25 340 LEU A O 1
ATOM 2630 N N . GLN A 1 341 ? 0.651 -15.067 -25.887 1.00 85.81 341 GLN A N 1
ATOM 2631 C CA . GLN A 1 341 ? 0.770 -14.866 -24.451 1.00 85.81 341 GLN A CA 1
ATOM 2632 C C . GLN A 1 341 ? 2.085 -15.468 -23.948 1.00 85.81 341 GLN A C 1
ATOM 2634 O O . GLN A 1 341 ? 2.412 -16.608 -24.269 1.00 85.81 341 GLN A O 1
ATOM 2639 N N . ASN A 1 342 ? 2.840 -14.704 -23.153 1.00 86.44 342 ASN A N 1
ATOM 2640 C CA . ASN A 1 342 ? 3.926 -15.254 -22.341 1.00 86.44 342 ASN A CA 1
ATOM 2641 C C . ASN A 1 342 ? 3.332 -15.824 -21.056 1.00 86.44 342 ASN A C 1
ATOM 2643 O O . ASN A 1 342 ? 2.559 -15.139 -20.386 1.00 86.44 342 ASN A O 1
ATOM 2647 N N . ASP A 1 343 ? 3.744 -17.028 -20.673 1.00 81.69 343 ASP A N 1
ATOM 2648 C CA . ASP A 1 343 ? 3.233 -17.654 -19.449 1.00 81.69 343 ASP A CA 1
ATOM 2649 C C . ASP A 1 343 ? 3.892 -17.054 -18.190 1.00 81.69 343 ASP A C 1
ATOM 2651 O O . ASP A 1 343 ? 3.356 -17.149 -17.089 1.00 81.69 343 ASP A O 1
ATOM 2655 N N . ASN A 1 344 ? 5.034 -16.371 -18.351 1.00 78.81 344 ASN A N 1
ATOM 2656 C CA . ASN A 1 344 ? 5.742 -15.660 -17.287 1.00 78.81 344 ASN A CA 1
ATOM 2657 C C . ASN A 1 344 ? 5.905 -14.169 -17.631 1.00 78.81 344 ASN A C 1
ATOM 2659 O O . ASN A 1 344 ? 6.552 -13.820 -18.620 1.00 78.81 344 ASN A O 1
ATOM 2663 N N . LEU A 1 345 ? 5.368 -13.299 -16.768 1.00 74.94 345 LEU A N 1
ATOM 2664 C CA . LEU A 1 345 ? 5.330 -11.839 -16.935 1.00 74.94 345 LEU A CA 1
ATOM 2665 C C . LEU A 1 345 ? 6.712 -11.162 -16.947 1.00 74.94 345 LEU A C 1
ATOM 2667 O O . LEU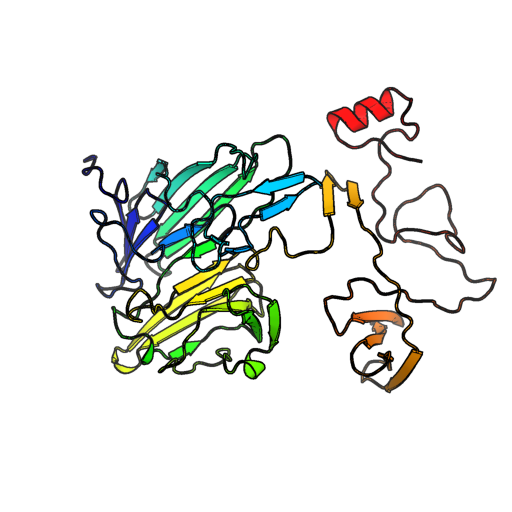 A 1 345 ? 6.831 -10.042 -17.440 1.00 74.94 345 LEU A O 1
ATOM 2671 N N . ASN A 1 346 ? 7.764 -11.828 -16.457 1.00 73.44 346 ASN A N 1
ATOM 2672 C CA . ASN A 1 346 ? 9.134 -11.314 -16.562 1.00 73.44 346 ASN A CA 1
ATOM 2673 C C . ASN A 1 346 ? 9.635 -11.299 -18.017 1.00 73.44 346 ASN A C 1
ATOM 2675 O O . ASN A 1 346 ? 10.538 -10.531 -18.352 1.00 73.44 346 ASN A O 1
ATOM 2679 N N . HIS A 1 347 ? 9.043 -12.113 -18.898 1.00 79.44 347 HIS A N 1
ATOM 2680 C CA . HIS A 1 347 ? 9.276 -12.035 -20.334 1.00 79.44 347 HIS A CA 1
ATOM 2681 C C . HIS A 1 347 ? 8.289 -11.033 -20.935 1.00 79.44 347 HIS A C 1
ATOM 2683 O O . HIS A 1 347 ? 7.097 -11.297 -21.068 1.00 79.44 347 HIS A O 1
ATOM 2689 N N . ASN A 1 348 ? 8.786 -9.864 -21.325 1.00 74.62 348 ASN A N 1
ATOM 2690 C CA . ASN A 1 348 ? 7.958 -8.756 -21.813 1.00 74.62 348 ASN A CA 1
ATOM 2691 C C . ASN A 1 348 ? 7.938 -8.621 -23.348 1.00 74.62 348 ASN A C 1
ATOM 2693 O O . ASN A 1 348 ? 7.341 -7.691 -23.886 1.00 74.62 348 ASN A O 1
ATOM 2697 N N . ARG A 1 349 ? 8.617 -9.519 -24.072 1.00 78.94 349 ARG A N 1
ATOM 2698 C CA . ARG A 1 349 ? 8.749 -9.484 -25.534 1.00 78.94 349 ARG A CA 1
ATOM 2699 C C . ARG A 1 349 ? 8.666 -10.893 -26.112 1.00 78.94 349 ARG A C 1
ATOM 2701 O O . ARG A 1 349 ? 9.263 -11.817 -25.569 1.00 78.94 349 ARG A O 1
ATOM 2708 N N . ILE A 1 350 ? 7.978 -11.030 -27.245 1.00 82.94 350 ILE A N 1
ATOM 2709 C CA . ILE A 1 350 ? 7.947 -12.254 -28.053 1.00 82.94 350 ILE A CA 1
ATOM 2710 C C . ILE A 1 350 ? 8.412 -11.905 -29.463 1.00 82.94 350 ILE A C 1
ATOM 2712 O O . ILE A 1 350 ? 7.996 -10.898 -30.036 1.00 82.94 350 ILE A O 1
ATOM 2716 N N . TRP A 1 351 ? 9.280 -12.738 -30.032 1.00 84.31 351 TRP A N 1
ATOM 2717 C CA . TRP A 1 351 ? 9.692 -12.625 -31.428 1.00 84.31 351 TRP A CA 1
ATOM 2718 C C . TRP A 1 351 ? 9.097 -13.775 -32.223 1.00 84.31 351 TRP A C 1
ATOM 2720 O O . TRP A 1 351 ? 9.550 -14.911 -32.110 1.00 84.31 351 TRP A O 1
ATOM 2730 N N . LEU A 1 352 ? 8.123 -13.458 -33.069 1.00 83.44 352 LEU A N 1
ATOM 2731 C CA . LEU A 1 352 ? 7.565 -14.401 -34.026 1.00 83.44 352 LEU A CA 1
ATOM 2732 C C . LEU A 1 352 ? 8.298 -14.262 -35.365 1.00 83.44 352 LEU A C 1
ATOM 2734 O O . LEU A 1 352 ? 8.489 -13.155 -35.872 1.00 83.44 352 LEU A O 1
ATOM 2738 N N . ARG A 1 353 ? 8.716 -15.387 -35.949 1.00 85.06 353 ARG A N 1
ATOM 2739 C CA . ARG A 1 353 ? 9.202 -15.444 -37.332 1.00 85.06 353 ARG A CA 1
ATOM 2740 C C . ARG A 1 353 ? 8.193 -16.226 -38.155 1.00 85.06 353 ARG A C 1
ATOM 2742 O O . ARG A 1 353 ? 8.099 -17.439 -38.013 1.00 85.06 353 ARG A O 1
ATOM 2749 N N . LEU A 1 354 ? 7.457 -15.522 -39.003 1.00 84.00 354 LEU A N 1
ATOM 2750 C CA . LEU A 1 354 ? 6.536 -16.134 -39.950 1.00 84.00 354 LEU A CA 1
ATOM 2751 C C . LEU A 1 354 ? 7.284 -16.462 -41.242 1.00 84.00 354 LEU A C 1
ATOM 2753 O O . LEU A 1 354 ? 8.051 -15.639 -41.752 1.00 84.00 354 LEU A O 1
ATOM 2757 N N . ALA A 1 355 ? 7.080 -17.675 -41.754 1.00 87.81 355 ALA A N 1
ATOM 2758 C CA . ALA A 1 355 ? 7.527 -18.022 -43.093 1.00 87.81 355 ALA A CA 1
ATOM 2759 C C . ALA A 1 355 ? 6.742 -17.183 -44.104 1.00 87.81 355 ALA A C 1
ATOM 2761 O O . ALA A 1 355 ? 5.535 -17.010 -43.963 1.00 87.81 355 ALA A O 1
ATOM 2762 N N . ALA A 1 356 ? 7.439 -16.657 -45.102 1.00 88.50 356 ALA A N 1
ATOM 2763 C CA . ALA A 1 356 ? 6.843 -15.840 -46.143 1.00 88.50 356 ALA A CA 1
ATOM 2764 C C . ALA A 1 356 ? 7.594 -16.085 -47.451 1.00 88.50 356 ALA A C 1
ATOM 2766 O O . ALA A 1 356 ? 8.828 -16.175 -47.440 1.00 88.50 356 ALA A O 1
ATOM 2767 N N . GLN A 1 357 ? 6.857 -16.193 -48.548 1.00 92.88 357 GLN A N 1
ATOM 2768 C CA . GLN A 1 357 ? 7.378 -16.409 -49.889 1.00 92.88 357 GLN A CA 1
ATOM 2769 C C . GLN A 1 357 ? 8.092 -15.153 -50.424 1.00 92.88 357 GLN A C 1
ATOM 2771 O O . GLN A 1 357 ? 7.960 -14.057 -49.856 1.00 92.88 357 GLN A O 1
ATOM 2776 N N . PRO A 1 358 ? 8.914 -15.281 -51.481 1.00 89.19 358 PRO A N 1
ATOM 2777 C CA . PRO A 1 358 ? 9.538 -14.133 -52.140 1.00 89.19 358 PRO A CA 1
ATOM 2778 C C . PRO A 1 358 ? 8.534 -13.090 -52.658 1.00 89.19 358 PRO A C 1
ATOM 2780 O O . PRO A 1 358 ? 8.852 -11.904 -52.658 1.00 89.19 358 PRO A O 1
ATOM 2783 N N . GLU A 1 359 ? 7.344 -13.527 -53.066 1.00 93.44 359 GLU A N 1
ATOM 2784 C CA . GLU A 1 359 ? 6.238 -12.709 -53.578 1.00 93.44 359 GLU A CA 1
ATOM 2785 C C . GLU A 1 359 ? 5.310 -12.133 -52.496 1.00 93.44 359 GLU A C 1
ATOM 2787 O O . GLU A 1 359 ? 4.389 -11.385 -52.820 1.00 93.44 359 GLU A O 1
ATOM 2792 N N . ASP A 1 360 ? 5.537 -12.455 -51.220 1.00 91.44 360 ASP A N 1
ATOM 2793 C CA . ASP A 1 360 ? 4.736 -11.895 -50.134 1.00 91.44 360 ASP A CA 1
ATOM 2794 C C . ASP A 1 360 ? 5.105 -10.431 -49.886 1.00 91.44 360 ASP A C 1
ATOM 2796 O O . ASP A 1 360 ? 6.276 -10.081 -49.694 1.00 91.44 360 ASP A O 1
ATOM 2800 N N . HIS A 1 361 ? 4.079 -9.594 -49.794 1.00 90.56 361 HIS A N 1
ATOM 2801 C CA . HIS A 1 361 ? 4.194 -8.169 -49.515 1.00 90.56 361 HIS A CA 1
ATOM 2802 C C . HIS A 1 361 ? 3.628 -7.837 -48.132 1.00 90.56 361 HIS A C 1
ATOM 2804 O O . HIS A 1 361 ? 2.690 -8.486 -47.664 1.00 90.56 361 HIS A O 1
ATOM 2810 N N . ILE A 1 362 ? 4.186 -6.821 -47.469 1.00 86.81 362 ILE A N 1
ATOM 2811 C CA . ILE A 1 362 ? 3.713 -6.373 -46.150 1.00 86.81 362 ILE A CA 1
ATOM 2812 C C . ILE A 1 362 ? 3.243 -4.926 -46.258 1.00 86.81 362 ILE A C 1
ATOM 2814 O O . ILE A 1 362 ? 4.020 -4.045 -46.619 1.00 86.81 362 ILE A O 1
ATOM 2818 N N . TYR A 1 363 ? 1.985 -4.685 -45.893 1.00 84.38 363 TYR A N 1
ATOM 2819 C CA . TYR A 1 363 ? 1.342 -3.371 -45.914 1.00 84.38 363 TYR A CA 1
ATOM 2820 C C . TYR A 1 363 ? 0.714 -3.056 -44.547 1.00 84.38 363 TYR A C 1
ATOM 2822 O O . TYR A 1 363 ? 0.394 -3.971 -43.787 1.00 84.38 363 TYR A O 1
ATOM 2830 N N . GLY A 1 364 ? 0.490 -1.772 -44.252 1.00 75.44 364 GLY A N 1
ATOM 2831 C CA . GLY A 1 364 ? -0.142 -1.309 -43.010 1.00 75.44 364 GLY A CA 1
ATOM 2832 C C . GLY A 1 364 ? 0.858 -0.746 -41.995 1.00 75.44 364 GLY A C 1
ATOM 2833 O O . GLY A 1 364 ? 1.838 -0.121 -42.383 1.00 75.44 364 GLY A O 1
ATOM 2834 N N . CYS A 1 365 ? 0.594 -0.962 -40.701 1.00 70.06 365 CYS A N 1
ATOM 2835 C CA . CYS A 1 365 ? 1.426 -0.519 -39.565 1.00 70.06 365 CYS A CA 1
ATOM 2836 C C . CYS A 1 365 ? 1.485 1.006 -39.307 1.00 70.06 365 CYS A C 1
ATOM 2838 O O . CYS A 1 365 ? 2.313 1.453 -38.518 1.00 70.06 365 CYS A O 1
ATOM 2840 N N . GLY A 1 366 ? 0.603 1.795 -39.926 1.00 65.56 366 GLY A N 1
ATOM 2841 C CA . GLY A 1 366 ? 0.527 3.253 -39.758 1.00 65.56 366 GLY A CA 1
ATOM 2842 C C . GLY A 1 366 ? 0.782 4.021 -41.058 1.00 65.56 366 GLY A C 1
ATOM 2843 O O . GLY A 1 366 ? 1.047 3.434 -42.106 1.00 65.56 366 GLY A O 1
ATOM 2844 N N . GLU A 1 367 ? 0.655 5.347 -41.011 1.00 60.72 367 GLU A N 1
ATOM 2845 C CA . GLU A 1 367 ? 0.836 6.212 -42.181 1.00 60.72 367 GLU A CA 1
ATOM 2846 C C . GLU A 1 367 ? 2.327 6.489 -42.440 1.00 60.72 367 GLU A C 1
ATOM 2848 O O . GLU A 1 367 ? 2.994 7.188 -41.678 1.00 60.72 367 GLU A O 1
ATOM 2853 N N . GLN A 1 368 ? 2.870 5.953 -43.538 1.00 57.78 368 GLN A N 1
ATOM 2854 C CA . GLN A 1 368 ? 4.237 6.228 -43.993 1.00 57.78 368 GLN A CA 1
ATOM 2855 C C . GLN A 1 368 ? 4.291 6.402 -45.512 1.00 57.78 368 GLN A C 1
ATOM 2857 O O . GLN A 1 368 ? 3.902 5.529 -46.280 1.00 57.78 368 GLN A O 1
ATOM 2862 N N . PHE A 1 369 ? 4.855 7.527 -45.952 1.00 63.25 369 PHE A N 1
ATOM 2863 C CA . PHE A 1 369 ? 4.976 7.877 -47.373 1.00 63.25 369 PHE A CA 1
ATOM 2864 C C . PHE A 1 369 ? 6.236 7.314 -48.052 1.00 63.25 369 PHE A C 1
ATOM 2866 O O . PHE A 1 369 ? 6.398 7.461 -49.261 1.00 63.25 369 PHE A O 1
ATOM 2873 N N . SER A 1 370 ? 7.161 6.721 -47.290 1.00 74.44 370 SER A N 1
ATOM 2874 C CA . SER A 1 370 ? 8.495 6.359 -47.796 1.00 74.44 370 SER A CA 1
ATOM 2875 C C . SER A 1 370 ? 8.529 5.011 -48.519 1.00 74.44 370 SER A C 1
ATOM 2877 O O . SER A 1 370 ? 9.254 4.860 -49.500 1.00 74.44 370 SER A O 1
ATOM 2879 N N . TYR A 1 371 ? 7.760 4.031 -48.041 1.00 76.19 371 TYR A N 1
ATOM 2880 C CA . TYR A 1 371 ? 7.701 2.689 -48.613 1.00 76.19 371 TYR A CA 1
ATOM 2881 C C . TYR A 1 371 ? 6.263 2.200 -48.579 1.00 76.19 371 TYR A C 1
ATOM 2883 O O . TYR A 1 371 ? 5.645 2.185 -47.520 1.00 76.19 371 TYR A O 1
ATOM 2891 N N . PHE A 1 372 ? 5.749 1.795 -49.736 1.00 82.31 372 PHE A N 1
ATOM 2892 C CA . PHE A 1 372 ? 4.450 1.141 -49.800 1.00 82.31 372 PHE A CA 1
ATOM 2893 C C . PHE A 1 372 ? 4.560 -0.310 -49.317 1.00 82.31 372 PHE A C 1
ATOM 2895 O O . PHE A 1 372 ? 3.819 -0.714 -48.434 1.00 82.31 372 PHE A O 1
ATOM 2902 N N . ASP A 1 373 ? 5.533 -1.064 -49.838 1.00 88.56 373 ASP A N 1
ATOM 2903 C CA . ASP A 1 373 ? 5.834 -2.425 -49.385 1.00 88.56 373 ASP A CA 1
ATOM 2904 C C . ASP A 1 373 ? 6.923 -2.418 -48.300 1.00 88.56 373 ASP A C 1
ATOM 2906 O O . ASP A 1 373 ? 8.055 -1.975 -48.524 1.00 88.56 373 ASP A O 1
ATOM 2910 N N . LEU A 1 374 ? 6.569 -2.918 -47.118 1.00 85.50 374 LEU A N 1
ATOM 2911 C CA . LEU A 1 374 ? 7.430 -3.013 -45.942 1.00 85.50 374 LEU A CA 1
ATOM 2912 C C . LEU A 1 374 ? 8.227 -4.328 -45.895 1.00 85.50 374 LEU A C 1
ATOM 2914 O O . LEU A 1 374 ? 8.978 -4.563 -44.942 1.00 85.50 374 LEU A O 1
ATOM 2918 N N . ARG A 1 375 ? 8.105 -5.198 -46.909 1.00 87.81 375 ARG A N 1
ATOM 2919 C CA . ARG A 1 375 ? 8.841 -6.464 -46.986 1.00 87.81 375 ARG A CA 1
ATOM 2920 C C . ARG A 1 375 ? 10.350 -6.246 -46.821 1.00 87.81 375 ARG A C 1
ATOM 2922 O O . ARG A 1 375 ? 10.990 -5.479 -47.538 1.00 87.81 375 ARG A O 1
ATOM 2929 N N . GLY A 1 376 ? 10.934 -6.943 -45.841 1.00 82.25 376 GLY A N 1
ATOM 2930 C CA . GLY A 1 376 ? 12.369 -6.890 -45.536 1.00 82.25 376 GLY A CA 1
ATOM 2931 C C . GLY A 1 376 ? 12.831 -5.641 -44.774 1.00 82.25 376 GLY A C 1
ATOM 2932 O O . GLY A 1 376 ? 14.032 -5.486 -44.547 1.00 82.25 376 GLY A O 1
ATOM 2933 N N . LYS A 1 377 ? 11.917 -4.754 -44.363 1.00 80.06 377 LYS A N 1
ATOM 2934 C CA . LYS A 1 377 ? 12.239 -3.555 -43.581 1.00 80.06 377 LYS A CA 1
ATOM 2935 C C . LYS A 1 377 ? 12.011 -3.804 -42.081 1.00 80.06 377 LYS A C 1
ATOM 2937 O O . LYS A 1 377 ? 10.998 -4.395 -41.714 1.00 80.06 377 LYS A O 1
ATOM 2942 N N . PRO A 1 378 ? 12.913 -3.354 -41.189 1.00 75.56 378 PRO A N 1
ATOM 2943 C CA . PRO A 1 378 ? 12.608 -3.274 -39.763 1.00 75.56 378 PRO A CA 1
ATOM 2944 C C . PRO A 1 378 ? 11.621 -2.120 -39.536 1.00 75.56 378 PRO A C 1
ATOM 2946 O O . PRO A 1 378 ? 11.975 -0.965 -39.762 1.00 75.56 378 PRO A O 1
ATOM 2949 N N . PHE A 1 379 ? 10.387 -2.423 -39.126 1.00 68.94 379 PHE A N 1
ATOM 2950 C CA . PHE A 1 379 ? 9.315 -1.431 -39.006 1.00 68.94 379 PHE A CA 1
ATOM 2951 C C . PHE A 1 379 ? 8.545 -1.593 -37.678 1.00 68.94 379 PHE A C 1
ATOM 2953 O O . PHE A 1 379 ? 8.136 -2.714 -37.364 1.00 68.94 379 PHE A O 1
ATOM 2960 N N . PRO A 1 380 ? 8.356 -0.530 -36.872 1.00 65.88 380 PRO A N 1
ATOM 2961 C CA . PRO A 1 380 ? 7.539 -0.591 -35.661 1.00 65.88 380 PRO A CA 1
ATOM 2962 C C . PRO A 1 380 ? 6.040 -0.577 -36.010 1.00 65.88 380 PRO A C 1
ATOM 2964 O O . PRO A 1 380 ? 5.598 0.229 -36.813 1.00 65.88 380 PRO A O 1
ATOM 2967 N N . LEU A 1 381 ? 5.244 -1.459 -35.396 1.00 64.94 381 LEU A N 1
ATOM 2968 C CA . LEU A 1 381 ? 3.799 -1.607 -35.675 1.00 64.94 381 LEU A CA 1
ATOM 2969 C C . LEU A 1 381 ? 2.941 -0.394 -35.266 1.00 64.94 381 LEU A C 1
ATOM 2971 O O . LEU A 1 381 ? 1.819 -0.257 -35.743 1.00 64.94 381 LEU A O 1
ATOM 2975 N N . TRP A 1 382 ? 3.471 0.470 -34.399 1.00 56.53 382 TRP A N 1
ATOM 2976 C CA . TRP A 1 382 ? 2.807 1.663 -33.878 1.00 56.53 382 TRP A CA 1
ATOM 2977 C C . TRP A 1 382 ? 3.655 2.890 -34.228 1.00 56.53 382 TRP A C 1
ATOM 2979 O O . TRP A 1 382 ? 4.448 3.354 -33.409 1.00 56.53 382 TRP A O 1
ATOM 2989 N N . THR A 1 383 ? 3.573 3.378 -35.468 1.00 53.66 383 THR A N 1
ATOM 2990 C CA . THR A 1 383 ? 4.205 4.655 -35.837 1.00 53.66 383 THR A CA 1
ATOM 2991 C C . THR A 1 383 ? 3.251 5.815 -35.595 1.00 53.66 383 THR A C 1
ATOM 2993 O O . THR A 1 383 ? 2.105 5.774 -36.042 1.00 53.66 383 THR A O 1
ATOM 2996 N N . SER A 1 384 ? 3.753 6.860 -34.940 1.00 53.38 384 SER A N 1
ATOM 2997 C CA . SER A 1 384 ? 3.120 8.175 -34.882 1.00 53.38 384 SER A CA 1
ATOM 2998 C C . SER A 1 384 ? 3.082 8.826 -36.269 1.00 53.38 384 SER A C 1
ATOM 3000 O O . SER A 1 384 ? 3.889 8.498 -37.147 1.00 53.38 384 SER A O 1
ATOM 3002 N N . GLU A 1 385 ? 2.176 9.790 -36.449 1.00 55.50 385 GLU A N 1
ATOM 3003 C CA . GLU A 1 385 ? 2.281 10.767 -37.535 1.00 55.50 385 GLU A CA 1
ATOM 3004 C C . GLU A 1 385 ? 3.688 11.387 -37.537 1.00 55.50 385 GLU A C 1
ATOM 3006 O O . GLU A 1 385 ? 4.333 11.539 -36.493 1.00 55.50 385 GLU A O 1
ATOM 3011 N N . GLN A 1 386 ? 4.201 11.729 -38.719 1.00 56.50 386 GLN A N 1
ATOM 3012 C CA . GLN A 1 386 ? 5.503 12.379 -38.795 1.00 56.50 386 GLN A CA 1
ATOM 3013 C C . GLN A 1 386 ? 5.437 13.764 -38.150 1.00 56.50 386 GLN A C 1
ATOM 3015 O O . GLN A 1 386 ? 4.576 14.573 -38.489 1.00 56.50 386 GLN A O 1
ATOM 3020 N N . GLY A 1 387 ? 6.394 14.057 -37.269 1.00 62.09 387 GLY A N 1
ATOM 3021 C CA . GLY A 1 387 ? 6.586 15.406 -36.755 1.00 62.09 387 GLY A CA 1
ATOM 3022 C C . GLY A 1 387 ? 6.845 16.440 -37.864 1.00 62.09 387 GLY A C 1
ATOM 3023 O O . GLY A 1 387 ? 7.204 16.119 -39.000 1.00 62.09 387 GLY A O 1
ATOM 3024 N N . VAL A 1 388 ? 6.681 17.719 -37.534 1.00 67.38 388 VAL A N 1
ATOM 3025 C CA . VAL A 1 388 ? 6.917 18.849 -38.435 1.00 67.38 388 VAL A CA 1
ATOM 3026 C C . VAL A 1 388 ? 8.421 19.054 -38.634 1.00 67.38 388 VAL A C 1
ATOM 3028 O O . VAL A 1 388 ? 9.154 19.401 -37.710 1.00 67.38 388 VAL A O 1
ATOM 3031 N N . GLY A 1 389 ? 8.876 18.883 -39.878 1.00 67.12 389 GLY A N 1
ATOM 3032 C CA . GLY A 1 389 ? 10.297 18.907 -40.234 1.00 67.12 389 GLY A CA 1
ATOM 3033 C C . GLY A 1 389 ? 10.956 17.535 -40.056 1.00 67.12 389 GLY A C 1
ATOM 3034 O O . GLY A 1 389 ? 10.559 16.756 -39.205 1.00 67.12 389 GLY A O 1
ATOM 3035 N N . ARG A 1 390 ? 11.939 17.209 -40.905 1.00 65.88 390 ARG A N 1
ATOM 3036 C CA . ARG A 1 390 ? 12.666 15.916 -40.873 1.00 65.88 390 ARG A CA 1
ATOM 3037 C C . ARG A 1 390 ? 14.169 16.061 -40.653 1.00 65.88 390 ARG A C 1
ATOM 3039 O O . ARG A 1 390 ? 14.875 15.092 -40.428 1.00 65.88 390 ARG A O 1
ATOM 3046 N N . ASN A 1 391 ? 14.691 17.278 -40.787 1.00 72.06 391 ASN A N 1
ATOM 3047 C CA . ASN A 1 391 ? 16.107 17.561 -40.606 1.00 72.06 391 ASN A CA 1
ATOM 3048 C C . ASN A 1 391 ? 16.270 18.369 -39.318 1.00 72.06 391 ASN A C 1
ATOM 3050 O O . ASN A 1 391 ? 15.877 19.539 -39.281 1.00 72.06 391 ASN A O 1
ATOM 3054 N N . LYS A 1 392 ? 16.855 17.753 -38.284 1.00 72.56 392 LYS A N 1
ATOM 3055 C CA . LYS A 1 392 ? 17.119 18.362 -36.966 1.00 72.56 392 LYS A CA 1
ATOM 3056 C C . LYS A 1 392 ? 17.996 19.622 -37.031 1.00 72.56 392 LYS A C 1
ATOM 3058 O O . LYS A 1 392 ? 18.035 20.387 -36.077 1.00 72.56 392 LYS A O 1
ATOM 3063 N N . GLN A 1 393 ? 18.662 19.883 -38.159 1.00 77.81 393 GLN A N 1
ATOM 3064 C CA . GLN A 1 393 ? 19.434 21.111 -38.389 1.00 77.81 393 GLN A CA 1
ATOM 3065 C C . GLN A 1 393 ? 18.584 22.287 -38.889 1.00 77.81 393 GLN A C 1
ATOM 3067 O O . GLN A 1 393 ? 19.077 23.410 -38.978 1.00 77.81 393 GLN A O 1
ATOM 3072 N N . THR A 1 394 ? 17.322 22.059 -39.262 1.00 82.69 394 THR A N 1
ATOM 3073 C CA . THR A 1 394 ? 16.452 23.141 -39.731 1.00 82.69 394 THR A CA 1
ATOM 3074 C C . THR A 1 394 ? 15.774 23.838 -38.560 1.00 82.69 394 THR A C 1
ATOM 3076 O O . THR A 1 394 ? 15.341 23.205 -37.598 1.00 82.69 394 THR A O 1
ATOM 3079 N N . TYR A 1 395 ? 15.631 25.158 -38.676 1.00 84.50 395 TYR A N 1
ATOM 3080 C CA . TYR A 1 395 ? 14.941 25.978 -37.682 1.00 84.50 395 TYR A CA 1
ATOM 3081 C C . TYR A 1 395 ? 13.490 25.530 -37.445 1.00 84.50 395 TYR A C 1
ATOM 3083 O O . TYR A 1 395 ? 12.997 25.635 -36.329 1.00 84.50 395 TYR A O 1
ATOM 3091 N N . VAL A 1 396 ? 12.831 24.985 -38.475 1.00 83.88 396 VAL A N 1
ATOM 3092 C CA . VAL A 1 396 ? 11.468 24.437 -38.389 1.00 83.88 396 VAL A CA 1
ATOM 3093 C C . VAL A 1 396 ? 11.415 23.246 -37.434 1.00 83.88 396 VAL A C 1
ATOM 3095 O O . VAL A 1 396 ? 10.618 23.269 -36.501 1.00 83.88 396 VAL A O 1
ATOM 3098 N N . THR A 1 397 ? 12.290 22.251 -37.617 1.00 78.75 397 THR A N 1
ATOM 3099 C CA . THR A 1 397 ? 12.351 21.087 -36.719 1.00 78.75 397 THR A CA 1
ATOM 3100 C C . THR A 1 397 ? 12.723 21.516 -35.299 1.00 78.75 397 THR A C 1
ATOM 3102 O O . THR A 1 397 ? 12.077 21.092 -34.350 1.00 78.75 397 THR A O 1
ATOM 3105 N N . TRP A 1 398 ? 13.694 22.428 -35.145 1.00 80.25 398 TRP A N 1
ATOM 3106 C CA . TRP A 1 398 ? 14.076 22.964 -33.831 1.00 80.25 398 TRP A CA 1
ATOM 3107 C C . TRP A 1 398 ? 12.912 23.674 -33.124 1.00 80.25 398 TRP A C 1
ATOM 3109 O O . TRP A 1 398 ? 12.681 23.444 -31.942 1.00 80.25 398 TRP A O 1
ATOM 3119 N N . GLN A 1 399 ? 12.141 24.507 -33.833 1.00 84.81 399 GLN A N 1
ATOM 3120 C CA . GLN A 1 399 ? 10.965 25.162 -33.254 1.00 84.81 399 GLN A CA 1
ATOM 3121 C C . GLN A 1 399 ? 9.870 24.159 -32.874 1.00 84.81 399 GLN A C 1
ATOM 3123 O O . GLN A 1 399 ? 9.261 24.316 -31.814 1.00 84.81 399 GLN A O 1
ATOM 3128 N N . ALA A 1 400 ? 9.614 23.161 -33.726 1.00 79.12 400 ALA A N 1
ATOM 3129 C CA . ALA A 1 400 ? 8.628 22.116 -33.465 1.00 79.12 400 ALA A CA 1
ATOM 3130 C C . ALA A 1 400 ? 9.007 21.285 -32.229 1.00 79.12 400 ALA A C 1
ATOM 3132 O O . ALA A 1 400 ? 8.159 21.047 -31.369 1.00 79.12 400 ALA A O 1
ATOM 3133 N N . ASP A 1 401 ? 10.286 20.927 -32.095 1.00 73.75 401 ASP A N 1
ATOM 3134 C CA . ASP A 1 401 ? 10.829 20.250 -30.915 1.00 73.75 401 ASP A CA 1
ATOM 3135 C C . ASP A 1 401 ? 10.723 21.134 -29.660 1.00 73.75 401 ASP A C 1
ATOM 3137 O O . ASP A 1 401 ? 10.191 20.701 -28.641 1.00 73.75 401 ASP A O 1
ATOM 3141 N N . CYS A 1 402 ? 11.161 22.399 -29.725 1.00 75.81 402 CYS A N 1
ATOM 3142 C CA . CYS A 1 402 ? 11.189 23.291 -28.561 1.00 75.81 402 CYS A CA 1
ATOM 3143 C C . CYS A 1 402 ? 9.810 23.678 -28.021 1.00 75.81 402 CYS A C 1
ATOM 3145 O O . CYS A 1 402 ? 9.694 23.961 -26.829 1.00 75.81 402 CYS A O 1
ATOM 3147 N N . LYS A 1 403 ? 8.790 23.777 -28.880 1.00 75.25 403 LYS A N 1
ATOM 3148 C CA . LYS A 1 403 ? 7.449 24.198 -28.453 1.00 75.25 403 LYS A CA 1
ATOM 3149 C C . LYS A 1 403 ? 6.527 23.035 -28.138 1.00 75.25 403 LYS A C 1
ATOM 3151 O O . LYS A 1 403 ? 5.753 23.127 -27.195 1.00 75.25 403 LYS A O 1
ATOM 3156 N N . GLU A 1 404 ? 6.578 21.987 -28.951 1.00 68.06 404 GLU A N 1
ATOM 3157 C CA . GLU A 1 404 ? 5.533 20.964 -28.981 1.00 68.06 404 GLU A CA 1
ATOM 3158 C C . GLU A 1 404 ? 6.106 19.540 -29.013 1.00 68.06 404 GLU A C 1
ATOM 3160 O O . GLU A 1 404 ? 5.347 18.601 -29.236 1.00 68.06 404 GLU A O 1
ATOM 3165 N N . ASN A 1 405 ? 7.425 19.364 -28.838 1.00 66.19 405 ASN A N 1
ATOM 3166 C CA . ASN A 1 405 ? 8.115 18.072 -28.952 1.00 66.19 405 ASN A CA 1
ATOM 3167 C C . ASN A 1 405 ? 7.673 17.279 -30.201 1.00 66.19 405 ASN A C 1
ATOM 3169 O O . ASN A 1 405 ? 7.398 16.080 -30.141 1.00 66.19 405 ASN A O 1
ATOM 3173 N N . ALA A 1 406 ? 7.501 18.004 -31.311 1.00 66.31 406 ALA A N 1
ATOM 3174 C CA . ALA A 1 406 ? 6.835 17.528 -32.518 1.00 66.31 406 ALA A CA 1
ATOM 3175 C C . ALA A 1 406 ? 7.728 17.618 -33.761 1.00 66.31 406 ALA A C 1
ATOM 3177 O O . ALA A 1 406 ? 7.200 17.633 -34.867 1.00 66.31 406 ALA A O 1
ATOM 3178 N N . GLY A 1 407 ? 9.051 17.734 -33.629 1.00 65.19 407 GLY A N 1
ATOM 3179 C CA . GLY A 1 407 ? 9.961 17.675 -34.770 1.00 65.19 407 GLY A CA 1
ATOM 3180 C C . GLY A 1 407 ? 10.217 16.229 -35.190 1.00 65.19 407 GLY A C 1
ATOM 3181 O O . GLY A 1 407 ? 10.555 15.379 -34.367 1.00 65.19 407 GLY A O 1
ATOM 3182 N N . GLY A 1 408 ? 10.069 15.934 -36.480 1.00 60.66 408 GLY A N 1
ATOM 3183 C CA . GLY A 1 408 ? 10.332 14.600 -37.013 1.00 60.66 408 GLY A CA 1
ATOM 3184 C C . GLY A 1 408 ? 11.824 14.255 -37.008 1.00 60.66 408 GLY A C 1
ATOM 3185 O O . GLY A 1 408 ? 12.686 15.129 -37.145 1.00 60.66 408 GLY A O 1
ATOM 3186 N N . ASP A 1 409 ? 12.120 12.966 -36.869 1.00 62.62 409 ASP A N 1
ATOM 3187 C CA . ASP A 1 409 ? 13.448 12.388 -37.087 1.00 62.62 409 ASP A CA 1
ATOM 3188 C C . ASP A 1 409 ? 13.493 11.594 -38.401 1.00 62.62 409 ASP A C 1
ATOM 3190 O O . ASP A 1 409 ? 12.452 11.226 -38.956 1.00 62.62 409 ASP A O 1
ATOM 3194 N N . TYR A 1 410 ? 14.709 11.392 -38.915 1.00 51.09 410 TYR A N 1
ATOM 3195 C CA . TYR A 1 410 ? 14.979 10.588 -40.112 1.00 51.09 410 TYR A CA 1
ATOM 3196 C C . TYR A 1 410 ? 15.023 9.090 -39.819 1.00 51.09 410 TYR A C 1
ATOM 3198 O O . TYR A 1 410 ? 15.549 8.721 -38.744 1.00 51.09 410 TYR A O 1
#

Organism: Trichuris trichiura (NCBI:txid36087)

InterPro domains:
  IPR008183 Aldose 1-/Glucose-6-phosphate 1-epimerase [PF01263] (12-283)
  IPR011013 Galactose mutarotase-like domain superfamily [SSF74650] (14-277)
  IPR011013 Galactose mutarotase-like domain superfamily [SSF74650] (278-396)
  IPR014718 Glycoside hydrolase-type carbohydrate-binding [G3DSA:2.70.98.10] (11-287)
  IPR025887 Glycoside hydrolase family 31, N-terminal domain [PF13802] (324-395)
  IPR037480 YihR-like [cd09022] (20-278)
  IPR052990 Sulfoquinovosidase Glycosyl Hydrolase [PTHR46959] (336-410)

Radius of gyration: 25.83 Å; Cα contacts (8 Å, |Δi|>4): 926; chains: 1; bounding box: 50×59×73 Å

Solvent-accessible surface area (backbone atoms only — not comparable to full-atom values): 22753 Å² total; per-residue (Å²): 132,84,84,66,73,81,35,69,26,33,50,79,45,72,31,53,22,77,56,33,40,37,33,38,22,21,30,6,64,11,49,30,33,35,31,49,80,83,38,35,45,29,62,68,55,59,53,74,43,80,66,66,94,56,56,17,18,33,14,33,53,27,36,52,38,27,60,68,12,46,36,59,57,96,90,41,78,32,56,39,72,65,75,35,74,91,51,38,14,22,52,34,45,74,38,37,83,35,75,33,44,80,78,46,77,55,63,32,33,43,32,34,35,42,77,44,73,59,42,91,39,48,78,44,31,35,46,34,41,39,37,42,39,44,37,61,86,79,44,77,48,80,48,79,49,73,43,76,75,48,95,62,91,66,90,74,28,38,27,40,35,40,30,38,18,56,56,68,40,55,38,41,60,21,33,32,28,36,59,31,56,31,29,37,45,62,50,100,55,70,44,74,73,52,81,38,54,17,70,82,73,77,62,58,23,62,53,75,35,68,44,42,90,62,84,42,83,38,43,30,35,44,75,46,57,68,46,62,31,40,40,30,30,75,92,75,75,36,70,45,74,52,73,48,70,41,49,20,32,38,36,29,40,26,74,96,58,76,19,30,19,37,29,55,21,49,14,70,46,58,66,28,49,68,70,58,79,94,67,53,71,46,72,49,97,70,40,71,52,72,60,82,77,88,86,78,85,83,78,63,80,44,76,50,79,46,81,47,102,67,43,36,37,38,41,32,20,46,79,94,85,43,44,35,39,37,39,39,34,55,49,100,84,69,46,82,40,78,48,77,44,60,79,44,81,91,56,85,76,84,88,86,84,79,90,74,60,94,87,58,76,39,75,72,50,56,81,62,93,88,54,78,64,46,60,96,54,95,74,68,70,79,50,51,76,79,32,50,43,54,49,74,87,37,70,61,11,44,50,28,36,76,75,63,64,31,35,21,77,121

pLDDT: mean 88.57, std 12.79, range [38.94, 98.81]

Sequence (410 aa):
MQITNMHCSGQTVSLAAGDYHATIVTVGAGLAELTFQGCHLVIPHKPEEMPLAHLGKVLIPWPNRIANGCYRYQGQEYQLPINEHSSKAAIHGLLAWRDWQISELTATSVTLTAFLPPSYGYPFMLASQVVYSLNAHTGLSVEIASQNIGTVAAPYGVGIHPYLTCNLTSVDEYLFQLPANQVYAVDEHANPTTLHHVDELDLNFTQAKKIAATKIDHTFKTANDLWEMTITHPQQALSVSLCSDQLWVQVYSGEKLQRQGLAVEPMSCPPNAFNSGIADIDMFRGNFSIKDKLQEKIALTDAIVSQSPDGWLIHFSRGSDISATLNISADDQGRLLLELQNDNLNHNRIWLRLAAQPEDHIYGCGEQFSYFDLRGKPFPLWTSEQGVGRNKQTYVTWQADCKENAGGDY

Mean predicted aligned error: 14.08 Å

Foldseek 3Di:
DPQPDQAQQGGWDWADAAQWIWIFGQFLRFTQFIDGVNFTFFDHDDSNDDDPPLARGKFPQFAAWAQLQWFDDPNDIAHDDQPPVLLNTDHRHDRSGPGWDFPDDDNFKTKTWDWDDADRRFRWIKIKIWMWGAYNPPGIDIDIDIDGPDPDDGRGKIKTWTFGARRQDALQQKFKAAQFQWKFDADPSRDGDDIDGCVVVVNDRNDGDRCHPPFFFIKTFHPDQKTKMKIARPVSRDMHMDIHSAGIWTWGQPVVPVSSGITIMRMNADHSRSHPDQWPFDDFPLDTDTDHDDPDDDDQPDWDWDADPFGIKIWTHDPDPWIKIWDWGADPVRHTDIDIDTPDVVPPDDDDDDDDDPPDFDAALDDDPPDRTCPPPDHHSRDGDFFFEADCPDPRLVVSCVPRVRRGYD

Secondary structure (DSSP, 8-state):
------BTTBSEEEEEETTEEEEEETBTTEEEEEEETTEESB----TTSPPSTTTT-EE-S-SSEEGGGEEEETTEEEE----BTTTTBEESTTTTTSBPEEEEE-SSEEEEEEEE--BTTB---EEEEEEEEEETTTEEEEEEEEEE-SSS------EE--EE-STT--GGG-EEE--EEEEEEE-TTS-EEEEEEGGGGT---SS-EE-TT---EEEEEESSSSEEEEEEETTTTEEEEEEE--SEEEEE--GGGTTSSEEEEEESS-TTTTTS-S-EEEEETTEEEEE----------EEEEEEETTEEEEEEEETTTEEEEEEEEE-TTS-EEEEEEESSTT-----------TT-----SS--SS-S--TT----SSPPPPPS-S-TTSHHHHHHHHHHS-----

Nearest PDB structures (foldseek):
  1lur-assembly2_B  TM=9.069E-01  e=7.141E-17  Caenorhabditis elegans
  3nre-assembly4_D  TM=8.577E-01  e=5.603E-16  Escherichia coli K-12
  5oht-assembly1_A  TM=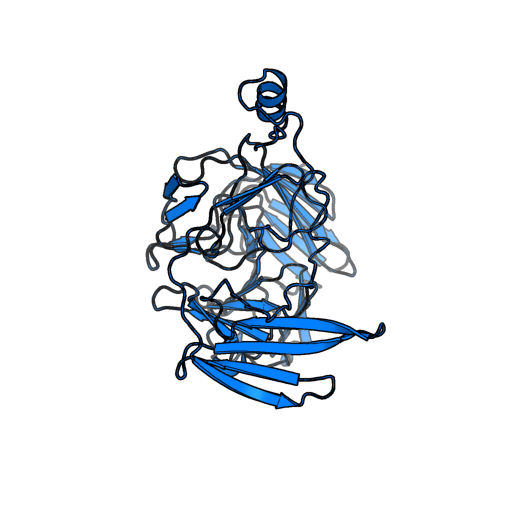7.525E-01  e=5.671E-13  Escherichia coli K-12
  5aee-assembly1_A  TM=7.619E-01  e=1.547E-12  Escherichia coli K-12
  5aed-assembly2_B  TM=6.555E-01  e=4.131E-13  Escherichia coli K-12